Protein AF-A0A7T4WI26-F1 (afdb_monomer)

Solvent-accessible surface area (backbone atoms only — not comparable to full-atom values): 23220 Å² total; per-residue (Å²): 137,88,83,84,83,81,80,79,80,78,77,78,85,73,77,81,78,72,50,79,90,61,32,33,71,66,49,49,51,47,50,52,51,41,65,68,49,72,62,89,90,49,84,56,43,46,54,55,53,50,51,37,53,61,72,53,69,54,66,39,54,59,80,36,38,50,37,51,36,39,54,72,37,63,37,57,17,46,11,59,50,67,81,56,75,70,71,50,78,82,57,56,75,50,53,47,66,34,52,34,29,29,56,88,60,37,35,33,38,39,61,42,70,64,84,82,88,61,97,58,57,65,65,54,50,51,51,51,50,52,37,50,32,52,14,35,74,78,47,44,79,46,75,45,53,58,44,35,48,100,85,68,45,77,47,51,72,68,59,38,50,54,46,42,53,50,50,38,52,50,53,52,52,49,47,53,40,42,60,73,57,78,40,92,85,47,69,88,58,76,73,59,41,55,46,68,60,57,45,53,59,54,38,29,71,59,28,40,49,47,20,49,67,68,58,61,28,70,39,71,15,24,58,28,46,55,69,79,68,40,76,88,70,44,61,57,76,96,62,87,66,46,59,47,83,46,88,98,50,72,43,33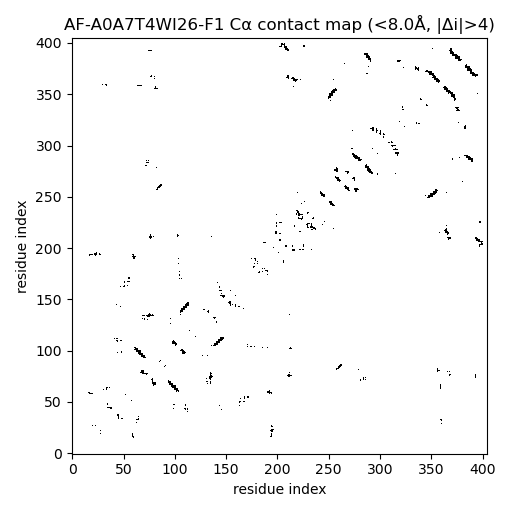,37,33,46,50,56,53,32,47,49,34,97,90,77,44,77,40,56,72,53,93,84,44,44,35,25,46,79,46,70,62,78,84,44,43,34,42,26,40,28,66,44,26,69,70,35,52,52,53,34,50,52,31,56,76,69,67,47,79,82,64,66,75,84,42,61,52,76,54,68,75,59,55,66,44,68,80,73,65,94,75,96,70,70,49,85,72,80,74,88,78,50,74,69,47,74,14,31,30,44,30,27,41,49,39,50,52,78,78,61,55,63,28,31,33,54,58,22,26,23,40,30,63,66,20,56,46,79,55,97,83,39,48,18,48,25,19,44,62,75,36,47,50,49,81,36,70,47,82,84,67,78,85,126

Sequence (405 aa):
MIDSVMGTHESTDAAPLTDLRQATRDNFEYLVATLSRRTTGKKYENYVVNAIWNALSDETLRPVTQQYVNRRVQRDGLALVNLAPERTLAESKQRAYIDLYFPALRLGIECDEAQHDAQDPEAADDARRQDIERAIPGYREERVRVQTDETGKAVSPATVLERIDKVVAIIRERKSQVERGDFEWALAGPVAWPLDVPDWQLALRAGALRAADGFFFRSNGEVRELFGRGNGTGTGSDHFTTNIELTGSSDVVWCPTLAVHDPKTGFRTTNTAGWLNWIMTEGDEVLIGQAAPSEASAARRKAASLAKAKPLPAWEYGVPADVAAQFESSIDREPVAWTPDGHRWDGARRITFVRTKDAIGRRGFQFVGVFSAPIGHRAIDGVWFEVCRLVSDSVQLPRLGAPTR

Structure (mmCIF, N/CA/C/O backbone):
data_AF-A0A7T4WI26-F1
#
_entry.id   AF-A0A7T4WI26-F1
#
loop_
_atom_site.group_PDB
_atom_site.id
_atom_site.type_symbol
_atom_site.label_atom_id
_atom_site.label_alt_id
_atom_site.label_comp_id
_atom_site.label_asym_id
_atom_site.label_entity_id
_atom_site.label_seq_id
_atom_site.pdbx_PDB_ins_code
_atom_site.Cartn_x
_atom_site.Cartn_y
_atom_site.Cartn_z
_atom_site.occupancy
_atom_site.B_iso_or_equiv
_atom_site.auth_seq_id
_atom_site.auth_comp_id
_atom_site.auth_asym_id
_atom_site.auth_atom_id
_atom_site.pdbx_PDB_model_num
ATOM 1 N N . MET A 1 1 ? -18.652 -51.851 45.544 1.00 38.41 1 MET A N 1
ATOM 2 C CA . MET A 1 1 ? -17.285 -51.386 45.251 1.00 38.41 1 MET A CA 1
ATOM 3 C C . MET A 1 1 ? -17.381 -50.499 44.035 1.00 38.41 1 MET A C 1
ATOM 5 O O . MET A 1 1 ? -17.984 -50.897 43.049 1.00 38.41 1 MET A O 1
ATOM 9 N N . ILE A 1 2 ? -16.945 -49.266 44.229 1.00 38.03 2 ILE A N 1
ATOM 10 C CA . ILE A 1 2 ? -16.929 -48.161 43.279 1.00 38.03 2 ILE A CA 1
ATOM 11 C C . ILE A 1 2 ? -15.772 -48.423 42.316 1.00 38.03 2 ILE A C 1
ATOM 13 O O . ILE A 1 2 ? -14.705 -48.770 42.801 1.00 38.03 2 ILE A O 1
ATOM 17 N N . ASP A 1 3 ? -15.972 -48.235 41.013 1.00 32.22 3 ASP A N 1
ATOM 18 C CA . ASP A 1 3 ? -14.936 -47.614 40.188 1.00 32.22 3 ASP A CA 1
ATOM 19 C C . ASP A 1 3 ? -15.569 -46.870 39.009 1.00 32.22 3 ASP A C 1
ATOM 21 O O . ASP A 1 3 ? -16.196 -47.435 38.114 1.00 32.22 3 ASP A O 1
ATOM 25 N N . SER A 1 4 ? -15.438 -45.551 39.109 1.00 32.75 4 SER A N 1
ATOM 26 C CA . SER A 1 4 ? -15.793 -44.530 38.138 1.00 32.75 4 SER A CA 1
ATOM 27 C C . SER A 1 4 ? -14.542 -44.246 37.317 1.00 32.75 4 SER A C 1
ATOM 29 O O . SER A 1 4 ? -13.552 -43.762 37.863 1.00 32.75 4 SER A O 1
ATOM 31 N N . VAL A 1 5 ? -14.571 -44.533 36.017 1.00 37.41 5 VAL A N 1
ATOM 32 C CA . VAL A 1 5 ? -13.546 -44.054 35.085 1.00 37.41 5 VAL A CA 1
ATOM 33 C C . VAL A 1 5 ? -14.124 -42.837 34.377 1.00 37.41 5 VAL A C 1
ATOM 35 O O . VAL A 1 5 ? -14.843 -42.947 33.385 1.00 37.41 5 VAL A O 1
ATOM 38 N N . MET A 1 6 ? -13.840 -41.662 34.940 1.00 33.81 6 MET A N 1
ATOM 39 C CA . MET A 1 6 ? -14.014 -40.386 34.255 1.00 33.81 6 MET A CA 1
ATOM 40 C C . MET A 1 6 ? -12.980 -40.299 33.132 1.00 33.81 6 MET A C 1
ATOM 42 O O . MET A 1 6 ? -11.792 -40.117 33.388 1.00 33.81 6 MET A O 1
ATOM 46 N N . GLY A 1 7 ? -13.441 -40.426 31.890 1.00 32.00 7 GLY A N 1
ATOM 47 C CA . GLY A 1 7 ? -12.686 -39.989 30.724 1.00 32.00 7 GLY A CA 1
ATOM 48 C C . GLY A 1 7 ? -12.643 -38.466 30.709 1.00 32.00 7 GLY A C 1
ATOM 49 O O . GLY A 1 7 ? -13.657 -37.808 30.483 1.00 32.00 7 GLY A O 1
ATOM 50 N N . THR A 1 8 ? -11.475 -37.903 30.987 1.00 30.62 8 THR A N 1
ATOM 51 C CA . THR A 1 8 ? -11.181 -36.492 30.756 1.00 30.62 8 THR A CA 1
ATOM 52 C C . THR A 1 8 ? -11.174 -36.245 29.252 1.00 30.62 8 THR A C 1
ATOM 54 O O . THR A 1 8 ? -10.279 -36.702 28.545 1.00 30.62 8 THR A O 1
ATOM 57 N N . HIS A 1 9 ? -12.183 -35.528 28.761 1.00 33.47 9 HIS A N 1
ATOM 58 C CA . HIS A 1 9 ? -12.097 -34.838 27.481 1.00 33.47 9 HIS A CA 1
ATOM 59 C C . HIS A 1 9 ? -11.007 -33.767 27.603 1.00 33.47 9 HIS A C 1
ATOM 61 O O . HIS A 1 9 ? -11.250 -32.689 28.144 1.00 33.47 9 HIS A O 1
ATOM 67 N N . GLU A 1 10 ? -9.798 -34.076 27.135 1.00 32.38 10 GLU A N 1
ATOM 68 C CA . GLU A 1 10 ? -8.818 -33.047 26.803 1.00 32.38 10 GLU A CA 1
ATOM 69 C C . GLU A 1 10 ? -9.390 -32.223 25.649 1.00 32.38 10 GLU A C 1
ATOM 71 O O . GLU A 1 10 ? -9.673 -32.728 24.559 1.00 32.38 10 GLU A O 1
ATOM 76 N N . SER A 1 11 ? -9.654 -30.953 25.949 1.00 32.59 11 SER A N 1
ATOM 77 C CA . SER A 1 11 ? -10.083 -29.968 24.976 1.00 32.59 11 SER A CA 1
ATOM 78 C C . SER A 1 11 ? -8.985 -29.773 23.939 1.00 32.59 11 SER A C 1
ATOM 80 O O . SER A 1 11 ? -7.839 -29.493 24.281 1.00 32.59 11 SER A O 1
ATOM 82 N N . THR A 1 12 ? -9.390 -29.882 22.684 1.00 35.44 12 THR A N 1
ATOM 83 C CA . THR A 1 12 ? -8.663 -29.516 21.471 1.00 35.44 12 THR A CA 1
ATOM 84 C C . THR A 1 12 ? -7.848 -28.228 21.605 1.00 35.44 12 THR A C 1
ATOM 86 O O . THR A 1 12 ? -8.375 -27.198 22.026 1.00 35.44 12 THR A O 1
ATOM 89 N N . ASP A 1 13 ? -6.588 -28.333 21.182 1.00 36.16 13 ASP A N 1
ATOM 90 C CA . ASP A 1 13 ? -5.569 -27.302 20.986 1.00 36.16 13 ASP A CA 1
ATOM 91 C C . ASP A 1 13 ? -6.115 -25.900 20.666 1.00 36.16 13 ASP A C 1
ATOM 93 O O . ASP A 1 13 ? -6.513 -25.597 19.538 1.00 36.16 13 ASP A O 1
ATOM 97 N N . ALA A 1 14 ? -6.061 -25.003 21.651 1.00 37.41 14 ALA A N 1
ATOM 98 C CA . ALA A 1 14 ? -6.063 -23.572 21.385 1.00 37.41 14 ALA A CA 1
ATOM 99 C C . ALA A 1 14 ? -4.677 -23.197 20.840 1.00 37.41 14 ALA A C 1
ATOM 101 O O . ALA A 1 14 ? -3.666 -23.406 21.514 1.00 37.41 14 ALA A O 1
ATOM 102 N N . ALA A 1 15 ? -4.621 -22.660 19.618 1.00 42.78 15 ALA A N 1
ATOM 103 C CA . ALA A 1 15 ? -3.386 -22.128 19.051 1.00 42.78 15 ALA A CA 1
ATOM 104 C C . ALA A 1 15 ? -2.741 -21.138 20.047 1.00 42.78 15 ALA A C 1
ATOM 106 O O . ALA A 1 15 ? -3.463 -20.329 20.639 1.00 42.78 15 ALA A O 1
ATOM 107 N N . PRO A 1 16 ? -1.414 -21.193 20.267 1.00 43.28 16 PRO A N 1
ATOM 108 C CA . PRO A 1 16 ? -0.763 -20.324 21.235 1.00 43.28 16 PRO A CA 1
ATOM 109 C C . PRO A 1 16 ? -0.997 -18.862 20.849 1.00 43.28 16 PRO A C 1
ATOM 111 O O . PRO A 1 16 ? -0.675 -18.441 19.737 1.00 43.28 16 PRO A O 1
ATOM 114 N N . LEU A 1 17 ? -1.585 -18.102 21.775 1.00 48.31 17 LEU A N 1
ATOM 115 C CA . LEU A 1 17 ? -1.710 -16.651 21.675 1.00 48.31 17 LEU A CA 1
ATOM 116 C C . LEU A 1 17 ? -0.313 -16.068 21.434 1.00 48.31 17 LEU A C 1
ATOM 118 O O . LEU A 1 17 ? 0.615 -16.325 22.201 1.00 48.31 17 LEU A O 1
ATOM 122 N N . THR A 1 18 ? -0.161 -15.326 20.341 1.00 57.12 18 THR A N 1
ATOM 123 C CA . THR A 1 18 ? 1.068 -14.601 20.012 1.00 57.12 18 THR A CA 1
ATOM 124 C C . THR A 1 18 ? 1.370 -13.607 21.141 1.00 57.12 18 THR A C 1
ATOM 126 O O . THR A 1 18 ? 0.496 -12.825 21.501 1.00 57.12 18 THR A O 1
ATOM 129 N N . ASP A 1 19 ? 2.574 -13.678 21.720 1.00 67.56 19 ASP A N 1
ATOM 130 C CA . ASP A 1 19 ? 3.070 -12.780 22.778 1.00 67.56 19 ASP A CA 1
ATOM 131 C C . ASP A 1 19 ? 4.104 -11.824 22.162 1.00 67.56 19 ASP A C 1
ATOM 133 O O . ASP A 1 19 ? 5.041 -12.273 21.497 1.00 67.56 19 ASP A O 1
ATOM 137 N N . LEU A 1 20 ? 3.989 -10.519 22.413 1.00 71.06 20 LEU A N 1
ATOM 138 C CA . LEU A 1 20 ? 4.940 -9.466 22.046 1.00 71.06 20 LEU A CA 1
ATOM 139 C C . LEU A 1 20 ? 6.375 -9.823 22.451 1.00 71.06 20 LEU A C 1
ATOM 141 O O . LEU A 1 20 ? 7.327 -9.399 21.797 1.00 71.06 20 LEU A O 1
ATOM 145 N N . ARG A 1 21 ? 6.554 -10.634 23.501 1.00 75.31 21 ARG A N 1
ATOM 146 C CA . ARG A 1 21 ? 7.862 -11.169 23.917 1.00 75.31 21 ARG A CA 1
ATOM 147 C C . ARG A 1 21 ? 8.518 -12.078 22.876 1.00 75.31 21 ARG A C 1
ATOM 149 O O . ARG A 1 21 ? 9.731 -12.263 22.927 1.00 75.31 21 ARG A O 1
ATOM 156 N N . GLN A 1 22 ? 7.738 -12.653 21.968 1.00 77.94 22 GLN A N 1
ATOM 157 C CA . GLN A 1 22 ? 8.192 -13.498 20.863 1.00 77.94 22 GLN A CA 1
ATOM 158 C C . GLN A 1 22 ? 8.282 -12.726 19.539 1.00 77.94 22 GLN A C 1
ATOM 160 O O . GLN A 1 22 ? 8.737 -13.282 18.540 1.00 77.94 22 GLN A O 1
ATOM 165 N N . ALA A 1 23 ? 7.884 -11.449 19.515 1.00 77.25 23 ALA A N 1
ATOM 166 C CA . ALA A 1 23 ? 7.947 -10.631 18.316 1.00 77.25 23 ALA A CA 1
ATOM 167 C C . ALA A 1 23 ? 9.378 -10.540 17.772 1.00 77.25 23 ALA A C 1
ATOM 169 O O . ALA A 1 23 ? 10.348 -10.346 18.513 1.00 77.25 23 ALA A O 1
ATOM 170 N N . THR A 1 24 ? 9.514 -10.588 16.447 1.00 78.38 24 THR A N 1
ATOM 171 C CA . THR A 1 24 ? 10.774 -10.199 15.812 1.00 78.38 24 THR A CA 1
ATOM 172 C C . THR A 1 24 ? 11.098 -8.737 16.130 1.00 78.38 24 THR A C 1
ATOM 174 O O . THR A 1 24 ? 10.202 -7.911 16.337 1.00 78.38 24 THR A O 1
ATOM 177 N N . ARG A 1 25 ? 12.391 -8.376 16.102 1.00 80.81 25 ARG A N 1
ATOM 178 C CA . ARG A 1 25 ? 12.811 -6.976 16.282 1.00 80.81 25 ARG A CA 1
ATOM 179 C C . ARG A 1 25 ? 12.097 -6.039 15.307 1.00 80.81 25 ARG A C 1
ATOM 181 O O . ARG A 1 25 ? 11.693 -4.953 15.702 1.00 80.81 25 ARG A O 1
ATOM 188 N N . ASP A 1 26 ? 11.907 -6.473 14.067 1.00 76.62 26 ASP A N 1
ATOM 189 C CA . ASP A 1 26 ? 11.273 -5.669 13.022 1.00 76.62 26 ASP A CA 1
ATOM 190 C C . ASP A 1 26 ? 9.788 -5.408 13.294 1.00 76.62 26 ASP A C 1
ATOM 192 O O . ASP A 1 26 ? 9.314 -4.294 13.063 1.00 76.62 26 ASP A O 1
ATOM 196 N N . ASN A 1 27 ? 9.054 -6.404 13.798 1.00 80.06 27 ASN A N 1
ATOM 197 C CA . ASN A 1 27 ? 7.641 -6.239 14.140 1.00 80.06 27 ASN A CA 1
ATOM 198 C C . ASN A 1 27 ? 7.461 -5.404 15.413 1.00 80.06 27 ASN A C 1
ATOM 200 O O . ASN A 1 27 ? 6.549 -4.580 15.482 1.00 80.06 27 ASN A O 1
ATOM 204 N N . PHE A 1 28 ? 8.384 -5.517 16.371 1.00 84.25 28 PHE A N 1
ATOM 205 C CA . PHE A 1 28 ? 8.432 -4.608 17.514 1.00 84.25 28 PHE A CA 1
ATOM 206 C C . PHE A 1 28 ? 8.674 -3.151 17.077 1.00 84.25 28 PHE A C 1
ATOM 208 O O . PHE A 1 28 ? 7.911 -2.259 17.444 1.00 84.25 28 PHE A O 1
ATOM 215 N N . GLU A 1 29 ? 9.689 -2.898 16.242 1.00 86.81 29 GLU A N 1
ATOM 216 C CA . GLU A 1 29 ? 9.980 -1.557 15.703 1.00 86.81 29 GLU A CA 1
ATOM 217 C C . GLU A 1 29 ? 8.819 -1.007 14.867 1.00 86.81 29 GLU A C 1
ATOM 219 O O . GLU A 1 29 ? 8.525 0.188 14.911 1.00 86.81 29 GLU A O 1
ATOM 224 N N . TYR A 1 30 ? 8.116 -1.877 14.135 1.00 86.56 30 TYR A N 1
ATOM 225 C CA . TYR A 1 30 ? 6.904 -1.500 13.420 1.00 86.56 30 TYR A CA 1
ATOM 226 C C . TYR A 1 30 ? 5.824 -0.968 14.361 1.00 86.56 30 TYR A C 1
ATOM 228 O O . TYR A 1 30 ? 5.269 0.100 14.101 1.00 86.56 30 TYR A O 1
ATOM 236 N N . LEU A 1 31 ? 5.538 -1.681 15.453 1.00 89.19 31 LEU A N 1
ATOM 237 C CA . LEU A 1 31 ? 4.540 -1.259 16.436 1.00 89.19 31 LEU A CA 1
ATOM 238 C C . LEU A 1 31 ? 4.943 0.052 17.115 1.00 89.19 31 LEU A C 1
ATOM 240 O O . LEU A 1 31 ? 4.127 0.970 17.194 1.00 89.19 31 LEU A O 1
ATOM 244 N N . VAL A 1 32 ? 6.212 0.192 17.512 1.00 89.06 32 VAL A N 1
ATOM 245 C CA . VAL A 1 32 ? 6.739 1.441 18.085 1.00 89.06 32 VAL A CA 1
ATOM 246 C C . VAL A 1 32 ? 6.556 2.605 17.111 1.00 89.06 32 VAL A C 1
ATOM 248 O O . VAL A 1 32 ? 6.011 3.643 17.488 1.00 89.06 32 VAL A O 1
ATOM 251 N N . ALA A 1 33 ? 6.959 2.449 15.849 1.00 88.75 33 ALA A N 1
ATOM 252 C CA . ALA A 1 33 ? 6.829 3.499 14.841 1.00 88.75 33 ALA A CA 1
ATOM 253 C C . ALA A 1 33 ? 5.364 3.820 14.497 1.00 88.75 33 ALA A C 1
ATOM 255 O O . ALA A 1 33 ? 5.038 4.972 14.212 1.00 88.75 33 ALA A O 1
ATOM 256 N N . THR A 1 34 ? 4.482 2.820 14.547 1.00 89.25 34 THR A N 1
ATOM 257 C CA . THR A 1 34 ? 3.044 2.964 14.283 1.00 89.25 34 THR A CA 1
ATOM 258 C C . THR A 1 34 ? 2.354 3.752 15.399 1.00 89.25 34 THR A C 1
ATOM 260 O O . THR A 1 34 ? 1.633 4.708 15.119 1.00 89.25 34 THR A O 1
ATOM 263 N N . LEU A 1 35 ? 2.612 3.409 16.663 1.00 89.81 35 LEU A N 1
ATOM 264 C CA . LEU A 1 35 ? 1.913 3.969 17.829 1.00 89.81 35 LEU A CA 1
ATOM 265 C C . LEU A 1 35 ? 2.509 5.293 18.337 1.00 89.81 35 LEU A C 1
ATOM 267 O O . LEU A 1 35 ? 1.809 6.103 18.950 1.00 89.81 35 LEU A O 1
ATOM 271 N N . SER A 1 36 ? 3.790 5.549 18.052 1.00 87.06 36 SER A N 1
ATOM 272 C CA . SER A 1 36 ? 4.445 6.833 18.356 1.00 87.06 36 SER A CA 1
ATOM 273 C C . SER A 1 36 ? 4.150 7.927 17.327 1.00 87.06 36 SER A C 1
ATOM 275 O O . SER A 1 36 ? 4.506 9.092 17.532 1.00 87.06 36 SER A O 1
ATOM 277 N N . ARG A 1 37 ? 3.506 7.574 16.209 1.00 78.44 37 ARG A N 1
ATOM 278 C CA . ARG A 1 37 ? 3.208 8.516 15.137 1.00 78.44 37 ARG A CA 1
ATOM 279 C C . ARG A 1 37 ? 2.201 9.559 15.618 1.00 78.44 37 ARG A C 1
ATOM 281 O O . ARG A 1 37 ? 1.164 9.234 16.194 1.00 78.44 37 ARG A O 1
ATOM 288 N N . ARG A 1 38 ? 2.522 10.830 15.380 1.00 69.12 38 ARG A N 1
ATOM 289 C CA . ARG A 1 38 ? 1.674 11.970 15.734 1.00 69.12 38 ARG A CA 1
ATOM 290 C C . ARG A 1 38 ? 1.463 12.855 14.516 1.00 69.12 38 ARG A C 1
ATOM 292 O O . ARG A 1 38 ? 2.436 13.301 13.908 1.00 69.12 38 ARG A O 1
ATOM 299 N N . THR A 1 39 ? 0.209 13.169 14.206 1.00 65.50 39 THR A N 1
ATOM 300 C CA . THR A 1 39 ? -0.124 14.235 13.257 1.00 65.50 39 THR A CA 1
ATOM 301 C C . THR A 1 39 ? -0.002 15.593 13.942 1.00 65.50 39 THR A C 1
ATOM 303 O O . THR A 1 39 ? -0.584 15.835 15.002 1.00 65.50 39 THR A O 1
ATOM 306 N N . THR A 1 40 ? 0.748 16.519 13.347 1.00 63.09 40 THR A N 1
ATOM 307 C CA . THR A 1 40 ? 0.762 17.916 13.801 1.00 63.09 40 THR A CA 1
ATOM 308 C C . THR A 1 40 ? -0.640 18.507 13.649 1.00 63.09 40 THR A C 1
ATOM 310 O O . THR A 1 40 ? -1.161 18.556 12.541 1.00 63.09 40 THR A O 1
ATOM 313 N N . GLY A 1 41 ? -1.241 18.968 14.747 1.00 63.78 41 GLY A N 1
ATOM 314 C CA . GLY A 1 41 ? -2.554 19.626 14.734 1.00 63.78 41 GLY A CA 1
ATOM 315 C C . GLY A 1 41 ? -3.748 18.742 15.107 1.00 63.78 41 GLY A C 1
ATOM 316 O O . GLY A 1 41 ? -4.788 19.303 15.424 1.00 63.78 41 GLY A O 1
ATOM 317 N N . LYS A 1 42 ? -3.590 17.411 15.171 1.00 70.81 42 LYS A N 1
ATOM 318 C CA . LYS A 1 42 ? -4.594 16.493 15.737 1.00 70.81 42 LYS A CA 1
ATOM 319 C C . LYS A 1 42 ? -4.145 16.036 17.126 1.00 70.81 42 LYS A C 1
ATOM 321 O O . LYS A 1 42 ? -3.240 15.211 17.278 1.00 70.81 42 LYS A O 1
ATOM 326 N N . LYS A 1 43 ? -4.654 16.697 18.167 1.00 78.31 43 LYS A N 1
ATOM 327 C CA . LYS A 1 43 ? -4.148 16.549 19.544 1.00 78.31 43 LYS A CA 1
ATOM 328 C C . LYS A 1 43 ? -4.681 15.301 20.248 1.00 78.31 43 LYS A C 1
ATOM 330 O O . LYS A 1 43 ? -4.007 14.801 21.145 1.00 78.31 43 LYS A O 1
ATOM 335 N N . TYR A 1 44 ? -5.858 14.825 19.859 1.00 87.19 44 TYR A N 1
ATOM 336 C CA . TYR A 1 44 ? -6.538 13.678 20.451 1.00 87.19 44 TYR A CA 1
ATOM 337 C C . TYR A 1 44 ? -6.318 12.385 19.664 1.00 87.19 44 TYR A C 1
ATOM 339 O O . TYR A 1 44 ? -6.383 11.324 20.279 1.00 87.19 44 TYR A O 1
ATOM 347 N N . GLU A 1 45 ? -6.000 12.460 18.367 1.00 88.44 45 GLU A N 1
ATOM 348 C CA . GLU A 1 45 ? -5.747 11.289 17.508 1.00 88.44 45 GLU A CA 1
ATOM 349 C C . GLU A 1 45 ? -4.813 10.279 18.184 1.00 88.44 45 GLU A C 1
ATOM 351 O O . GLU A 1 45 ? -5.194 9.135 18.419 1.00 88.44 45 GLU A O 1
ATOM 356 N N . ASN A 1 46 ? -3.615 10.713 18.589 1.00 89.44 46 ASN A N 1
ATOM 357 C CA . ASN A 1 46 ? -2.635 9.809 19.190 1.00 89.44 46 ASN A CA 1
ATOM 358 C C . ASN A 1 46 ? -3.139 9.181 20.504 1.00 89.44 46 ASN A C 1
ATOM 360 O O . ASN A 1 46 ? -2.864 8.009 20.758 1.00 89.44 46 ASN A O 1
ATOM 364 N N . TYR A 1 47 ? -3.908 9.922 21.312 1.00 90.88 47 TYR A N 1
ATOM 365 C CA . TYR A 1 47 ? -4.507 9.383 22.535 1.00 90.88 47 TYR A CA 1
ATOM 366 C C . TYR A 1 47 ? -5.543 8.302 22.217 1.00 90.88 47 TYR A C 1
ATOM 368 O O . TYR A 1 47 ? -5.450 7.206 22.761 1.00 90.88 47 TYR A O 1
ATOM 376 N N . VAL A 1 48 ? -6.493 8.589 21.321 1.00 93.12 48 VAL A N 1
ATOM 377 C CA . VAL A 1 48 ? -7.563 7.653 20.942 1.00 93.12 48 VAL A CA 1
ATOM 378 C C . VAL A 1 48 ? -6.980 6.378 20.341 1.00 93.12 48 VAL A C 1
ATOM 380 O O . VAL A 1 48 ? -7.349 5.284 20.762 1.00 93.12 48 VAL A O 1
ATOM 383 N N . VAL A 1 49 ? -6.025 6.506 19.416 1.00 93.31 49 VAL A N 1
ATOM 384 C CA . VAL A 1 49 ? -5.353 5.366 18.776 1.00 93.31 49 VAL A CA 1
ATOM 385 C C . VAL A 1 49 ? -4.677 4.469 19.813 1.00 93.31 49 VAL A C 1
ATOM 387 O O . VAL A 1 49 ? -4.899 3.258 19.820 1.00 93.31 49 VAL A O 1
ATOM 390 N N . ASN A 1 50 ? -3.886 5.049 20.722 1.00 93.25 50 ASN A N 1
ATOM 391 C CA . ASN A 1 50 ? -3.195 4.277 21.756 1.00 93.25 50 ASN A CA 1
ATOM 392 C C . ASN A 1 50 ? -4.171 3.679 22.781 1.00 93.25 50 ASN A C 1
ATOM 394 O O . ASN A 1 50 ? -3.968 2.551 23.226 1.00 93.25 50 ASN A O 1
ATOM 398 N N . ALA A 1 51 ? -5.237 4.396 23.145 1.00 95.06 51 ALA A N 1
ATOM 399 C CA . ALA A 1 51 ? -6.258 3.894 24.059 1.00 95.06 51 ALA A CA 1
ATOM 400 C C . ALA A 1 51 ? -6.985 2.673 23.475 1.00 95.06 51 ALA A C 1
ATOM 402 O O . ALA A 1 51 ? -7.107 1.661 24.161 1.00 95.06 51 ALA A O 1
ATOM 403 N N . ILE A 1 52 ? -7.388 2.735 22.201 1.00 96.81 52 ILE A N 1
ATOM 404 C CA . ILE A 1 52 ? -8.014 1.608 21.497 1.00 96.81 52 ILE A CA 1
ATOM 405 C C . ILE A 1 52 ? -7.052 0.425 21.411 1.00 96.81 52 ILE A C 1
ATOM 407 O O . ILE A 1 52 ? -7.436 -0.681 21.778 1.00 96.81 52 ILE A O 1
ATOM 411 N N . TRP A 1 53 ? -5.810 0.641 20.962 1.00 94.81 53 TRP A N 1
ATOM 412 C CA . TRP A 1 53 ? -4.821 -0.434 20.819 1.00 94.81 53 TRP A CA 1
ATOM 413 C C . TRP A 1 53 ? -4.575 -1.172 22.143 1.00 94.81 53 TRP A C 1
ATOM 415 O O . TRP A 1 53 ? -4.645 -2.400 22.200 1.00 94.81 53 TRP A O 1
ATOM 425 N N . ASN A 1 54 ? -4.365 -0.423 23.228 1.00 93.75 54 ASN A N 1
ATOM 426 C CA . ASN A 1 54 ? -4.103 -1.002 24.543 1.00 93.75 54 ASN A CA 1
ATOM 427 C C . ASN A 1 54 ? -5.335 -1.710 25.132 1.00 93.75 54 ASN A C 1
ATOM 429 O O . ASN A 1 54 ? -5.194 -2.769 25.734 1.00 93.75 54 ASN A O 1
ATOM 433 N N . ALA A 1 55 ? -6.540 -1.155 24.958 1.00 95.56 55 ALA A N 1
ATOM 434 C CA . ALA A 1 55 ? -7.779 -1.769 25.446 1.00 95.56 55 ALA A CA 1
ATOM 435 C C . ALA A 1 55 ? -8.187 -3.012 24.635 1.00 95.56 55 ALA A C 1
ATOM 437 O O . ALA A 1 55 ? -8.766 -3.960 25.177 1.00 95.56 55 ALA A O 1
ATOM 438 N N . LEU A 1 56 ? -7.873 -3.021 23.336 1.00 94.94 56 LEU A N 1
ATOM 439 C CA . LEU A 1 56 ? -8.047 -4.176 22.465 1.00 94.94 56 LEU A CA 1
ATOM 440 C C . LEU A 1 56 ? -7.182 -5.346 22.945 1.00 94.94 56 LEU A C 1
ATOM 442 O O . LEU A 1 56 ? -7.722 -6.447 23.081 1.00 94.94 56 LEU A O 1
ATOM 446 N N . SER A 1 57 ? -5.907 -5.076 23.267 1.00 90.56 57 SER A N 1
ATOM 447 C CA . SER A 1 57 ? -4.933 -6.050 23.785 1.00 90.56 57 SER A CA 1
ATOM 448 C C . SER A 1 57 ? -4.859 -7.323 22.929 1.00 90.56 57 SER A C 1
ATOM 450 O O . SER A 1 57 ? -4.778 -8.436 23.450 1.00 90.56 57 SER A O 1
ATOM 452 N N . ASP A 1 58 ? -4.922 -7.150 21.608 1.00 87.56 58 ASP A N 1
ATOM 453 C CA . ASP A 1 58 ? -4.925 -8.233 20.629 1.00 87.56 58 ASP A CA 1
ATOM 454 C C . ASP A 1 58 ? -3.827 -8.013 19.585 1.00 87.56 58 ASP A C 1
ATOM 456 O O . ASP A 1 58 ? -4.005 -7.352 18.562 1.00 87.56 58 ASP A O 1
ATOM 460 N N . GLU A 1 59 ? -2.665 -8.585 19.872 1.00 83.44 59 GLU A N 1
ATOM 461 C CA . GLU A 1 59 ? -1.451 -8.476 19.061 1.00 83.44 59 GLU A CA 1
ATOM 462 C C . GLU A 1 59 ? -1.508 -9.303 17.775 1.00 83.44 59 GLU A C 1
ATOM 464 O O . GLU A 1 59 ? -0.656 -9.161 16.900 1.00 83.44 59 GLU A O 1
ATOM 469 N N . THR A 1 60 ? -2.537 -10.141 17.635 1.00 84.31 60 THR A N 1
ATOM 470 C CA . THR A 1 60 ? -2.784 -10.891 16.405 1.00 84.31 60 THR A CA 1
ATOM 471 C C . THR A 1 60 ? -3.371 -10.003 15.306 1.00 84.31 60 THR A C 1
ATOM 473 O O . THR A 1 60 ? -3.458 -10.431 14.162 1.00 84.31 60 THR A O 1
ATOM 476 N N . LEU A 1 61 ? -3.749 -8.757 15.608 1.00 87.69 61 LEU A N 1
ATOM 477 C CA 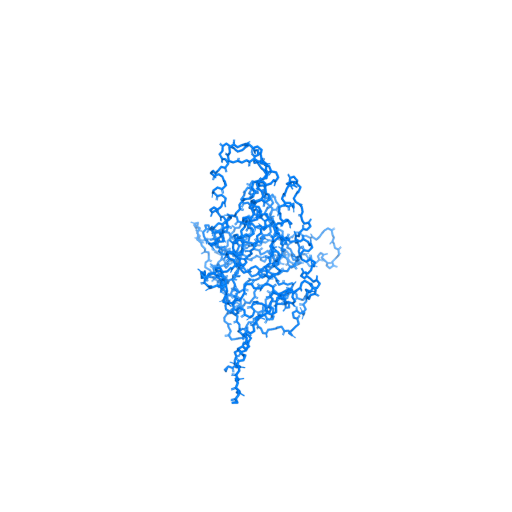. LEU A 1 61 ? -4.179 -7.778 14.616 1.00 87.69 61 LEU A CA 1
ATOM 478 C C . LEU A 1 61 ? -3.038 -6.819 14.280 1.00 87.69 61 LEU A C 1
ATOM 480 O O . LEU A 1 61 ? -2.437 -6.214 15.161 1.00 87.69 61 LEU A O 1
ATOM 484 N N . ARG A 1 62 ? -2.777 -6.618 12.984 1.00 88.31 62 ARG A N 1
ATOM 485 C CA . ARG A 1 62 ? -1.807 -5.622 12.513 1.00 88.31 62 ARG A CA 1
ATOM 486 C C . ARG A 1 62 ? -2.447 -4.230 12.465 1.00 88.31 62 ARG A C 1
ATOM 488 O O . ARG A 1 62 ? -3.323 -4.023 11.623 1.00 88.31 62 ARG A O 1
ATOM 495 N N . PRO A 1 63 ? -2.009 -3.260 13.288 1.00 91.50 63 PRO A N 1
ATOM 496 C CA . PRO A 1 63 ? -2.474 -1.886 13.175 1.00 91.50 63 PRO A CA 1
ATOM 497 C C . PRO A 1 63 ? -1.697 -1.156 12.075 1.00 91.50 63 PRO A C 1
ATOM 499 O O . PRO A 1 63 ? -0.510 -1.410 11.861 1.00 91.50 63 PRO A O 1
ATOM 502 N N . VAL A 1 64 ? -2.340 -0.205 11.409 1.00 89.56 64 VAL A N 1
ATOM 503 C CA . VAL A 1 64 ? -1.698 0.784 10.539 1.00 89.56 64 VAL A CA 1
ATOM 504 C C . VAL A 1 64 ? -2.219 2.157 10.938 1.00 89.56 64 VAL A C 1
ATOM 506 O O . VAL A 1 64 ? -3.424 2.378 10.913 1.00 89.56 64 VAL A O 1
ATOM 509 N N . THR A 1 65 ? -1.341 3.089 11.302 1.00 90.12 65 THR A N 1
ATOM 510 C CA . THR A 1 65 ? -1.742 4.477 11.566 1.00 90.12 65 THR A CA 1
ATOM 511 C C . THR A 1 65 ? -1.529 5.341 10.338 1.00 90.12 65 THR A C 1
ATOM 513 O O . THR A 1 65 ? -0.566 5.142 9.593 1.00 90.12 65 THR A O 1
ATOM 516 N N . GLN A 1 66 ? -2.424 6.307 10.126 1.00 86.19 66 GLN A N 1
ATOM 517 C CA . GLN A 1 66 ? -2.401 7.192 8.958 1.00 86.19 66 GLN A CA 1
ATOM 518 C C . GLN A 1 66 ? -2.315 6.405 7.638 1.00 86.19 66 GLN A C 1
ATOM 520 O O . GLN A 1 66 ? -1.479 6.697 6.776 1.00 86.19 66 GLN A O 1
ATOM 525 N N . GLN A 1 67 ? -3.153 5.377 7.479 1.00 86.94 67 GLN A N 1
ATOM 526 C CA . GLN A 1 67 ? -3.193 4.605 6.238 1.00 86.94 67 GLN A CA 1
ATOM 527 C C . GLN A 1 67 ? -3.614 5.528 5.095 1.00 86.94 67 GLN A C 1
ATOM 529 O O . GLN A 1 67 ? -4.710 6.081 5.097 1.00 86.94 67 GLN A O 1
ATOM 534 N N . TYR A 1 68 ? -2.734 5.678 4.110 1.00 83.31 68 TYR A N 1
ATOM 535 C CA . TYR A 1 68 ? -3.008 6.440 2.902 1.00 83.31 68 TYR A CA 1
ATOM 536 C C . TYR A 1 68 ? -4.044 5.725 2.031 1.00 83.31 68 TYR A C 1
ATOM 538 O O . TYR A 1 68 ? -3.919 4.524 1.788 1.00 83.31 68 TYR A O 1
ATOM 546 N N . VAL A 1 69 ? -5.011 6.474 1.509 1.00 80.50 69 VAL A N 1
ATOM 547 C CA . VAL A 1 69 ? -5.950 5.998 0.491 1.00 80.50 69 VAL A CA 1
ATOM 548 C C . VAL A 1 69 ? -5.954 6.974 -0.682 1.00 80.50 69 VAL A C 1
ATOM 550 O O . VAL A 1 69 ? -6.281 8.158 -0.531 1.00 80.50 69 VAL A O 1
ATOM 553 N N . ASN A 1 70 ? -5.585 6.477 -1.863 1.00 77.50 70 ASN A N 1
ATOM 554 C CA . ASN A 1 70 ? -5.703 7.212 -3.115 1.00 77.50 70 ASN A CA 1
ATOM 555 C C . ASN A 1 70 ? -7.134 7.112 -3.653 1.00 77.50 70 ASN A C 1
ATOM 557 O O . ASN A 1 70 ? -7.489 6.118 -4.281 1.00 77.50 70 ASN A O 1
ATOM 561 N N . ARG A 1 71 ? -7.937 8.166 -3.469 1.00 74.75 71 ARG A N 1
ATOM 562 C CA . ARG A 1 71 ? -9.353 8.174 -3.876 1.00 74.75 71 ARG A CA 1
ATOM 563 C C . ARG A 1 71 ? -9.576 8.218 -5.395 1.00 74.75 71 ARG A C 1
ATOM 565 O O . ARG A 1 71 ? -10.711 8.104 -5.840 1.00 74.75 71 ARG A O 1
ATOM 572 N N . ARG A 1 72 ? -8.515 8.362 -6.203 1.00 69.19 72 ARG A N 1
ATOM 573 C CA . ARG A 1 72 ? -8.583 8.225 -7.674 1.00 69.19 72 ARG A CA 1
ATOM 574 C C . ARG A 1 72 ? -8.640 6.780 -8.133 1.00 69.19 72 ARG A C 1
ATOM 576 O O . ARG A 1 72 ? -9.160 6.493 -9.204 1.00 69.19 72 ARG A O 1
ATOM 583 N N . VAL A 1 73 ? -8.053 5.885 -7.349 1.00 70.81 73 VAL A N 1
ATOM 584 C CA . VAL A 1 73 ? -7.890 4.491 -7.731 1.00 70.81 73 VAL A CA 1
ATOM 585 C C . VAL A 1 73 ? -9.112 3.727 -7.241 1.00 70.81 73 VAL A C 1
ATOM 587 O O . VAL A 1 73 ? -9.219 3.411 -6.062 1.00 70.81 73 VAL A O 1
ATOM 590 N N . GLN A 1 74 ? -10.033 3.412 -8.147 1.00 69.81 74 GLN A N 1
ATOM 591 C CA . GLN A 1 74 ? -11.215 2.598 -7.841 1.00 69.81 74 GLN A CA 1
ATOM 592 C C . GLN A 1 74 ? -10.937 1.111 -8.125 1.00 69.81 74 GLN A C 1
ATOM 594 O O . GLN A 1 74 ? -11.629 0.460 -8.903 1.00 69.81 74 GLN A O 1
ATOM 599 N N . ARG A 1 75 ? -9.852 0.580 -7.542 1.00 72.88 75 ARG A N 1
ATOM 600 C CA . ARG A 1 75 ? -9.449 -0.835 -7.647 1.00 72.88 75 ARG A CA 1
ATOM 601 C C . ARG A 1 75 ? -8.993 -1.364 -6.295 1.00 72.88 75 ARG A C 1
ATOM 603 O O . ARG A 1 75 ? -8.198 -0.698 -5.627 1.00 72.88 75 ARG A O 1
ATOM 610 N N . ASP A 1 76 ? -9.467 -2.566 -5.951 1.00 71.25 76 ASP A N 1
ATOM 611 C CA . ASP A 1 76 ? -9.227 -3.189 -4.646 1.00 71.25 76 ASP A CA 1
ATOM 612 C C . ASP A 1 76 ? -7.724 -3.264 -4.348 1.00 71.25 76 ASP A C 1
ATOM 614 O O . ASP A 1 76 ? -6.914 -3.716 -5.162 1.00 71.25 76 ASP A O 1
ATOM 618 N N . GLY A 1 77 ? -7.343 -2.746 -3.184 1.00 70.00 77 GLY A N 1
ATOM 619 C CA . GLY A 1 77 ? -5.981 -2.779 -2.665 1.00 70.00 77 GLY A CA 1
ATOM 620 C C . GLY A 1 77 ? -4.984 -1.826 -3.315 1.00 70.00 77 GLY A C 1
ATOM 621 O O . GLY A 1 77 ? -4.099 -1.320 -2.628 1.00 70.00 77 GLY A O 1
ATOM 622 N N . LEU A 1 78 ? -5.126 -1.498 -4.600 1.00 75.31 78 LEU A N 1
ATOM 623 C CA . LEU A 1 78 ? -4.194 -0.585 -5.268 1.00 75.31 78 LEU A CA 1
ATOM 624 C C . LEU A 1 78 ? -4.272 0.837 -4.695 1.00 75.31 78 LEU A C 1
ATOM 626 O O . LEU A 1 78 ? -3.260 1.534 -4.610 1.00 75.31 78 LEU A O 1
ATOM 630 N N . ALA A 1 79 ? -5.454 1.249 -4.240 1.00 76.00 79 ALA A N 1
ATOM 631 C CA . ALA A 1 79 ? -5.659 2.528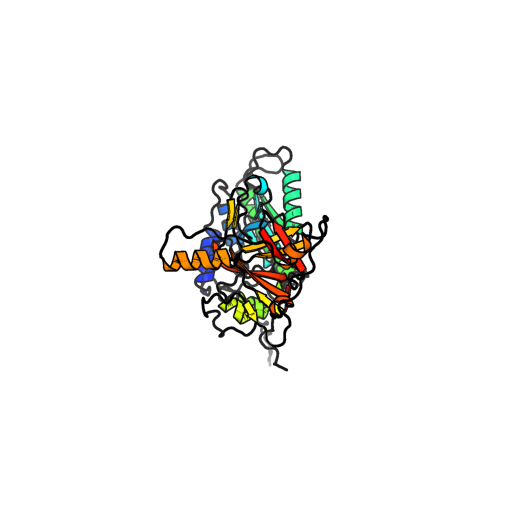 -3.571 1.00 76.00 79 ALA A CA 1
ATOM 632 C C . ALA A 1 79 ? -4.895 2.662 -2.240 1.00 76.00 79 ALA A C 1
ATOM 634 O O . ALA A 1 79 ? -4.635 3.783 -1.801 1.00 76.00 79 ALA A O 1
ATOM 635 N N . LEU A 1 80 ? -4.514 1.543 -1.613 1.00 74.56 80 LEU A N 1
ATOM 636 C CA . LEU A 1 80 ? -3.744 1.512 -0.364 1.00 74.56 80 LEU A CA 1
ATOM 637 C C . LEU A 1 80 ? -2.243 1.717 -0.585 1.00 74.56 80 LEU A C 1
ATOM 639 O O . LEU A 1 80 ? -1.492 1.939 0.370 1.00 74.56 80 LEU A O 1
ATOM 643 N N . VAL A 1 81 ? -1.790 1.646 -1.837 1.00 69.81 81 VAL A N 1
ATOM 644 C CA . VAL A 1 81 ? -0.387 1.824 -2.189 1.00 69.81 81 VAL A CA 1
ATOM 645 C C . VAL A 1 81 ? -0.110 3.306 -2.405 1.00 69.81 81 VAL A C 1
ATOM 647 O O . VAL A 1 81 ? -0.741 3.987 -3.214 1.00 69.81 81 VAL A O 1
ATOM 650 N N . ASN A 1 82 ? 0.884 3.829 -1.690 1.00 68.75 82 ASN A N 1
ATOM 651 C CA . ASN A 1 82 ? 1.349 5.197 -1.890 1.00 68.75 82 ASN A CA 1
ATOM 652 C C . ASN A 1 82 ? 2.216 5.278 -3.158 1.00 68.75 82 ASN A C 1
ATOM 654 O O . ASN A 1 82 ? 3.445 5.188 -3.105 1.00 68.75 82 ASN A O 1
ATOM 658 N N . LEU A 1 83 ? 1.555 5.402 -4.308 1.00 64.38 83 LEU A N 1
ATOM 659 C CA . LEU A 1 83 ? 2.149 5.485 -5.643 1.00 64.38 83 LEU A CA 1
ATOM 660 C C . LEU A 1 83 ? 2.830 6.841 -5.885 1.00 64.38 83 LEU A C 1
ATOM 662 O O . LEU A 1 83 ? 2.412 7.600 -6.741 1.00 64.38 83 LEU A O 1
ATOM 666 N N . ALA A 1 84 ? 3.887 7.136 -5.124 1.00 55.34 84 ALA A N 1
ATOM 667 C CA . ALA A 1 84 ? 4.633 8.396 -5.125 1.00 55.34 84 ALA A CA 1
ATOM 668 C C . ALA A 1 84 ? 3.778 9.664 -4.857 1.00 55.34 84 ALA A C 1
ATOM 670 O O . ALA A 1 84 ? 2.616 9.788 -5.231 1.00 55.34 84 ALA A O 1
ATOM 671 N N . PRO A 1 85 ? 4.348 10.682 -4.195 1.00 50.59 85 PRO A N 1
ATOM 672 C CA . PRO A 1 85 ? 3.627 11.923 -3.987 1.00 50.59 85 PRO A CA 1
ATOM 673 C C . PRO A 1 85 ? 3.574 12.695 -5.311 1.00 50.59 85 PRO A C 1
ATOM 675 O O . PRO A 1 85 ? 4.505 13.435 -5.617 1.00 50.59 85 PRO A O 1
ATOM 678 N N . GLU A 1 86 ? 2.479 12.579 -6.066 1.00 50.06 86 GLU A N 1
ATOM 679 C CA . GLU A 1 86 ? 2.036 13.661 -6.957 1.00 50.06 86 GLU A CA 1
ATOM 680 C C . GLU A 1 86 ? 2.038 14.945 -6.106 1.00 50.06 86 GLU A C 1
ATOM 682 O O . GLU A 1 86 ? 1.373 15.028 -5.063 1.00 50.06 86 GLU A O 1
ATOM 687 N N . ARG A 1 87 ? 2.921 15.894 -6.431 1.00 45.38 87 ARG A N 1
ATOM 688 C CA . ARG A 1 87 ? 3.176 17.105 -5.623 1.00 45.38 87 ARG A CA 1
ATOM 689 C C . ARG A 1 87 ? 2.287 18.283 -6.025 1.00 45.38 87 ARG A C 1
ATOM 691 O O . ARG A 1 87 ? 2.641 19.444 -5.839 1.00 45.38 87 ARG A O 1
ATOM 698 N N . THR A 1 88 ? 1.122 18.008 -6.574 1.00 47.78 88 THR A N 1
ATOM 699 C CA . THR A 1 88 ? 0.106 19.008 -6.895 1.00 47.78 88 THR A CA 1
ATOM 700 C C . THR A 1 88 ? -0.657 19.421 -5.638 1.00 47.78 88 THR A C 1
ATOM 702 O O . TH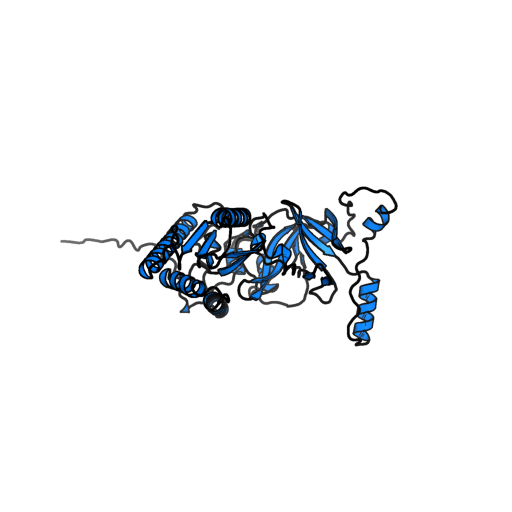R A 1 88 ? -1.275 18.610 -4.948 1.00 47.78 88 THR A O 1
ATOM 705 N N . LEU A 1 89 ? -0.672 20.725 -5.346 1.00 42.03 89 LEU A N 1
ATOM 706 C CA . LEU A 1 89 ? -1.504 21.282 -4.272 1.00 42.03 89 LEU A CA 1
ATOM 707 C C . LEU A 1 89 ? -3.006 21.063 -4.528 1.00 42.03 89 LEU A C 1
ATOM 709 O O . LEU A 1 89 ? -3.752 20.843 -3.578 1.00 42.03 89 LEU A O 1
ATOM 713 N N . ALA A 1 90 ? -3.450 21.090 -5.790 1.00 45.12 90 ALA A N 1
ATOM 714 C CA . ALA A 1 90 ? -4.862 20.940 -6.150 1.00 45.12 90 ALA A CA 1
ATOM 715 C C . ALA A 1 90 ? -5.402 19.509 -5.933 1.00 45.12 90 ALA A C 1
ATOM 717 O O . ALA A 1 90 ? -6.584 19.342 -5.642 1.00 45.12 90 ALA A O 1
ATOM 718 N N . GLU A 1 91 ? -4.539 18.488 -6.002 1.00 47.50 91 GLU A N 1
ATOM 719 C CA . GLU A 1 91 ? -4.917 17.065 -5.916 1.00 47.50 91 GLU A CA 1
ATOM 720 C C . GLU A 1 91 ? -4.717 16.484 -4.510 1.00 47.50 91 GLU A C 1
ATOM 722 O O . GLU A 1 91 ? -5.213 15.401 -4.206 1.00 47.50 91 GLU A O 1
ATOM 727 N N . SER A 1 92 ? -4.085 17.245 -3.608 1.00 49.00 92 SER A N 1
ATOM 728 C CA . SER A 1 92 ? -4.002 16.933 -2.174 1.00 49.00 92 SER A CA 1
ATOM 729 C C . SER A 1 92 ? -5.374 16.682 -1.539 1.00 49.00 92 SER A C 1
ATOM 731 O O . SER A 1 92 ? -5.478 15.885 -0.610 1.00 49.00 92 SER A O 1
ATOM 733 N N . LYS A 1 93 ? -6.434 17.287 -2.098 1.00 53.53 93 LYS A N 1
ATOM 734 C CA . LYS A 1 93 ? -7.815 17.056 -1.679 1.00 53.53 93 LYS A CA 1
ATOM 735 C C . LYS A 1 93 ? -8.254 15.614 -1.889 1.00 53.53 93 LYS A C 1
ATOM 737 O O . LYS A 1 93 ? -9.075 15.168 -1.114 1.00 53.53 93 LYS A O 1
ATOM 742 N N . GLN A 1 94 ? -7.728 14.877 -2.870 1.00 58.56 94 GLN A N 1
ATOM 743 C CA . GLN A 1 94 ? -8.157 13.506 -3.198 1.00 58.56 94 GLN A CA 1
ATOM 744 C C . GLN A 1 94 ? -7.397 12.417 -2.424 1.00 58.56 94 GLN A C 1
ATOM 746 O O . GLN A 1 94 ? -7.572 11.226 -2.666 1.00 58.56 94 GLN A O 1
ATOM 751 N N . ARG A 1 95 ? -6.573 12.818 -1.456 1.00 66.88 95 ARG A N 1
ATOM 752 C CA . ARG A 1 95 ? -5.906 11.914 -0.522 1.00 66.88 95 ARG A CA 1
ATOM 753 C C . ARG A 1 95 ? -6.734 11.829 0.747 1.00 66.88 95 ARG A C 1
ATOM 755 O O . ARG A 1 95 ? -7.132 12.861 1.280 1.00 66.88 95 ARG A O 1
ATOM 762 N N . ALA A 1 96 ? -6.982 10.618 1.223 1.00 77.31 96 ALA A N 1
ATOM 763 C CA . ALA A 1 96 ? -7.515 10.398 2.558 1.00 77.31 96 ALA A CA 1
ATOM 764 C C . ALA A 1 96 ? -6.478 9.656 3.400 1.00 77.31 96 ALA A C 1
ATOM 766 O O . ALA A 1 96 ? -5.661 8.897 2.874 1.00 77.31 96 ALA A O 1
ATOM 767 N N . TYR A 1 97 ? -6.507 9.914 4.700 1.00 84.62 97 TYR A N 1
ATOM 768 C CA . TYR A 1 97 ? -5.768 9.144 5.684 1.00 84.62 97 TYR A CA 1
ATOM 769 C C . TYR A 1 97 ? -6.775 8.553 6.650 1.00 84.62 97 TYR A C 1
ATOM 771 O O . TYR A 1 97 ? -7.674 9.275 7.071 1.00 84.62 97 TYR A O 1
ATOM 779 N N . ILE A 1 98 ? -6.610 7.268 6.951 1.00 88.44 98 ILE A N 1
ATOM 780 C CA . ILE A 1 98 ? -7.342 6.589 8.015 1.00 88.44 98 ILE A CA 1
ATOM 781 C C . ILE A 1 98 ? -6.478 6.634 9.270 1.00 88.44 98 ILE A C 1
ATOM 783 O O . ILE A 1 98 ? -5.344 6.144 9.236 1.00 88.44 98 ILE A O 1
ATOM 787 N N . ASP A 1 99 ? -6.978 7.235 10.351 1.00 90.75 99 ASP A N 1
ATOM 788 C CA . ASP A 1 99 ? -6.185 7.469 11.568 1.00 90.75 99 ASP A CA 1
ATOM 789 C C . ASP A 1 99 ? -5.654 6.154 12.170 1.00 90.75 99 ASP A C 1
ATOM 791 O O . ASP A 1 99 ? -4.452 6.041 12.428 1.00 90.75 99 ASP A O 1
ATOM 795 N N . LEU A 1 100 ? -6.510 5.134 12.303 1.00 93.31 100 LEU A N 1
ATOM 796 C CA . LEU A 1 100 ? -6.135 3.754 12.632 1.00 93.31 100 LEU A CA 1
ATOM 797 C C . LEU A 1 100 ? -6.878 2.769 11.725 1.00 93.31 100 LEU A C 1
ATOM 799 O O . LEU A 1 100 ? -8.098 2.782 11.650 1.00 93.31 100 LEU A O 1
ATOM 803 N N . TYR A 1 101 ? -6.148 1.881 11.062 1.00 92.06 101 TYR A N 1
ATOM 804 C CA . TYR A 1 101 ? -6.683 0.898 10.128 1.00 92.06 101 TYR A CA 1
ATOM 805 C C . TYR A 1 101 ? -6.214 -0.513 10.484 1.00 92.06 101 TYR A C 1
ATOM 807 O O . TYR A 1 101 ? -5.038 -0.728 10.780 1.00 92.06 101 TYR A O 1
ATOM 815 N N . PHE A 1 102 ? -7.131 -1.477 10.411 1.00 91.56 102 PHE A N 1
ATOM 816 C CA . PHE A 1 102 ? -6.858 -2.907 10.540 1.00 91.56 102 PHE A CA 1
ATOM 817 C C . PHE A 1 102 ? -7.101 -3.592 9.185 1.00 91.56 102 PHE A C 1
ATOM 819 O O . PHE A 1 102 ? -8.253 -3.918 8.874 1.00 91.56 102 PHE A O 1
ATOM 826 N N . PRO A 1 103 ? -6.049 -3.835 8.372 1.00 86.62 103 PRO A N 1
ATOM 827 C CA . PRO A 1 103 ? -6.193 -4.351 7.009 1.00 86.62 103 PRO A CA 1
ATOM 828 C C . PRO A 1 103 ? -6.990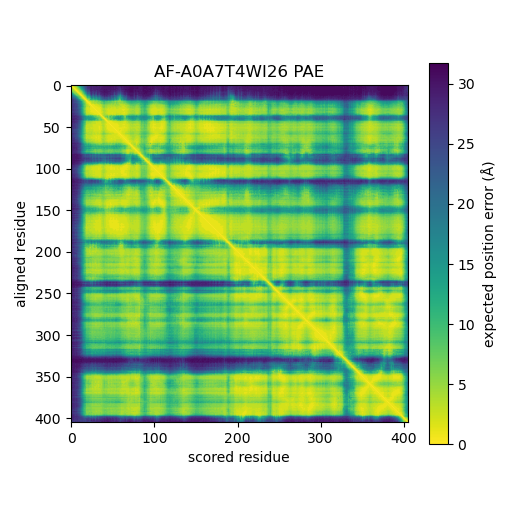 -5.648 6.921 1.00 86.62 103 PRO A C 1
ATOM 830 O O . PRO A 1 103 ? -7.920 -5.756 6.127 1.00 86.62 103 PRO A O 1
ATOM 833 N N . ALA A 1 104 ? -6.695 -6.598 7.808 1.00 85.62 104 ALA A N 1
ATOM 834 C CA . ALA A 1 104 ? -7.341 -7.903 7.805 1.00 85.62 104 ALA A CA 1
ATOM 835 C C . ALA A 1 104 ? -8.813 -7.874 8.263 1.00 85.62 104 ALA A C 1
ATOM 837 O O . ALA A 1 104 ? -9.504 -8.880 8.167 1.00 85.62 104 ALA A O 1
ATOM 838 N N . LEU A 1 105 ? -9.304 -6.725 8.743 1.00 90.81 105 LEU A N 1
ATOM 839 C CA . LEU A 1 105 ? -10.710 -6.501 9.093 1.00 90.81 105 LEU A CA 1
ATOM 840 C C . LEU A 1 105 ? -11.435 -5.588 8.092 1.00 90.81 105 LEU A C 1
ATOM 842 O O . LEU A 1 105 ? -12.653 -5.409 8.213 1.00 90.81 105 LEU A O 1
ATOM 846 N N . ARG A 1 106 ? -10.682 -4.973 7.162 1.00 90.19 106 ARG A N 1
ATOM 847 C CA . ARG A 1 106 ? -11.094 -3.810 6.360 1.00 90.19 106 ARG A CA 1
ATOM 848 C C . ARG A 1 106 ? -11.797 -2.754 7.236 1.00 90.19 106 ARG A C 1
ATOM 850 O O . ARG A 1 106 ? -12.816 -2.195 6.857 1.00 90.19 106 ARG A O 1
ATOM 857 N N . LEU A 1 107 ? -11.278 -2.506 8.443 1.00 93.44 107 LEU A N 1
ATOM 858 C CA . LEU A 1 107 ? -11.903 -1.637 9.451 1.00 93.44 107 LEU A CA 1
ATOM 859 C C . LEU A 1 107 ? -11.007 -0.435 9.755 1.00 93.44 107 LEU A C 1
ATOM 861 O O . LEU A 1 107 ? -9.882 -0.602 10.227 1.00 93.44 107 LEU A O 1
ATOM 865 N N . GLY A 1 108 ? -11.515 0.762 9.480 1.00 94.38 108 GLY A N 1
ATOM 866 C CA . GLY A 1 108 ? -10.906 2.041 9.822 1.00 94.38 108 GLY A CA 1
ATOM 867 C C . GLY A 1 108 ? -11.564 2.691 11.033 1.00 94.38 108 GLY A C 1
ATOM 868 O O . GLY A 1 108 ? -12.765 2.551 11.267 1.00 94.38 108 GLY A O 1
ATOM 869 N N . ILE A 1 109 ? -10.757 3.398 11.811 1.00 94.88 109 ILE A N 1
ATOM 870 C CA . ILE A 1 109 ? -11.163 4.182 12.964 1.00 94.88 109 ILE A CA 1
ATOM 871 C C . ILE A 1 109 ? -10.636 5.600 12.760 1.00 94.88 109 ILE A C 1
ATOM 873 O O . ILE A 1 109 ? -9.440 5.795 12.544 1.00 94.88 109 ILE A O 1
ATOM 877 N N . GLU A 1 110 ? -11.530 6.576 12.859 1.00 91.69 110 GLU A N 1
ATOM 878 C CA . GLU A 1 110 ? -11.237 8.003 12.717 1.00 91.69 110 GLU A CA 1
ATOM 879 C C . GLU A 1 110 ? -11.400 8.728 14.053 1.00 91.69 110 GLU A C 1
ATOM 881 O O . GLU A 1 110 ? -12.405 8.558 14.756 1.00 91.69 110 GLU A O 1
ATOM 886 N N . CYS A 1 111 ? -10.430 9.577 14.393 1.00 89.50 111 CYS A N 1
ATOM 887 C CA . CYS A 1 111 ? -10.541 10.499 15.512 1.00 89.50 111 CYS A CA 1
ATOM 888 C C . CYS A 1 111 ? -11.111 11.829 15.010 1.00 89.50 111 CYS A C 1
ATOM 890 O O . CYS A 1 111 ? -10.425 12.630 14.373 1.00 89.50 111 CYS A O 1
ATOM 892 N N . ASP A 1 112 ? -12.376 12.083 15.333 1.00 86.06 112 ASP A N 1
ATOM 893 C CA . ASP A 1 112 ? -13.094 13.275 14.891 1.00 86.06 112 ASP A CA 1
ATOM 894 C C . ASP A 1 112 ? -12.895 14.420 15.900 1.00 86.06 112 ASP A C 1
ATOM 896 O O . ASP A 1 112 ? -13.585 14.553 16.924 1.00 86.06 112 ASP A O 1
ATOM 900 N N . GLU A 1 113 ? -11.864 15.215 15.622 1.00 74.44 113 GLU A N 1
ATOM 901 C CA . GLU A 1 113 ? -11.581 16.499 16.257 1.00 74.44 113 GLU A CA 1
ATOM 902 C C . GLU A 1 113 ? -12.363 17.580 15.496 1.00 74.44 113 GLU A C 1
ATOM 904 O O . GLU A 1 113 ? -11.855 18.092 14.504 1.00 74.44 113 GLU A O 1
ATOM 909 N N . ALA A 1 114 ? -13.616 17.826 15.909 1.00 64.94 114 ALA A N 1
ATOM 910 C CA . ALA A 1 114 ? -14.563 18.831 15.397 1.00 64.94 114 ALA A CA 1
ATOM 911 C C . ALA A 1 114 ? -14.050 19.673 14.207 1.00 64.94 114 ALA A C 1
ATOM 913 O O . ALA A 1 114 ? -13.230 20.580 14.376 1.00 64.94 114 ALA A O 1
ATOM 914 N N . GLN A 1 115 ? -14.555 19.396 13.001 1.00 55.25 115 GLN A N 1
ATOM 915 C CA . GLN A 1 115 ? -14.134 20.117 11.801 1.00 55.25 115 GLN A CA 1
ATOM 916 C C . GLN A 1 115 ? -14.502 21.607 11.864 1.00 55.25 115 GLN A C 1
ATOM 918 O O . GLN A 1 115 ? -15.662 21.980 12.039 1.00 55.25 115 GLN A O 1
ATOM 923 N N . HIS A 1 116 ? -13.499 22.460 11.661 1.00 50.72 116 HIS A N 1
ATOM 924 C CA . HIS A 1 116 ? -13.686 23.869 11.335 1.00 50.72 116 HIS A CA 1
ATOM 925 C C . HIS A 1 116 ? -14.017 24.019 9.833 1.00 50.72 116 HIS A C 1
ATOM 927 O O . HIS A 1 116 ? -13.305 23.492 8.979 1.00 50.72 116 HIS A O 1
ATOM 933 N N . ASP A 1 117 ? -15.070 24.786 9.536 1.00 47.28 117 ASP A N 1
ATOM 934 C CA . ASP A 1 117 ? -15.299 25.532 8.284 1.00 47.28 117 ASP A CA 1
ATOM 935 C C . ASP A 1 117 ? -15.763 24.795 7.001 1.00 47.28 117 ASP A C 1
ATOM 937 O O . ASP A 1 117 ? -15.568 25.315 5.899 1.00 47.28 117 ASP A O 1
ATOM 941 N N . ALA A 1 118 ? -16.452 23.649 7.085 1.00 52.81 118 ALA A N 1
ATOM 942 C CA . ALA A 1 118 ? -17.214 23.121 5.940 1.00 52.81 118 ALA A CA 1
ATOM 943 C C . ALA A 1 118 ? -18.690 23.568 5.990 1.00 52.81 118 ALA A C 1
ATOM 945 O O . ALA A 1 118 ? -19.335 23.478 7.031 1.00 52.81 118 ALA A O 1
ATOM 946 N N . GLN A 1 119 ? -19.233 24.039 4.857 1.00 52.69 119 GLN A N 1
ATOM 947 C CA . GLN A 1 119 ? -20.652 24.424 4.725 1.00 52.69 119 GLN A CA 1
ATOM 948 C C . GLN A 1 119 ? -21.609 23.224 4.864 1.00 52.69 119 GLN A C 1
ATOM 950 O O . GLN A 1 119 ? -22.745 23.416 5.283 1.00 52.69 119 GLN A O 1
ATOM 955 N N . ASP A 1 120 ? -21.133 22.013 4.541 1.00 60.06 120 ASP A N 1
ATOM 956 C CA . ASP A 1 120 ? -21.820 20.726 4.731 1.00 60.06 120 ASP A CA 1
ATOM 957 C C . ASP A 1 120 ? -20.780 19.618 5.043 1.00 60.06 120 ASP A C 1
ATOM 959 O O . ASP A 1 120 ? -20.249 18.975 4.130 1.00 60.06 120 ASP A O 1
ATOM 963 N N . PRO A 1 121 ? -20.391 19.451 6.322 1.00 63.12 121 PRO A N 1
ATOM 964 C CA . PRO A 1 121 ? -19.388 18.467 6.738 1.00 63.12 121 PRO A CA 1
ATOM 965 C C . PRO A 1 121 ? -19.844 17.019 6.513 1.00 63.12 121 PRO A C 1
ATOM 967 O O . PRO A 1 121 ? -19.030 16.155 6.196 1.00 63.12 121 PRO A O 1
ATOM 970 N N . GLU A 1 122 ? -21.146 16.761 6.647 1.00 65.75 122 GLU A N 1
ATOM 971 C CA . GLU A 1 122 ? -21.722 15.417 6.600 1.00 65.75 122 GLU A CA 1
ATOM 972 C C . GLU A 1 122 ? -21.696 14.853 5.177 1.00 65.75 122 GLU A C 1
ATOM 974 O O . GLU A 1 122 ? -21.194 13.748 4.963 1.00 65.75 122 GLU A O 1
ATOM 979 N N . ALA A 1 123 ? -22.102 15.643 4.176 1.00 63.38 123 ALA A N 1
ATOM 980 C CA . ALA A 1 123 ? -22.013 15.227 2.777 1.00 63.38 123 ALA A CA 1
ATOM 981 C C . ALA A 1 123 ? -20.558 15.012 2.315 1.00 63.38 123 ALA A C 1
ATOM 983 O O . ALA A 1 123 ? -20.275 14.104 1.527 1.00 63.38 123 ALA A O 1
ATOM 984 N N . ALA A 1 124 ? -19.618 15.828 2.805 1.00 65.62 124 ALA A N 1
ATOM 985 C CA . ALA A 1 124 ? -18.198 15.685 2.488 1.00 65.62 124 ALA A CA 1
ATOM 986 C C . ALA A 1 124 ? -17.591 14.410 3.101 1.00 65.62 124 ALA A C 1
ATOM 988 O O . ALA A 1 124 ? -16.811 13.713 2.442 1.00 65.62 124 ALA A O 1
ATOM 989 N N . ASP A 1 125 ? -17.971 14.087 4.337 1.00 70.62 125 ASP A N 1
ATOM 990 C CA . ASP A 1 125 ? -17.556 12.869 5.025 1.00 70.62 125 ASP A CA 1
ATOM 991 C C . ASP A 1 125 ? -18.151 11.608 4.392 1.00 70.62 125 ASP A C 1
ATOM 993 O O . ASP A 1 125 ? -17.429 10.627 4.185 1.00 70.62 125 ASP A O 1
ATOM 997 N N . ASP A 1 126 ? -19.426 11.645 4.007 1.00 75.94 126 ASP A N 1
ATOM 998 C CA . ASP A 1 126 ? -20.086 10.545 3.306 1.00 75.94 126 ASP A CA 1
ATOM 999 C C . ASP A 1 126 ? -19.461 10.289 1.932 1.00 75.94 126 ASP A C 1
ATOM 1001 O O . ASP A 1 126 ? -19.188 9.136 1.588 1.00 75.94 126 ASP A O 1
ATOM 1005 N N . ALA A 1 127 ? -19.160 11.343 1.167 1.00 73.00 127 ALA A N 1
ATOM 1006 C CA . ALA A 1 127 ? -18.455 11.216 -0.106 1.00 73.00 127 ALA A CA 1
ATOM 1007 C C . ALA A 1 127 ? -17.053 10.610 0.083 1.00 73.00 127 ALA A C 1
ATOM 1009 O O . ALA A 1 127 ? -16.671 9.692 -0.643 1.00 73.00 127 ALA A O 1
ATOM 1010 N N . ARG A 1 128 ? -16.303 11.053 1.105 1.00 79.56 128 ARG A N 1
ATOM 1011 C CA . ARG A 1 128 ? -14.995 10.469 1.452 1.00 79.56 128 ARG A CA 1
ATOM 1012 C C . ARG A 1 128 ? -15.132 8.986 1.799 1.00 79.56 128 ARG A C 1
ATOM 1014 O O . ARG A 1 128 ? -14.347 8.184 1.300 1.00 79.56 128 ARG A O 1
ATOM 1021 N N . ARG A 1 129 ? -16.103 8.617 2.641 1.00 80.81 129 ARG A N 1
ATOM 1022 C CA . ARG A 1 129 ? -16.336 7.220 3.037 1.00 80.81 129 ARG A CA 1
ATOM 1023 C C . ARG A 1 129 ? -16.678 6.358 1.825 1.00 80.81 129 ARG A C 1
ATOM 1025 O O . ARG A 1 129 ? -16.124 5.276 1.696 1.00 80.81 129 ARG A O 1
ATOM 1032 N N . GLN A 1 130 ? -17.540 6.840 0.929 1.00 76.50 130 GLN A N 1
ATOM 1033 C CA . GLN A 1 130 ? -17.887 6.130 -0.305 1.00 76.50 130 GLN A CA 1
ATOM 1034 C C . GLN A 1 130 ? -16.677 5.934 -1.222 1.00 76.50 130 GLN A C 1
ATOM 1036 O O . GLN A 1 130 ? -16.522 4.862 -1.797 1.00 76.50 130 GLN A O 1
ATOM 1041 N N . ASP A 1 131 ? -15.804 6.933 -1.346 1.00 74.69 131 ASP A N 1
ATOM 1042 C CA . ASP A 1 131 ? -14.580 6.793 -2.136 1.00 74.69 131 ASP A CA 1
ATOM 1043 C C . ASP A 1 131 ? -13.627 5.752 -1.530 1.00 74.69 131 ASP A C 1
ATOM 1045 O O . ASP A 1 131 ? -13.032 4.965 -2.265 1.00 74.69 131 ASP A O 1
ATOM 1049 N N . ILE A 1 132 ? -13.496 5.718 -0.198 1.00 80.94 132 ILE A N 1
ATOM 1050 C CA . ILE A 1 132 ? -12.686 4.704 0.495 1.00 80.94 132 ILE A CA 1
ATOM 1051 C C . ILE A 1 132 ? -13.315 3.315 0.343 1.00 80.94 132 ILE A C 1
ATOM 1053 O O . ILE A 1 132 ? -12.594 2.365 0.069 1.00 80.94 132 ILE A O 1
ATOM 1057 N N . GLU A 1 133 ? -14.639 3.194 0.444 1.00 82.75 133 GLU A N 1
ATOM 1058 C CA . GLU A 1 133 ? -15.365 1.935 0.223 1.00 82.75 133 GLU A CA 1
ATOM 1059 C C . GLU A 1 133 ? -15.167 1.399 -1.201 1.00 82.75 133 GLU A C 1
ATOM 1061 O O . GLU A 1 133 ? -14.958 0.207 -1.401 1.00 82.75 133 GLU A O 1
ATOM 1066 N N . ARG A 1 134 ? -15.170 2.277 -2.212 1.00 76.25 134 ARG A N 1
ATOM 1067 C CA . ARG A 1 134 ? -14.854 1.881 -3.597 1.00 76.25 134 ARG A CA 1
ATOM 1068 C C . ARG A 1 134 ? -13.402 1.424 -3.746 1.00 76.25 134 ARG A C 1
ATOM 1070 O O . ARG A 1 134 ? -13.119 0.526 -4.533 1.00 76.25 134 ARG A O 1
ATOM 1077 N N . ALA A 1 135 ? -12.487 2.049 -3.010 1.00 76.38 135 ALA A N 1
ATOM 1078 C CA . ALA A 1 135 ? -11.070 1.701 -2.980 1.00 76.38 135 ALA A CA 1
ATOM 1079 C C . ALA A 1 135 ? -10.778 0.402 -2.199 1.00 76.38 135 ALA A C 1
ATOM 1081 O O . ALA A 1 135 ? -9.811 -0.299 -2.504 1.00 76.38 135 ALA A O 1
ATOM 1082 N N . ILE A 1 136 ? -11.592 0.093 -1.188 1.00 80.62 136 ILE A N 1
ATOM 1083 C CA . ILE A 1 136 ? -11.452 -1.041 -0.272 1.00 80.62 136 ILE A CA 1
ATOM 1084 C C . ILE A 1 136 ? -12.850 -1.659 -0.078 1.00 80.62 136 ILE A C 1
ATOM 1086 O O . ILE A 1 136 ? -13.536 -1.327 0.885 1.00 80.62 136 ILE A O 1
ATOM 1090 N N . PRO A 1 137 ? -13.310 -2.554 -0.969 1.00 81.88 137 PRO A N 1
ATOM 1091 C CA . PRO A 1 137 ? -14.650 -3.131 -0.869 1.00 81.88 137 PRO A CA 1
ATOM 1092 C C . PRO A 1 137 ? -14.911 -3.823 0.477 1.00 81.88 137 PRO A C 1
ATOM 1094 O O . PRO A 1 137 ? -14.087 -4.598 0.958 1.00 81.88 137 PRO A O 1
ATOM 1097 N N . GLY A 1 138 ? -16.063 -3.601 1.099 1.00 85.81 138 GLY A N 1
ATOM 1098 C CA . GLY A 1 138 ? -16.360 -4.134 2.429 1.00 85.81 138 GLY A CA 1
ATOM 1099 C C . GLY A 1 138 ? -15.623 -3.407 3.555 1.00 85.81 138 GLY A C 1
ATOM 1100 O O . GLY A 1 138 ? -15.473 -3.983 4.643 1.00 85.81 138 GLY A O 1
ATOM 1101 N N . TYR A 1 139 ? -15.156 -2.183 3.296 1.00 89.12 139 TYR A N 1
ATOM 1102 C CA . TYR A 1 139 ? -14.600 -1.312 4.313 1.00 89.12 139 TYR A CA 1
ATOM 1103 C C . TYR A 1 139 ? -15.686 -0.884 5.304 1.00 89.12 139 TYR A C 1
ATOM 1105 O O . TYR A 1 139 ? -16.883 -0.795 5.033 1.00 89.12 139 TYR A O 1
ATOM 1113 N N . ARG A 1 140 ? -15.266 -0.688 6.545 1.00 92.12 140 ARG A N 1
ATOM 1114 C CA . ARG A 1 140 ? -16.116 -0.159 7.602 1.00 92.12 140 ARG A CA 1
ATOM 1115 C C . ARG A 1 140 ? -15.352 0.942 8.301 1.00 92.12 140 ARG A C 1
ATOM 1117 O O . ARG A 1 140 ? -14.181 0.767 8.617 1.00 92.12 140 ARG A O 1
ATOM 1124 N N . GLU A 1 141 ? -16.023 2.054 8.560 1.00 93.12 141 GLU A N 1
ATOM 1125 C CA . GLU A 1 141 ? -15.459 3.173 9.308 1.00 93.12 141 GLU A CA 1
ATOM 1126 C C . GLU A 1 141 ? -16.220 3.359 10.614 1.00 93.12 141 GLU A C 1
ATOM 1128 O O . GLU A 1 141 ? -17.448 3.440 10.615 1.00 93.12 141 GLU A O 1
ATOM 1133 N N . GLU A 1 142 ? -15.482 3.468 11.712 1.00 94.50 142 GLU A N 1
ATOM 1134 C CA . GLU A 1 142 ? -15.999 3.892 13.008 1.00 94.50 142 GLU A CA 1
ATOM 1135 C C . GLU A 1 142 ? -15.367 5.224 13.407 1.00 94.50 142 GLU A C 1
ATOM 1137 O O . GLU A 1 142 ? -14.190 5.476 13.152 1.00 94.50 142 GLU A O 1
ATOM 1142 N N . ARG A 1 143 ? -16.146 6.094 14.050 1.00 91.31 143 ARG A N 1
ATOM 1143 C CA . ARG A 1 143 ? -15.699 7.442 14.422 1.00 91.31 143 ARG A CA 1
ATOM 1144 C C . ARG A 1 143 ? -15.743 7.641 15.926 1.00 91.31 143 ARG A C 1
ATOM 1146 O O . ARG A 1 143 ? -16.770 7.412 16.564 1.00 91.31 143 ARG A O 1
ATOM 1153 N N . VAL A 1 144 ? -14.648 8.145 16.487 1.00 91.38 144 VAL A N 1
ATOM 1154 C CA . VAL A 1 144 ? -14.568 8.571 17.886 1.00 91.38 144 VAL A CA 1
ATOM 1155 C C . VAL A 1 144 ? -14.554 10.093 17.921 1.00 91.38 144 VAL A C 1
ATOM 1157 O O . VAL A 1 144 ? -13.511 10.720 17.747 1.00 91.38 144 VAL A O 1
ATOM 1160 N N . ARG A 1 145 ? -15.721 10.705 18.155 1.00 88.56 145 ARG A N 1
ATOM 1161 C CA . ARG A 1 145 ? -15.797 12.157 18.370 1.00 88.56 145 ARG A CA 1
ATOM 1162 C C . ARG A 1 145 ? -15.300 12.510 19.762 1.00 88.56 145 ARG A C 1
ATOM 1164 O O . ARG A 1 145 ? -15.792 11.961 20.752 1.00 88.56 145 ARG A O 1
ATOM 1171 N N . VAL A 1 146 ? -14.359 13.441 19.834 1.00 87.06 146 VAL A N 1
ATOM 1172 C CA . VAL A 1 146 ? -13.641 13.773 21.079 1.00 87.06 146 VAL A CA 1
ATOM 1173 C C . VAL A 1 146 ? -13.914 15.180 21.594 1.00 87.06 146 VAL A C 1
ATOM 1175 O O . VAL A 1 146 ? -13.738 15.436 22.781 1.00 87.06 146 VAL A O 1
ATOM 1178 N N . GLN A 1 147 ? -14.347 16.094 20.723 1.00 84.94 147 GLN A N 1
ATOM 1179 C CA . GLN A 1 147 ? -14.589 17.491 21.090 1.00 84.94 147 GLN A CA 1
ATOM 1180 C C . GLN A 1 147 ? -16.068 17.797 21.222 1.00 84.94 147 GLN A C 1
ATOM 1182 O O . GLN A 1 147 ? -16.491 18.236 22.288 1.00 84.94 147 GLN A O 1
ATOM 1187 N N . THR A 1 148 ? -16.844 17.552 20.167 1.00 82.31 148 THR A N 1
ATOM 1188 C CA . THR A 1 148 ? -18.277 17.850 20.131 1.00 82.31 148 THR A CA 1
ATOM 1189 C C . THR A 1 148 ? -19.102 16.633 19.720 1.00 82.31 148 THR A C 1
ATOM 1191 O O . THR A 1 148 ? -18.622 15.731 19.032 1.00 82.31 148 THR A O 1
ATOM 1194 N N . ASP A 1 149 ? -20.336 16.554 20.211 1.00 78.94 149 ASP A N 1
ATOM 1195 C CA . ASP A 1 149 ? -21.321 15.571 19.763 1.00 78.94 149 ASP A CA 1
ATOM 1196 C C . ASP A 1 149 ? -22.045 16.033 18.482 1.00 78.94 149 ASP A C 1
ATOM 1198 O O . ASP A 1 149 ? -21.696 17.050 17.885 1.00 78.94 149 ASP A O 1
ATOM 1202 N N . GLU A 1 150 ? -23.039 15.263 18.031 1.00 73.06 150 GLU A N 1
ATOM 1203 C CA . GLU A 1 150 ? -23.882 15.570 16.858 1.00 73.06 150 GLU A CA 1
ATOM 1204 C C . GLU A 1 150 ? -24.618 16.907 16.960 1.00 73.06 150 GLU A C 1
ATOM 1206 O O . GLU A 1 150 ? -24.972 17.491 15.943 1.00 73.06 150 GLU A O 1
ATOM 1211 N N . THR A 1 151 ? -24.797 17.426 18.173 1.00 75.06 151 THR A N 1
ATOM 1212 C CA . THR A 1 151 ? -25.469 18.703 18.429 1.00 75.06 151 THR A CA 1
ATOM 1213 C C . THR A 1 151 ? -24.487 19.865 18.595 1.00 75.06 151 THR A C 1
ATOM 1215 O O . THR A 1 151 ? -24.900 20.990 18.871 1.00 75.06 151 THR A O 1
ATOM 1218 N N . GLY A 1 152 ? -23.181 19.612 18.450 1.00 74.88 152 GLY A N 1
ATOM 1219 C CA . GLY A 1 152 ? -22.128 20.607 18.649 1.00 74.88 152 GLY A CA 1
ATOM 1220 C C . GLY A 1 152 ? -21.754 20.841 20.118 1.00 74.88 152 GLY A C 1
ATOM 1221 O O . GLY A 1 152 ? -20.977 21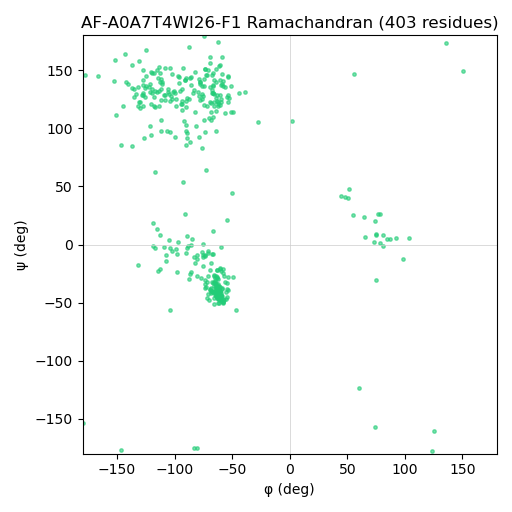.750 20.413 1.00 74.88 152 GLY A O 1
ATOM 1222 N N . LYS A 1 153 ? -22.269 20.042 21.062 1.00 81.25 153 LYS A N 1
ATOM 1223 C CA . LYS A 1 153 ? -21.986 20.203 22.495 1.00 81.25 153 LYS A CA 1
ATOM 1224 C C . LYS A 1 153 ? -20.704 19.478 22.889 1.00 81.25 153 LYS A C 1
ATOM 1226 O O . LYS A 1 153 ? -20.425 18.392 22.395 1.00 81.25 153 LYS A O 1
ATOM 1231 N N . ALA A 1 154 ? -19.947 20.062 23.821 1.00 85.38 154 ALA A N 1
ATOM 1232 C CA . ALA A 1 154 ? -18.720 19.469 24.345 1.00 85.38 154 ALA A CA 1
ATOM 1233 C C . ALA A 1 154 ? -18.937 18.037 24.873 1.00 85.38 154 ALA A C 1
ATOM 1235 O O . ALA A 1 154 ? -19.816 17.797 25.706 1.00 85.38 154 ALA A O 1
ATOM 1236 N N . VAL A 1 155 ? -18.105 17.102 24.415 1.00 86.06 155 VAL A N 1
ATOM 1237 C CA . VAL A 1 155 ? -18.130 15.694 24.831 1.00 86.06 155 VAL A CA 1
ATOM 1238 C C . VAL A 1 155 ? -17.362 15.541 26.142 1.00 86.06 155 VAL A C 1
ATOM 1240 O O . VAL A 1 155 ? -16.249 16.047 26.288 1.00 86.06 155 VAL A O 1
ATOM 1243 N N . SER A 1 156 ? -17.945 14.835 27.114 1.00 91.50 156 SER A N 1
ATOM 1244 C CA . SER A 1 156 ? -17.255 14.548 28.375 1.00 91.50 156 SER A CA 1
ATOM 1245 C C . SER A 1 156 ? -16.160 13.485 28.185 1.00 91.50 156 SER A C 1
ATOM 1247 O O . SER A 1 156 ? -16.329 12.589 27.355 1.00 91.50 156 SER A O 1
ATOM 1249 N N . PRO A 1 157 ? -15.075 13.494 28.983 1.00 91.62 157 PRO A N 1
ATOM 1250 C CA . PRO A 1 157 ? -14.071 12.431 28.935 1.00 91.62 157 PRO A CA 1
ATOM 1251 C C . PRO A 1 157 ? -14.658 11.025 29.127 1.00 91.62 157 PRO A C 1
ATOM 1253 O O . PRO A 1 157 ? -14.258 10.108 28.421 1.00 91.62 157 PRO A O 1
ATOM 1256 N N . ALA A 1 158 ? -15.646 10.860 30.016 1.00 93.81 158 ALA A N 1
ATOM 1257 C CA . ALA A 1 158 ? -16.324 9.578 30.227 1.00 93.81 158 ALA A CA 1
ATOM 1258 C C . ALA A 1 158 ? -17.005 9.077 28.943 1.00 93.81 158 ALA A C 1
ATOM 1260 O O . ALA A 1 158 ? -16.817 7.934 28.547 1.00 93.81 158 ALA A O 1
ATOM 1261 N N . THR A 1 159 ? -17.696 9.966 28.228 1.00 93.19 159 THR A N 1
ATOM 1262 C CA . THR A 1 159 ? -18.321 9.646 26.938 1.00 93.19 159 THR A CA 1
ATOM 1263 C C . THR A 1 159 ? -17.289 9.277 25.869 1.00 93.19 159 THR A C 1
ATOM 1265 O O . THR A 1 159 ? -17.553 8.420 25.029 1.00 93.19 159 THR A O 1
ATOM 1268 N N . VAL A 1 160 ? -16.103 9.899 25.873 1.00 93.31 160 VAL A N 1
ATOM 1269 C CA . VAL A 1 160 ? -15.007 9.500 24.971 1.00 93.31 160 VAL A CA 1
ATOM 1270 C C . VAL A 1 160 ? -14.530 8.081 25.290 1.00 93.31 160 VAL A C 1
ATOM 1272 O O . VAL A 1 160 ? -14.363 7.286 24.368 1.00 93.31 160 VAL A O 1
ATOM 1275 N N . LEU A 1 161 ? -14.356 7.745 26.571 1.00 95.06 161 LEU A N 1
ATOM 1276 C CA . LEU A 1 161 ? -13.953 6.401 27.001 1.00 95.06 161 LEU A CA 1
ATOM 1277 C C . LEU A 1 161 ? -15.005 5.342 26.634 1.00 95.06 161 LEU A C 1
ATOM 1279 O O . LEU A 1 161 ? -14.655 4.334 26.033 1.00 95.06 161 LEU A O 1
ATOM 1283 N N . GLU A 1 162 ? -16.293 5.614 26.863 1.00 96.19 162 GLU A N 1
ATOM 1284 C CA . GLU A 1 162 ? -17.393 4.726 26.445 1.00 96.19 162 GLU A CA 1
ATOM 1285 C C . GLU A 1 162 ? -17.401 4.483 24.926 1.00 96.19 162 GLU A C 1
ATOM 1287 O O . GLU A 1 162 ? -17.669 3.375 24.454 1.00 96.19 162 GLU A O 1
ATOM 1292 N N . ARG A 1 163 ? -17.086 5.514 24.128 1.00 95.75 163 ARG A N 1
ATOM 1293 C CA . ARG A 1 163 ? -16.951 5.384 22.668 1.00 95.75 163 ARG A CA 1
ATOM 1294 C C . ARG A 1 163 ? -15.756 4.514 22.287 1.00 95.75 163 ARG A C 1
ATOM 1296 O O . ARG A 1 163 ? -15.886 3.704 21.372 1.00 95.75 163 ARG A O 1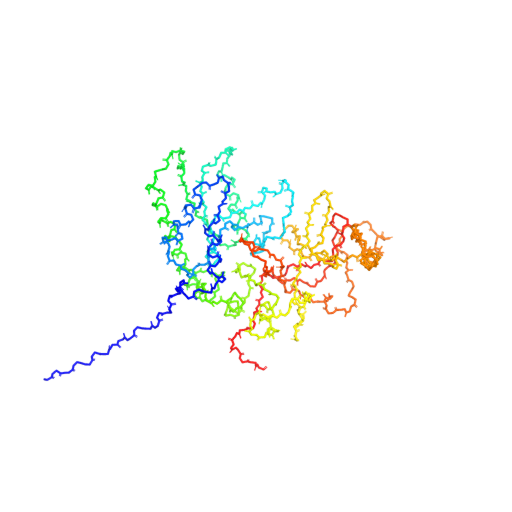
ATOM 1303 N N . ILE A 1 164 ? -14.626 4.655 22.979 1.00 96.81 164 ILE A N 1
ATOM 1304 C CA . ILE A 1 164 ? -13.450 3.795 22.785 1.00 96.81 164 ILE A CA 1
ATOM 1305 C C . ILE A 1 164 ? -13.809 2.337 23.100 1.00 96.81 164 ILE A C 1
ATOM 1307 O O . ILE A 1 164 ? -13.560 1.470 22.263 1.00 96.81 164 ILE A O 1
ATOM 1311 N N . ASP A 1 165 ? -14.480 2.069 24.220 1.00 97.69 165 ASP A N 1
ATOM 1312 C CA . ASP A 1 165 ? -14.916 0.716 24.593 1.00 97.69 165 ASP A CA 1
ATOM 1313 C C . ASP A 1 165 ? -15.854 0.105 23.542 1.00 97.69 165 ASP A C 1
ATOM 1315 O O . ASP A 1 165 ? -15.698 -1.055 23.145 1.00 97.69 165 ASP A O 1
ATOM 1319 N N . LYS A 1 166 ? -16.794 0.903 23.017 1.00 97.69 166 LYS A N 1
ATOM 1320 C CA . LYS A 1 166 ? -17.682 0.483 21.925 1.00 97.69 166 LYS A CA 1
ATOM 1321 C C . LYS A 1 166 ? -16.900 0.129 20.657 1.00 97.69 166 LYS A C 1
ATOM 1323 O O . LYS A 1 166 ? -17.189 -0.893 20.037 1.00 97.69 166 LYS A O 1
ATOM 1328 N N . VAL A 1 167 ? -15.916 0.941 20.269 1.00 97.88 167 VAL A N 1
ATOM 1329 C CA . VAL A 1 167 ? -15.067 0.662 19.099 1.00 97.88 167 VAL A CA 1
ATOM 1330 C C . VAL A 1 167 ? -14.251 -0.615 19.304 1.00 97.88 167 VAL A C 1
ATOM 1332 O O . VAL A 1 167 ? -14.186 -1.440 18.397 1.00 97.88 167 VAL A O 1
ATOM 1335 N N . VAL A 1 168 ? -13.700 -0.844 20.499 1.00 98.19 168 VAL A N 1
ATOM 1336 C CA . VAL A 1 168 ? -12.995 -2.094 20.828 1.00 98.19 168 VAL A CA 1
ATOM 1337 C C . VAL A 1 168 ? -13.919 -3.308 20.691 1.00 98.19 168 VAL A C 1
ATOM 1339 O O . VAL A 1 168 ? -13.524 -4.315 20.101 1.00 98.19 168 VAL A O 1
ATOM 1342 N N . ALA A 1 169 ? -15.164 -3.216 21.168 1.00 98.06 169 ALA A N 1
ATOM 1343 C CA . ALA A 1 169 ? -16.153 -4.277 20.987 1.00 98.06 169 ALA A CA 1
ATOM 1344 C C . ALA A 1 169 ? -16.465 -4.533 19.499 1.00 98.06 169 ALA A C 1
ATOM 1346 O O . ALA A 1 169 ? -16.551 -5.687 19.081 1.00 98.06 169 ALA A O 1
ATOM 1347 N N . ILE A 1 170 ? -16.564 -3.475 18.687 1.00 98.12 170 ILE A N 1
ATOM 1348 C CA . ILE A 1 170 ? -16.771 -3.578 17.234 1.00 98.12 170 ILE A CA 1
ATOM 1349 C C . ILE A 1 170 ? -15.585 -4.257 16.542 1.00 98.12 170 ILE A C 1
ATOM 1351 O O . ILE A 1 170 ? -15.804 -5.106 15.679 1.00 98.12 170 ILE A O 1
ATOM 1355 N N . ILE A 1 171 ? -14.348 -3.923 16.920 1.00 97.19 171 ILE A N 1
ATOM 1356 C CA . ILE A 1 171 ? -13.140 -4.560 16.373 1.00 97.19 171 ILE A CA 1
ATOM 1357 C C . ILE A 1 171 ? -13.158 -6.064 16.670 1.00 97.19 171 ILE A C 1
ATOM 1359 O O . ILE A 1 171 ? -12.950 -6.868 15.761 1.00 97.19 171 ILE A O 1
ATOM 1363 N N . ARG A 1 172 ? -13.460 -6.450 17.917 1.00 96.12 172 ARG A N 1
ATOM 1364 C CA . ARG A 1 172 ? -13.544 -7.860 18.330 1.00 96.12 172 ARG A CA 1
ATOM 1365 C C . ARG A 1 172 ? -14.626 -8.618 17.564 1.00 96.12 172 ARG A C 1
ATOM 1367 O O . ARG A 1 172 ? -14.347 -9.680 17.021 1.00 96.12 172 ARG A O 1
ATOM 1374 N N . GLU A 1 173 ? -15.825 -8.049 17.455 1.00 96.00 173 GLU A N 1
ATOM 1375 C CA . GLU A 1 173 ? -16.917 -8.668 16.696 1.00 96.00 173 GLU A CA 1
ATOM 1376 C C . GLU A 1 173 ? -16.562 -8.809 15.211 1.00 96.00 173 GLU A C 1
ATOM 1378 O O . GLU A 1 173 ? -16.755 -9.871 14.619 1.00 96.00 173 GLU A O 1
ATOM 1383 N N . ARG A 1 174 ? -15.982 -7.765 14.604 1.00 94.56 174 ARG A N 1
ATOM 1384 C CA . ARG A 1 174 ? -15.551 -7.811 13.203 1.00 94.56 174 ARG A CA 1
ATOM 1385 C C . ARG A 1 174 ? -14.495 -8.892 12.988 1.00 94.56 174 ARG A C 1
ATOM 1387 O O . ARG A 1 174 ? -14.590 -9.616 12.004 1.00 94.56 174 ARG A O 1
ATOM 1394 N N . LYS A 1 175 ? -13.533 -9.041 13.904 1.00 92.81 175 LYS A N 1
ATOM 1395 C CA . LYS A 1 175 ? -12.547 -10.130 13.867 1.00 92.81 175 LYS A CA 1
ATOM 1396 C C . LYS A 1 175 ? -13.227 -11.497 13.884 1.00 92.81 175 LYS A C 1
ATOM 1398 O O . LYS A 1 175 ? -12.953 -12.306 13.004 1.00 92.81 175 LYS A O 1
ATOM 1403 N N . SER A 1 176 ? -14.166 -11.723 14.801 1.00 91.81 176 SER A N 1
ATOM 1404 C CA . SER A 1 176 ? -14.903 -12.988 14.868 1.00 91.81 176 SER A CA 1
ATOM 1405 C C . SER A 1 176 ? -15.703 -13.281 13.594 1.00 91.81 176 SER A C 1
ATOM 1407 O O . SER A 1 176 ? -15.763 -14.431 13.173 1.00 91.81 176 SER A O 1
ATOM 1409 N N . GLN A 1 177 ? -16.285 -12.266 12.948 1.00 91.94 177 GLN A N 1
ATOM 1410 C CA . GLN A 1 177 ? -16.954 -12.426 11.648 1.00 91.94 177 GLN A CA 1
ATOM 1411 C C . GLN A 1 177 ? -15.979 -12.880 10.553 1.00 91.94 177 GLN A C 1
ATOM 1413 O O . GLN A 1 177 ? -16.268 -13.806 9.798 1.00 91.94 177 GLN A O 1
ATOM 1418 N N . VAL A 1 178 ? -14.795 -12.264 10.491 1.00 89.00 178 VAL A N 1
ATOM 1419 C CA . VAL A 1 178 ? -13.750 -12.644 9.529 1.00 89.00 178 VAL A CA 1
ATOM 1420 C C . VAL A 1 178 ? -13.272 -14.076 9.775 1.00 89.00 178 VAL A C 1
ATOM 1422 O O . VAL A 1 178 ? -13.189 -14.855 8.831 1.00 89.00 178 VAL A O 1
ATOM 1425 N N . GLU A 1 179 ? -13.030 -14.456 11.030 1.00 86.94 179 GLU A N 1
ATOM 1426 C CA . GLU A 1 179 ? -12.578 -15.807 11.399 1.00 86.94 179 GLU A CA 1
ATOM 1427 C C . GLU A 1 179 ? -13.615 -16.900 11.102 1.00 86.94 179 GLU A C 1
ATOM 1429 O O . GLU A 1 179 ? -13.240 -18.033 10.802 1.00 86.94 179 GLU A O 1
ATOM 1434 N N . ARG A 1 180 ? -14.914 -16.573 11.134 1.00 87.69 180 ARG A N 1
ATOM 1435 C CA . ARG A 1 180 ? -15.992 -17.482 10.705 1.00 87.69 180 ARG A CA 1
ATOM 1436 C C . ARG A 1 180 ? -16.109 -17.624 9.187 1.00 87.69 180 ARG A C 1
ATOM 1438 O O . ARG A 1 180 ? -16.824 -18.511 8.724 1.00 87.69 180 ARG A O 1
ATOM 1445 N N . GLY A 1 181 ? -15.411 -16.787 8.420 1.00 86.94 181 GLY A N 1
ATOM 1446 C CA . GLY A 1 181 ? -15.524 -16.749 6.966 1.00 86.94 181 GLY A CA 1
ATOM 1447 C C . GLY A 1 181 ? -16.767 -16.006 6.477 1.00 86.94 181 GLY A C 1
ATOM 1448 O O . GLY A 1 181 ? -17.230 -16.273 5.372 1.00 86.94 181 GLY A O 1
ATOM 1449 N N . ASP A 1 182 ? -17.293 -15.058 7.264 1.00 89.62 182 ASP A N 1
ATOM 1450 C CA . ASP A 1 182 ? -18.480 -14.272 6.895 1.00 89.62 182 ASP A CA 1
ATOM 1451 C C . ASP A 1 182 ? -18.209 -13.323 5.697 1.00 89.62 182 ASP A C 1
ATOM 1453 O O . ASP A 1 182 ? -19.137 -12.708 5.169 1.00 89.62 182 ASP A O 1
ATOM 1457 N N . PHE A 1 183 ? -16.950 -13.192 5.245 1.00 86.50 183 PHE A N 1
ATOM 1458 C CA . PHE A 1 183 ? -16.548 -12.328 4.131 1.00 86.50 183 PHE A CA 1
ATOM 1459 C C . PHE A 1 183 ? -15.733 -13.064 3.065 1.00 86.50 183 PHE A C 1
ATOM 1461 O O . PHE A 1 183 ? -14.695 -13.647 3.361 1.00 86.50 183 PHE A O 1
ATOM 1468 N N . GLU A 1 184 ? -16.117 -12.915 1.795 1.00 82.38 184 GLU A N 1
ATOM 1469 C CA . GLU A 1 184 ? -15.392 -13.490 0.646 1.00 82.38 184 GLU A CA 1
ATOM 1470 C C . GLU A 1 184 ? -13.973 -12.924 0.467 1.00 82.38 184 GLU A C 1
ATOM 1472 O O . GLU A 1 184 ? -13.075 -13.564 -0.095 1.00 82.38 184 GLU A O 1
ATOM 1477 N N . TRP A 1 185 ? -13.755 -11.691 0.933 1.00 78.75 185 TRP A N 1
ATOM 1478 C CA . TRP A 1 185 ? -12.445 -11.058 0.869 1.00 78.75 185 TRP A CA 1
ATOM 1479 C C . TRP A 1 185 ? -11.472 -11.607 1.920 1.00 78.75 185 TRP A C 1
ATOM 1481 O O . TRP A 1 185 ? -10.263 -11.429 1.756 1.00 78.75 185 TRP A O 1
ATOM 1491 N N . ALA A 1 186 ? -11.965 -12.272 2.970 1.00 78.12 186 ALA A N 1
ATOM 1492 C CA . ALA A 1 186 ? -11.128 -12.829 4.021 1.00 78.12 186 ALA A CA 1
ATOM 1493 C C . ALA A 1 186 ? -10.287 -13.989 3.473 1.00 78.12 186 ALA A C 1
ATOM 1495 O O . ALA A 1 186 ? -10.791 -14.877 2.782 1.00 78.12 186 ALA A O 1
ATOM 1496 N N . LEU A 1 187 ? -8.987 -13.985 3.774 1.00 65.75 187 LEU A N 1
ATOM 1497 C CA . LEU A 1 187 ? -8.138 -15.141 3.502 1.00 65.75 187 LEU A CA 1
ATOM 1498 C C . LEU A 1 187 ? -8.592 -16.312 4.385 1.00 65.75 187 LEU A C 1
ATOM 1500 O O . LEU A 1 187 ? -8.955 -16.119 5.543 1.00 65.75 187 LEU A O 1
ATOM 1504 N N . ALA A 1 188 ? -8.568 -17.533 3.846 1.00 52.69 188 ALA A N 1
ATOM 1505 C CA . ALA A 1 188 ? -8.929 -18.721 4.612 1.00 52.69 188 ALA A CA 1
ATOM 1506 C C . ALA A 1 188 ? -7.877 -18.989 5.704 1.00 52.69 188 ALA A C 1
ATOM 1508 O O . ALA A 1 188 ? -6.731 -19.315 5.396 1.00 52.69 188 ALA A O 1
ATOM 1509 N N . GLY A 1 189 ? -8.271 -18.866 6.972 1.00 53.84 189 GLY A N 1
ATOM 1510 C CA . GLY A 1 189 ? -7.406 -19.090 8.132 1.00 53.84 189 GLY A CA 1
ATOM 1511 C C . GLY A 1 189 ? -7.574 -18.012 9.209 1.00 53.84 189 GLY A C 1
ATOM 1512 O O . GLY A 1 189 ? -8.299 -17.041 8.999 1.00 53.84 189 GLY A O 1
ATOM 1513 N N . PRO A 1 190 ? -6.934 -18.174 10.380 1.00 50.16 190 PRO A N 1
ATOM 1514 C CA . PRO A 1 190 ? -6.992 -17.172 11.436 1.00 50.16 190 PRO A CA 1
ATOM 1515 C C . PRO A 1 190 ? -6.415 -15.840 10.947 1.00 50.16 190 PRO A C 1
ATOM 1517 O O . PRO A 1 190 ? -5.378 -15.810 10.285 1.00 50.16 190 PRO A O 1
ATOM 1520 N N . VAL A 1 191 ? -7.046 -14.736 11.358 1.00 59.59 191 VAL A N 1
ATOM 1521 C CA . VAL A 1 191 ? -6.666 -13.333 11.069 1.00 59.59 191 VAL A CA 1
ATOM 1522 C C . VAL A 1 191 ? -5.337 -12.939 11.735 1.00 59.59 191 VAL A C 1
ATOM 1524 O O . VAL A 1 191 ? -4.962 -11.771 11.796 1.00 59.59 191 VAL A O 1
ATOM 1527 N N . ALA A 1 192 ? -4.607 -13.922 12.257 1.00 69.50 192 ALA A N 1
ATOM 1528 C CA . ALA A 1 192 ? -3.403 -13.706 13.010 1.00 69.50 192 ALA A CA 1
ATOM 1529 C C . ALA A 1 192 ? -2.321 -13.109 12.114 1.00 69.50 192 ALA A C 1
ATOM 1531 O O . ALA A 1 192 ? -1.905 -13.691 11.111 1.00 69.50 192 ALA A O 1
ATOM 1532 N N . TRP A 1 193 ? -1.833 -11.955 12.538 1.00 76.44 193 TRP A N 1
ATOM 1533 C CA . TRP A 1 193 ? -0.533 -11.419 12.209 1.00 76.44 193 TRP A CA 1
ATOM 1534 C C . TRP A 1 193 ? 0.464 -11.920 13.264 1.00 76.44 193 TRP A C 1
ATOM 1536 O O . TRP A 1 193 ? 0.672 -11.259 14.281 1.00 76.44 193 TRP A O 1
ATOM 1546 N N . PRO A 1 194 ? 1.048 -13.118 13.086 1.00 72.88 194 PRO A N 1
ATOM 1547 C CA . PRO A 1 194 ? 2.053 -13.619 14.008 1.00 72.88 194 PRO A CA 1
ATOM 1548 C C . PRO A 1 194 ? 3.303 -12.736 13.928 1.00 72.88 194 PRO A C 1
ATOM 1550 O O . PRO A 1 194 ? 3.943 -12.599 12.882 1.00 72.88 194 PRO A O 1
ATOM 1553 N N . LEU A 1 195 ? 3.641 -12.116 15.058 1.00 71.12 195 LEU A N 1
ATOM 1554 C CA . LEU A 1 195 ? 4.724 -11.141 15.184 1.00 71.12 195 LEU A CA 1
ATOM 1555 C C . LEU A 1 195 ? 6.126 -11.743 14.972 1.00 71.12 195 LEU A C 1
ATOM 1557 O O . LEU A 1 195 ? 7.109 -11.001 14.883 1.00 71.12 195 LEU A O 1
ATOM 1561 N N . ASP A 1 196 ? 6.243 -13.058 14.870 1.00 75.38 196 ASP A N 1
ATOM 1562 C CA . ASP A 1 196 ? 7.476 -13.810 14.650 1.00 75.38 196 ASP A CA 1
ATOM 1563 C C . ASP A 1 196 ? 7.657 -14.288 13.191 1.00 75.38 196 ASP A C 1
ATOM 1565 O O . ASP A 1 196 ? 8.726 -14.787 12.839 1.00 75.38 196 ASP A O 1
ATOM 1569 N N . VAL A 1 197 ? 6.663 -14.091 12.313 1.00 81.81 197 VAL A N 1
ATOM 1570 C CA . VAL A 1 197 ? 6.680 -14.585 10.923 1.00 81.81 197 VAL A CA 1
ATOM 1571 C C . VAL A 1 197 ? 6.743 -13.421 9.922 1.00 81.81 197 VAL A C 1
ATOM 1573 O O . VAL A 1 197 ? 5.959 -12.477 10.022 1.00 81.81 197 VAL A O 1
ATOM 1576 N N . PRO A 1 198 ? 7.637 -13.462 8.915 1.00 83.88 198 PRO A N 1
ATOM 1577 C CA . PRO A 1 198 ? 7.691 -12.439 7.874 1.00 83.88 198 PRO A CA 1
ATOM 1578 C C . PRO A 1 198 ? 6.532 -12.558 6.869 1.00 83.88 198 PRO A C 1
ATOM 1580 O O . PRO A 1 198 ? 6.070 -13.657 6.551 1.00 83.88 198 PRO A O 1
ATOM 1583 N N . ASP A 1 199 ? 6.133 -11.425 6.284 1.00 86.44 199 ASP A N 1
ATOM 1584 C CA . ASP A 1 199 ? 4.978 -11.314 5.375 1.00 86.44 199 ASP A CA 1
ATOM 1585 C C . ASP A 1 199 ? 5.028 -12.293 4.184 1.00 86.44 199 ASP A C 1
ATOM 1587 O O . ASP A 1 199 ? 3.993 -12.808 3.769 1.00 86.44 199 ASP A O 1
ATOM 1591 N N . TRP A 1 200 ? 6.212 -12.631 3.657 1.00 88.50 200 TRP A N 1
ATOM 1592 C CA . TRP A 1 200 ? 6.328 -13.592 2.550 1.00 88.50 200 TRP A CA 1
ATOM 1593 C C . TRP A 1 200 ? 5.951 -15.027 2.926 1.00 88.50 200 TRP A C 1
ATOM 1595 O O . TRP A 1 200 ? 5.400 -15.754 2.100 1.00 88.50 200 TRP A O 1
ATOM 1605 N N . GLN A 1 201 ? 6.190 -15.438 4.172 1.00 87.94 201 GLN A N 1
ATOM 1606 C CA . GLN A 1 201 ? 5.746 -16.746 4.649 1.00 87.94 201 GLN A CA 1
ATOM 1607 C C . GLN A 1 201 ? 4.235 -16.755 4.874 1.00 87.94 201 GLN A C 1
ATOM 1609 O O . GLN A 1 201 ? 3.583 -17.751 4.568 1.00 87.94 201 GLN A O 1
ATOM 1614 N N . LEU A 1 202 ? 3.672 -15.646 5.365 1.00 85.06 202 LEU A N 1
ATOM 1615 C CA . LEU A 1 202 ? 2.224 -15.489 5.519 1.00 85.06 202 LEU A CA 1
ATOM 1616 C C . LEU A 1 202 ? 1.509 -15.542 4.166 1.00 85.06 202 LEU A C 1
ATOM 1618 O O . LEU A 1 202 ? 0.549 -16.294 4.017 1.00 85.06 202 LEU A O 1
ATOM 1622 N N . ALA A 1 203 ? 2.041 -14.850 3.161 1.00 87.31 203 ALA A N 1
ATOM 1623 C CA . ALA A 1 203 ? 1.554 -14.916 1.788 1.00 87.31 203 ALA A CA 1
ATOM 1624 C C . ALA A 1 203 ? 1.576 -16.347 1.215 1.00 87.31 203 ALA A C 1
ATOM 1626 O O . ALA A 1 203 ? 0.586 -16.812 0.652 1.00 87.31 203 ALA A O 1
ATOM 1627 N N . LEU A 1 204 ? 2.678 -17.088 1.391 1.00 87.81 204 LEU A N 1
ATOM 1628 C CA . LEU A 1 204 ? 2.767 -18.485 0.942 1.00 87.81 204 LEU A CA 1
ATOM 1629 C C . LEU A 1 204 ? 1.774 -19.409 1.664 1.00 87.81 204 LEU A C 1
ATOM 1631 O O . LEU A 1 204 ? 1.222 -20.313 1.036 1.00 87.81 204 LEU A O 1
ATOM 1635 N N . ARG A 1 205 ? 1.532 -19.190 2.965 1.00 85.81 205 ARG A N 1
ATOM 1636 C CA . ARG A 1 205 ? 0.518 -19.930 3.741 1.00 85.81 205 ARG A CA 1
ATOM 1637 C C . ARG A 1 205 ? -0.896 -19.635 3.244 1.00 85.81 205 ARG A C 1
ATOM 1639 O O . ARG A 1 205 ? -1.687 -20.564 3.122 1.00 85.81 205 ARG A O 1
ATOM 1646 N N . ALA A 1 206 ? -1.187 -18.376 2.912 1.00 81.69 206 ALA A N 1
ATOM 1647 C CA . ALA A 1 206 ? -2.459 -17.977 2.313 1.00 81.69 206 ALA A CA 1
ATOM 1648 C C . ALA A 1 206 ? -2.680 -18.621 0.930 1.00 81.69 206 ALA A C 1
ATOM 1650 O O . ALA A 1 206 ? -3.815 -18.846 0.515 1.00 81.69 206 ALA A O 1
ATOM 1651 N N . GLY A 1 207 ? -1.597 -18.943 0.212 1.00 86.19 207 GLY A N 1
ATOM 1652 C CA . GLY A 1 207 ? -1.638 -19.591 -1.103 1.00 86.19 207 GLY A CA 1
ATOM 1653 C C . GLY A 1 207 ? -2.086 -18.666 -2.237 1.00 86.19 207 GLY A C 1
ATOM 1654 O O . GLY A 1 207 ? -2.167 -19.093 -3.386 1.00 86.19 207 GLY A O 1
ATOM 1655 N N . ALA A 1 208 ? -2.347 -17.400 -1.933 1.00 87.38 208 ALA A N 1
ATOM 1656 C CA . ALA A 1 208 ? -2.655 -16.350 -2.884 1.00 87.38 208 ALA A CA 1
ATOM 1657 C C . ALA A 1 208 ? -2.206 -15.001 -2.313 1.00 87.38 208 ALA A C 1
ATOM 1659 O O . ALA A 1 208 ? -2.040 -14.846 -1.104 1.00 87.38 208 ALA A O 1
ATOM 1660 N N . LEU A 1 209 ? -2.024 -14.036 -3.205 1.00 88.31 209 LEU A N 1
ATOM 1661 C CA . LEU A 1 209 ? -1.798 -12.633 -2.886 1.00 88.31 209 LEU A CA 1
ATOM 1662 C C . LEU A 1 209 ? -2.880 -11.795 -3.536 1.00 88.31 209 LEU A C 1
ATOM 1664 O O . LEU A 1 209 ? -3.178 -11.993 -4.714 1.00 88.31 209 LEU A O 1
ATOM 1668 N N . ARG A 1 210 ? -3.393 -10.816 -2.803 1.00 86.94 210 ARG A N 1
ATOM 1669 C CA . ARG A 1 210 ? -4.215 -9.716 -3.304 1.00 86.94 210 ARG A CA 1
ATOM 1670 C C . ARG A 1 210 ? -3.518 -8.399 -2.992 1.00 86.94 210 ARG A C 1
ATOM 1672 O O . ARG A 1 210 ? -2.846 -8.272 -1.968 1.00 86.94 210 ARG A O 1
ATOM 1679 N N . ALA A 1 211 ? -3.694 -7.393 -3.846 1.00 85.00 211 ALA A N 1
ATOM 1680 C CA . ALA A 1 211 ? -3.145 -6.056 -3.598 1.00 85.00 211 ALA A CA 1
ATOM 1681 C C . ALA A 1 211 ? -3.627 -5.470 -2.251 1.00 85.00 211 ALA A C 1
ATOM 1683 O O . ALA A 1 211 ? -2.928 -4.679 -1.622 1.00 85.00 211 ALA A O 1
ATOM 1684 N N . ALA A 1 212 ? -4.807 -5.896 -1.786 1.00 79.00 212 ALA A N 1
ATOM 1685 C CA . ALA A 1 212 ? -5.447 -5.421 -0.563 1.00 79.00 212 ALA A CA 1
ATOM 1686 C C . ALA A 1 212 ? -4.965 -6.104 0.726 1.00 79.00 212 ALA A C 1
ATOM 1688 O O . ALA A 1 212 ? -5.288 -5.623 1.810 1.00 79.00 212 ALA A O 1
ATOM 1689 N N . ASP A 1 213 ? -4.189 -7.190 0.636 1.00 78.75 213 ASP A N 1
ATOM 1690 C CA . ASP A 1 213 ? -3.800 -7.985 1.812 1.00 78.75 213 ASP A CA 1
ATOM 1691 C C . ASP A 1 213 ? -2.843 -7.229 2.751 1.00 78.75 213 ASP A C 1
ATOM 1693 O O . ASP A 1 213 ? -2.643 -7.615 3.901 1.00 78.75 213 ASP A O 1
ATOM 1697 N N . GLY A 1 214 ? -2.228 -6.140 2.276 1.00 77.56 214 GLY A N 1
ATOM 1698 C CA . GLY A 1 214 ? -1.339 -5.303 3.084 1.00 77.56 214 GLY A CA 1
ATOM 1699 C C . GLY A 1 214 ? 0.041 -5.914 3.352 1.00 77.56 214 GLY A C 1
ATOM 1700 O O . GLY A 1 214 ? 0.817 -5.334 4.115 1.00 77.56 214 GLY A O 1
ATOM 1701 N N . PHE A 1 215 ? 0.377 -7.042 2.713 1.00 85.69 215 PHE A N 1
ATOM 1702 C CA . PHE A 1 215 ? 1.717 -7.622 2.778 1.00 85.69 215 PHE A CA 1
ATOM 1703 C C . PHE A 1 215 ? 2.777 -6.643 2.259 1.00 85.69 215 PHE A C 1
ATOM 1705 O O . PHE A 1 215 ? 2.605 -5.970 1.237 1.00 85.69 215 PHE A O 1
ATOM 1712 N N . PHE A 1 216 ? 3.899 -6.584 2.969 1.00 86.88 216 PHE A N 1
ATOM 1713 C CA . PHE A 1 216 ? 5.023 -5.716 2.671 1.00 86.88 216 PHE A CA 1
ATOM 1714 C C . PHE A 1 216 ? 6.327 -6.511 2.663 1.00 86.88 216 PHE A C 1
ATOM 1716 O O . PHE A 1 216 ? 6.767 -7.034 3.685 1.00 86.88 216 PHE A O 1
ATOM 1723 N N . PHE A 1 217 ? 6.981 -6.554 1.505 1.00 89.31 217 PHE A N 1
ATOM 1724 C CA . PHE A 1 217 ? 8.199 -7.333 1.301 1.00 89.31 217 PHE A CA 1
ATOM 1725 C C . PHE A 1 217 ? 9.422 -6.423 1.414 1.00 89.31 217 PHE A C 1
ATOM 1727 O O . PHE A 1 217 ? 9.586 -5.471 0.653 1.00 89.31 217 PHE A O 1
ATOM 1734 N N . ARG A 1 218 ? 10.311 -6.695 2.363 1.00 86.44 218 ARG A N 1
ATOM 1735 C CA . ARG A 1 218 ? 11.481 -5.862 2.688 1.00 86.44 218 ARG A CA 1
ATOM 1736 C C . ARG A 1 218 ? 12.495 -5.807 1.550 1.00 86.44 218 ARG A C 1
ATOM 1738 O O . ARG A 1 218 ? 13.184 -4.802 1.375 1.00 86.44 218 ARG A O 1
ATOM 1745 N N . SER A 1 219 ? 12.602 -6.882 0.778 1.00 86.00 219 SER A N 1
ATOM 1746 C CA . SER A 1 219 ? 13.623 -7.042 -0.253 1.00 86.00 219 SER A CA 1
ATOM 1747 C C . SER A 1 219 ? 13.074 -7.771 -1.480 1.00 86.00 219 SER A C 1
ATOM 1749 O O . SER A 1 219 ? 12.041 -8.437 -1.426 1.00 86.00 219 SER A O 1
ATOM 1751 N N . ASN A 1 220 ? 13.806 -7.688 -2.593 1.00 86.56 220 ASN A N 1
ATOM 1752 C CA . ASN A 1 220 ? 13.548 -8.540 -3.758 1.00 86.56 220 ASN A CA 1
ATOM 1753 C C . ASN A 1 220 ? 13.768 -10.028 -3.403 1.00 86.56 220 ASN A C 1
ATOM 1755 O O . ASN A 1 220 ? 13.092 -10.897 -3.940 1.00 86.56 220 ASN A O 1
ATOM 1759 N N . GLY A 1 221 ? 14.648 -10.329 -2.439 1.00 87.06 221 GLY A N 1
ATOM 1760 C CA . GLY A 1 221 ? 14.822 -11.675 -1.890 1.00 87.06 221 GLY A CA 1
ATOM 1761 C C . GLY A 1 221 ? 13.514 -12.269 -1.364 1.00 87.06 221 GLY A C 1
ATOM 1762 O O . GLY A 1 221 ? 13.172 -13.381 -1.743 1.00 87.06 221 GLY A O 1
ATOM 1763 N N . GLU A 1 222 ? 12.738 -11.510 -0.589 1.00 90.00 222 GLU A N 1
ATOM 1764 C CA . GLU A 1 222 ? 11.429 -11.963 -0.095 1.00 90.00 222 GLU A CA 1
ATOM 1765 C C . GLU A 1 222 ? 10.412 -12.169 -1.223 1.00 90.00 222 GLU A C 1
ATOM 1767 O O . GLU A 1 222 ? 9.686 -13.158 -1.214 1.00 90.00 222 GLU A O 1
ATOM 1772 N N . VAL A 1 223 ? 10.400 -11.297 -2.239 1.00 91.75 223 VAL A N 1
ATOM 1773 C CA . VAL A 1 223 ? 9.553 -11.492 -3.431 1.00 91.75 223 VAL A CA 1
ATOM 1774 C C . VAL A 1 223 ? 9.938 -12.779 -4.169 1.00 91.75 223 VAL A C 1
ATOM 1776 O O . VAL A 1 223 ? 9.066 -13.517 -4.613 1.00 91.75 223 VAL A O 1
ATOM 1779 N N . ARG A 1 224 ? 11.233 -13.100 -4.269 1.00 87.88 224 ARG A N 1
ATOM 1780 C CA . ARG A 1 224 ? 11.716 -14.338 -4.906 1.00 87.88 224 ARG A CA 1
ATOM 1781 C C . ARG A 1 224 ? 11.280 -15.603 -4.172 1.00 87.88 224 ARG A C 1
ATOM 1783 O O . ARG A 1 224 ? 11.041 -16.610 -4.842 1.00 87.88 224 ARG A O 1
ATOM 1790 N N . GLU A 1 225 ? 11.161 -15.569 -2.843 1.00 89.62 225 GLU A N 1
ATOM 1791 C CA . GLU A 1 225 ? 10.662 -16.715 -2.065 1.00 89.62 225 GLU A CA 1
ATOM 1792 C C . GLU A 1 225 ? 9.248 -17.118 -2.507 1.00 89.62 225 GLU A C 1
ATOM 1794 O O . GLU A 1 225 ? 8.964 -18.306 -2.650 1.00 89.62 225 GLU A O 1
ATOM 1799 N N . LEU A 1 226 ? 8.395 -16.140 -2.836 1.00 90.19 226 LEU A N 1
ATOM 1800 C CA . LEU A 1 226 ? 7.011 -16.367 -3.279 1.00 90.19 226 LEU A CA 1
ATOM 1801 C C . LEU A 1 226 ? 6.919 -17.216 -4.556 1.00 90.19 226 LEU A C 1
ATOM 1803 O O . LEU A 1 226 ? 5.897 -17.845 -4.814 1.00 90.19 226 LEU A O 1
ATOM 1807 N N . PHE A 1 227 ? 7.991 -17.248 -5.349 1.00 87.62 227 PHE A N 1
ATOM 1808 C CA . PHE A 1 227 ? 8.036 -17.912 -6.650 1.00 87.62 227 PHE A CA 1
ATOM 1809 C C . PHE A 1 227 ? 9.069 -19.045 -6.716 1.00 87.62 227 PHE A C 1
ATOM 1811 O O . PHE A 1 227 ? 9.484 -19.437 -7.807 1.00 87.62 227 PHE A O 1
ATOM 1818 N N . GLY A 1 228 ? 9.529 -19.555 -5.566 1.00 84.94 228 GLY A N 1
ATOM 1819 C CA . GLY A 1 228 ? 10.504 -20.654 -5.511 1.00 84.94 228 GLY A CA 1
ATOM 1820 C C . GLY A 1 228 ? 11.876 -20.297 -6.099 1.00 84.94 228 GLY A C 1
ATOM 1821 O O . GLY A 1 228 ? 12.609 -21.172 -6.556 1.00 84.94 228 GLY A O 1
ATOM 1822 N N . ARG A 1 229 ? 12.214 -19.002 -6.138 1.00 83.00 229 ARG A N 1
ATOM 1823 C CA . ARG A 1 229 ? 13.503 -18.474 -6.624 1.00 83.00 229 ARG A CA 1
ATOM 1824 C C . ARG A 1 229 ? 14.383 -17.923 -5.501 1.00 83.00 229 ARG A C 1
ATOM 1826 O O . ARG A 1 229 ? 15.468 -17.413 -5.776 1.00 83.00 229 ARG A O 1
ATOM 1833 N N . GLY A 1 230 ? 13.884 -17.948 -4.269 1.00 81.56 230 GLY A N 1
ATOM 1834 C CA . GLY A 1 230 ? 14.616 -17.530 -3.082 1.00 81.56 230 GLY A CA 1
ATOM 1835 C C . GLY A 1 230 ? 15.567 -18.610 -2.565 1.00 81.56 230 GLY A C 1
ATOM 1836 O O . GLY A 1 230 ? 15.758 -19.651 -3.194 1.00 81.56 230 GLY A O 1
ATOM 1837 N N . ASN A 1 231 ? 16.198 -18.339 -1.428 1.00 83.56 231 ASN A N 1
ATOM 1838 C CA . ASN A 1 231 ? 17.145 -19.247 -0.774 1.00 83.56 231 ASN A CA 1
ATOM 1839 C C . ASN A 1 231 ? 16.637 -19.727 0.597 1.00 83.56 231 ASN A C 1
ATOM 1841 O O . ASN A 1 231 ? 17.419 -20.248 1.391 1.00 83.56 231 ASN A O 1
ATOM 1845 N N . GLY A 1 232 ? 15.352 -19.512 0.890 1.00 83.81 232 GLY A N 1
ATOM 1846 C CA . GLY A 1 232 ? 14.710 -19.860 2.152 1.00 83.81 232 GLY A CA 1
ATOM 1847 C C . GLY A 1 232 ? 14.933 -18.852 3.279 1.00 83.81 232 GLY A C 1
ATOM 1848 O O . GLY A 1 232 ? 14.404 -19.047 4.370 1.00 83.81 232 GLY A O 1
ATOM 1849 N N . THR A 1 233 ? 15.691 -17.776 3.052 1.00 82.94 233 THR A N 1
ATOM 1850 C CA . THR A 1 233 ? 15.981 -16.773 4.092 1.00 82.94 233 THR A CA 1
ATOM 1851 C C . THR A 1 233 ? 15.247 -15.453 3.871 1.00 82.94 233 THR A C 1
ATOM 1853 O O . THR A 1 233 ? 15.229 -14.609 4.766 1.00 82.94 233 THR A O 1
ATOM 1856 N N . GLY A 1 234 ? 14.687 -15.221 2.676 1.00 80.19 234 GLY A N 1
ATOM 1857 C CA . GLY A 1 234 ? 14.214 -13.892 2.270 1.00 80.19 234 GLY A CA 1
ATOM 1858 C C . GLY A 1 234 ? 15.345 -12.859 2.122 1.00 80.19 234 GLY A C 1
ATOM 1859 O O . GLY A 1 234 ? 15.092 -11.675 1.885 1.00 80.19 234 GLY A O 1
ATOM 1860 N N . THR A 1 235 ? 16.604 -13.294 2.248 1.00 73.56 235 THR A N 1
ATOM 1861 C CA . THR A 1 235 ? 17.813 -12.485 2.070 1.00 73.56 235 THR A CA 1
ATOM 1862 C C . THR A 1 235 ? 18.534 -12.935 0.803 1.00 73.56 235 THR A C 1
ATOM 1864 O O . THR A 1 235 ? 18.610 -14.122 0.509 1.00 73.56 235 THR A O 1
ATOM 1867 N N . GLY A 1 236 ? 19.045 -12.010 -0.005 1.00 62.50 236 GLY A N 1
ATOM 1868 C CA . GLY A 1 236 ? 19.628 -12.363 -1.302 1.00 62.50 236 GLY A CA 1
ATOM 1869 C C . GLY A 1 236 ? 19.489 -11.241 -2.319 1.00 62.50 236 GLY A C 1
ATOM 1870 O O . GLY A 1 236 ? 18.563 -10.439 -2.248 1.00 62.50 236 GLY A O 1
ATOM 1871 N N . SER A 1 237 ? 20.462 -11.168 -3.226 1.00 54.62 237 SER A N 1
ATOM 1872 C CA . SER A 1 237 ? 21.154 -9.923 -3.573 1.00 54.62 237 SER A CA 1
ATOM 1873 C C . SER A 1 237 ? 20.318 -8.749 -4.094 1.00 54.62 237 SER A C 1
ATOM 1875 O O . SER A 1 237 ? 19.532 -8.857 -5.037 1.00 54.62 237 SER A O 1
ATOM 1877 N N . ASP A 1 238 ? 20.690 -7.591 -3.534 1.00 46.59 238 ASP A N 1
ATOM 1878 C CA . ASP A 1 238 ? 20.485 -6.187 -3.922 1.00 46.59 238 ASP A CA 1
ATOM 1879 C C . ASP A 1 238 ? 20.948 -5.824 -5.352 1.00 46.59 238 ASP A C 1
ATOM 1881 O O . ASP A 1 238 ? 21.207 -4.659 -5.673 1.00 46.59 238 ASP A O 1
ATOM 1885 N N . HIS A 1 239 ? 21.072 -6.802 -6.250 1.00 42.44 239 HIS A N 1
ATOM 1886 C CA . HIS A 1 239 ? 21.350 -6.547 -7.654 1.00 42.44 239 HIS A CA 1
ATOM 1887 C C . HIS A 1 239 ? 20.032 -6.406 -8.405 1.00 42.44 239 HIS A C 1
ATOM 1889 O O . HIS A 1 239 ? 19.235 -7.338 -8.458 1.00 42.44 239 HIS A O 1
ATOM 1895 N N . PHE A 1 240 ? 19.852 -5.207 -8.966 1.00 46.19 240 PHE A N 1
ATOM 1896 C CA . PHE A 1 240 ? 18.761 -4.650 -9.775 1.00 46.19 240 PHE A CA 1
ATOM 1897 C C . PHE A 1 240 ? 18.303 -5.505 -10.980 1.00 46.19 240 PHE A C 1
ATOM 1899 O O . PHE A 1 240 ? 18.063 -4.986 -12.064 1.00 46.19 240 PHE A O 1
ATOM 1906 N N . THR A 1 241 ? 18.135 -6.812 -10.828 1.00 49.28 241 THR A N 1
ATOM 1907 C CA . THR A 1 241 ? 17.305 -7.586 -11.747 1.00 49.28 241 THR A CA 1
ATOM 1908 C C . THR A 1 241 ? 15.873 -7.320 -11.317 1.00 49.28 241 THR A C 1
ATOM 1910 O O . THR A 1 241 ? 15.334 -7.936 -10.400 1.00 49.28 241 THR A O 1
ATOM 1913 N N . THR A 1 242 ? 15.281 -6.305 -11.944 1.00 56.44 242 THR A N 1
ATOM 1914 C CA . THR A 1 242 ? 13.896 -5.851 -11.754 1.00 56.44 242 THR A CA 1
ATOM 1915 C C . THR A 1 242 ? 12.864 -6.933 -12.071 1.00 56.44 242 THR A C 1
ATOM 1917 O O . THR A 1 242 ? 11.675 -6.689 -11.941 1.00 56.44 242 THR A O 1
ATOM 1920 N N . ASN A 1 243 ? 13.307 -8.109 -12.504 1.00 71.12 243 ASN A N 1
ATOM 1921 C CA . ASN A 1 243 ? 12.598 -9.003 -13.389 1.00 71.12 243 ASN A CA 1
ATOM 1922 C C . ASN A 1 243 ? 12.929 -10.449 -12.977 1.00 71.12 243 ASN A C 1
ATOM 1924 O O . ASN A 1 243 ? 14.103 -10.825 -12.989 1.00 71.12 243 ASN A O 1
ATOM 1928 N N . ILE A 1 244 ? 11.929 -11.250 -12.592 1.00 76.19 244 ILE A N 1
ATOM 1929 C CA . ILE A 1 244 ? 12.090 -12.683 -12.288 1.00 76.19 244 ILE A CA 1
ATOM 1930 C C . ILE A 1 244 ? 11.327 -13.479 -13.339 1.00 76.19 244 ILE A C 1
ATOM 1932 O O . ILE A 1 244 ? 10.107 -13.368 -13.454 1.00 76.19 244 ILE A O 1
ATOM 1936 N N . GLU A 1 245 ? 12.043 -14.3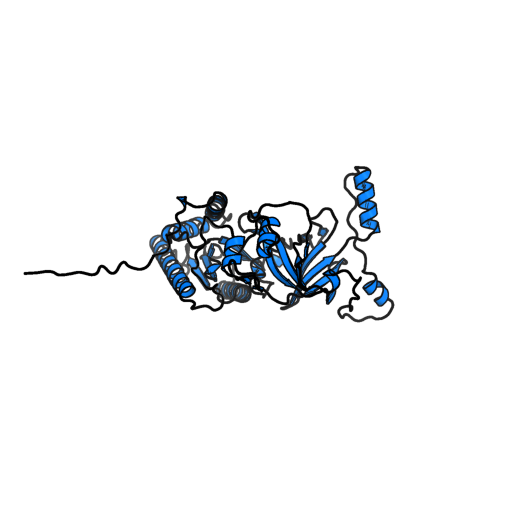10 -14.087 1.00 75.81 245 GLU A N 1
ATOM 1937 C CA . GLU A 1 245 ? 11.418 -15.228 -15.030 1.00 75.81 245 GLU A CA 1
ATOM 1938 C C . GLU A 1 245 ? 10.970 -16.512 -14.336 1.00 75.81 245 GLU A C 1
ATOM 1940 O O . GLU A 1 245 ? 11.733 -17.181 -13.624 1.00 75.81 245 GLU A O 1
ATOM 1945 N N . LEU A 1 246 ? 9.721 -16.887 -14.582 1.00 76.88 246 LEU A N 1
ATOM 1946 C CA . LEU A 1 246 ? 9.128 -18.103 -14.051 1.00 76.88 246 LEU A CA 1
ATOM 1947 C C . LEU A 1 246 ? 9.297 -19.232 -15.078 1.00 76.88 246 LEU A C 1
ATOM 1949 O O . LEU A 1 246 ? 8.924 -19.101 -16.248 1.00 76.88 246 LEU A O 1
ATOM 1953 N N . THR A 1 247 ? 9.923 -20.340 -14.672 1.00 72.38 247 THR A N 1
ATOM 1954 C CA . THR A 1 247 ? 10.083 -21.510 -15.551 1.00 72.38 247 THR A CA 1
ATOM 1955 C C . THR A 1 247 ? 8.702 -22.097 -15.845 1.00 72.38 247 THR A C 1
ATOM 1957 O O . THR A 1 247 ? 7.938 -22.337 -14.918 1.00 72.38 247 THR A O 1
ATOM 1960 N N . GLY A 1 248 ? 8.378 -22.325 -17.122 1.00 71.75 248 GLY A N 1
ATOM 1961 C CA . GLY A 1 248 ? 7.108 -22.943 -17.526 1.00 71.75 248 GLY A CA 1
ATOM 1962 C C . GLY A 1 248 ? 5.868 -22.040 -17.446 1.00 71.75 248 GLY A C 1
ATOM 1963 O O . GLY A 1 248 ? 4.764 -22.539 -17.623 1.00 71.75 248 GLY A O 1
ATOM 1964 N N . SER A 1 249 ? 6.025 -20.734 -17.203 1.00 78.50 249 SER A N 1
ATOM 1965 C CA . SER A 1 249 ? 4.921 -19.761 -17.193 1.00 78.50 249 SER A CA 1
ATOM 1966 C C . SER A 1 249 ? 5.102 -18.699 -18.279 1.00 78.50 249 SER A C 1
ATOM 1968 O O . SER A 1 249 ? 6.225 -18.324 -18.602 1.00 78.50 249 SER A O 1
ATOM 1970 N N . SER A 1 250 ? 4.016 -18.179 -18.846 1.00 81.81 250 SER A N 1
ATOM 1971 C CA . SER A 1 250 ? 4.056 -16.982 -19.702 1.00 81.81 250 SER A CA 1
ATOM 1972 C C . SER A 1 250 ? 4.274 -15.690 -18.910 1.00 81.81 250 SER A C 1
ATOM 1974 O O . SER A 1 250 ? 4.475 -14.638 -19.506 1.00 81.81 250 SER A O 1
ATOM 1976 N N . ASP A 1 251 ? 4.200 -15.760 -17.583 1.00 87.25 251 ASP A N 1
ATOM 1977 C CA . ASP A 1 251 ? 4.240 -14.597 -16.710 1.00 87.25 251 ASP A CA 1
ATOM 1978 C C . ASP A 1 251 ? 5.665 -14.297 -16.237 1.00 87.25 251 ASP A C 1
ATOM 1980 O O . ASP A 1 251 ? 6.513 -15.184 -16.072 1.00 87.25 251 ASP A O 1
ATOM 1984 N N . VAL A 1 252 ? 5.905 -13.021 -15.962 1.00 88.81 252 VAL A N 1
ATOM 1985 C CA . VAL A 1 252 ? 7.145 -12.509 -15.385 1.00 88.81 252 VAL A CA 1
ATOM 1986 C C . VAL A 1 252 ? 6.840 -11.714 -14.124 1.00 88.81 252 VAL A C 1
ATOM 1988 O O . VAL A 1 252 ? 5.822 -11.029 -14.043 1.00 88.81 252 VAL A O 1
ATOM 1991 N N . VAL A 1 253 ? 7.718 -11.782 -13.126 1.00 90.81 253 VAL A N 1
ATOM 1992 C CA . VAL A 1 253 ? 7.601 -10.933 -11.933 1.00 90.81 253 VAL A CA 1
ATOM 1993 C C . VAL A 1 253 ? 8.358 -9.646 -12.183 1.00 90.81 253 VAL A C 1
ATOM 1995 O O . VAL A 1 253 ? 9.541 -9.685 -12.517 1.00 90.81 253 VAL A O 1
ATOM 1998 N N . TRP A 1 254 ? 7.691 -8.515 -12.004 1.00 91.88 254 TRP A N 1
ATOM 1999 C CA . TRP A 1 254 ? 8.251 -7.197 -12.241 1.00 91.88 254 TRP A CA 1
ATOM 2000 C C . TRP A 1 254 ? 8.275 -6.377 -10.956 1.00 91.88 254 TRP A C 1
ATOM 2002 O O . TRP A 1 254 ? 7.255 -6.195 -10.300 1.00 91.88 254 TRP A O 1
ATOM 2012 N N . CYS A 1 255 ? 9.442 -5.841 -10.615 1.00 90.50 255 CYS A N 1
ATOM 2013 C CA . CYS A 1 255 ? 9.699 -5.079 -9.400 1.00 90.50 255 CYS A CA 1
ATOM 2014 C C . CYS A 1 255 ? 10.112 -3.625 -9.714 1.00 90.50 255 CYS A C 1
ATOM 2016 O O . CYS A 1 255 ? 11.255 -3.236 -9.429 1.00 90.50 255 CYS A O 1
ATOM 2018 N N . PRO A 1 256 ? 9.251 -2.808 -10.357 1.00 88.12 256 PRO A N 1
ATOM 2019 C CA . PRO A 1 256 ? 9.626 -1.469 -10.791 1.00 88.12 256 PRO A CA 1
ATOM 2020 C C . PRO A 1 256 ? 9.790 -0.505 -9.615 1.00 88.12 256 PRO A C 1
ATOM 2022 O O . PRO A 1 256 ? 9.099 -0.578 -8.599 1.00 88.12 256 PRO A O 1
ATOM 2025 N N . THR A 1 257 ? 10.677 0.477 -9.788 1.00 87.19 257 THR A N 1
ATOM 2026 C CA . THR A 1 257 ? 10.660 1.692 -8.961 1.00 87.19 257 THR A CA 1
ATOM 2027 C C . THR A 1 257 ? 9.945 2.789 -9.737 1.00 87.19 257 THR A C 1
ATOM 2029 O O . THR A 1 257 ? 10.331 3.085 -10.870 1.00 87.19 257 THR A O 1
ATOM 2032 N N . LEU A 1 258 ? 8.911 3.377 -9.136 1.00 87.94 258 LEU A N 1
ATOM 2033 C CA . LEU A 1 258 ? 8.101 4.412 -9.776 1.00 87.94 258 LEU A CA 1
ATOM 2034 C C . LEU A 1 258 ? 8.872 5.731 -9.901 1.00 87.94 258 LEU A C 1
ATOM 2036 O O . LEU A 1 258 ? 9.703 6.071 -9.053 1.00 87.94 258 LEU A O 1
ATOM 2040 N N . ALA A 1 259 ? 8.612 6.459 -10.980 1.00 89.31 259 A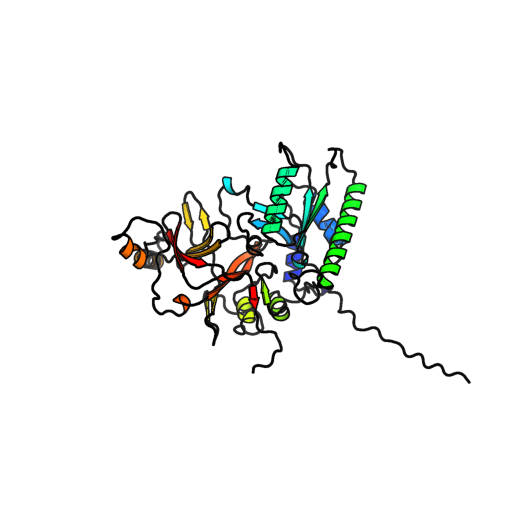LA A N 1
ATOM 2041 C CA . ALA A 1 259 ? 9.078 7.815 -11.204 1.00 89.31 259 ALA A CA 1
ATOM 2042 C C . ALA A 1 259 ? 8.380 8.794 -10.249 1.00 89.31 259 ALA A C 1
ATOM 2044 O O . ALA A 1 259 ? 7.330 8.506 -9.680 1.00 89.31 259 ALA A O 1
ATOM 2045 N N . VAL A 1 260 ? 8.973 9.975 -10.084 1.00 85.69 260 VAL A N 1
ATOM 2046 C CA . VAL A 1 260 ? 8.327 11.103 -9.404 1.00 85.69 260 VAL A CA 1
ATOM 2047 C C . VAL A 1 260 ? 7.852 12.078 -10.464 1.00 85.69 260 VAL A C 1
ATOM 2049 O O . VAL A 1 260 ? 8.660 12.514 -11.281 1.00 85.69 260 VAL A O 1
ATOM 2052 N N . HIS A 1 261 ? 6.580 12.452 -10.418 1.00 84.12 261 HIS A N 1
ATOM 2053 C CA . HIS A 1 261 ? 6.005 13.454 -11.306 1.00 84.12 261 HIS A CA 1
ATOM 2054 C C . HIS A 1 261 ? 5.773 14.776 -10.570 1.00 84.12 261 HIS A C 1
ATOM 2056 O O . HIS A 1 261 ? 5.286 14.809 -9.436 1.00 84.12 261 HIS A O 1
ATOM 2062 N N . ASP A 1 262 ? 6.181 15.868 -11.205 1.00 80.00 262 ASP A N 1
ATOM 2063 C CA . ASP A 1 262 ? 5.900 17.230 -10.772 1.00 80.00 262 ASP A CA 1
ATOM 2064 C C . ASP A 1 262 ? 5.386 18.006 -11.994 1.00 80.00 262 ASP A C 1
ATOM 2066 O O . ASP A 1 262 ? 6.134 18.153 -12.956 1.00 80.00 262 ASP A O 1
ATOM 2070 N N . PRO A 1 263 ? 4.158 18.547 -11.987 1.00 74.12 263 PRO A N 1
ATOM 2071 C CA . PRO A 1 263 ? 3.576 19.166 -13.182 1.00 74.12 263 PRO A CA 1
ATOM 2072 C C . PRO A 1 263 ? 4.358 20.361 -13.730 1.00 74.12 263 PRO A C 1
ATOM 2074 O O . PRO A 1 263 ? 4.158 20.754 -14.873 1.00 74.12 263 PRO A O 1
ATOM 2077 N N . LYS A 1 264 ? 5.217 20.990 -12.918 1.00 79.31 264 LYS A N 1
ATOM 2078 C CA . LYS A 1 264 ? 6.046 22.116 -13.363 1.00 79.31 264 LYS A CA 1
ATOM 2079 C C . LYS A 1 264 ? 7.359 21.654 -13.977 1.00 79.31 264 LYS A C 1
ATOM 2081 O O . LYS A 1 264 ? 7.925 22.370 -14.796 1.00 79.31 264 LYS A O 1
ATOM 2086 N N . THR A 1 265 ? 7.885 20.515 -13.527 1.00 81.62 265 THR A N 1
ATOM 2087 C CA . THR A 1 265 ? 9.231 20.041 -13.898 1.00 81.62 265 THR A CA 1
ATOM 2088 C C . THR A 1 265 ? 9.238 18.699 -14.633 1.00 81.62 265 THR A C 1
ATOM 2090 O O . THR A 1 265 ? 10.301 18.241 -15.046 1.00 81.62 265 THR A O 1
ATOM 2093 N N . GLY A 1 266 ? 8.068 18.095 -14.837 1.00 85.25 266 GLY A N 1
ATOM 2094 C CA . GLY A 1 266 ? 7.865 16.814 -15.497 1.00 85.25 266 GLY A CA 1
ATOM 2095 C C . GLY A 1 266 ? 8.285 15.611 -14.650 1.00 85.25 266 GLY A C 1
ATOM 2096 O O . GLY A 1 266 ? 8.340 15.644 -13.415 1.00 85.25 266 GLY A O 1
ATOM 2097 N N . PHE A 1 267 ? 8.577 14.511 -15.340 1.00 88.94 267 PHE A N 1
ATOM 2098 C CA . PHE A 1 267 ? 8.995 13.259 -14.723 1.00 88.94 267 PHE A CA 1
ATOM 2099 C C . PHE A 1 267 ? 10.464 13.268 -14.291 1.00 88.94 267 PHE A C 1
ATOM 2101 O O . PHE A 1 267 ? 11.365 13.688 -15.018 1.00 88.94 267 PHE A O 1
ATOM 2108 N N . ARG A 1 268 ? 10.730 12.694 -13.116 1.00 88.50 268 ARG A N 1
ATOM 2109 C CA . ARG A 1 268 ? 12.074 12.396 -12.615 1.00 88.50 268 ARG A CA 1
ATOM 2110 C C . ARG A 1 268 ? 12.242 10.918 -12.306 1.00 88.50 268 ARG A C 1
ATOM 2112 O O . ARG A 1 268 ? 11.422 10.290 -11.638 1.00 88.50 268 ARG A O 1
ATOM 2119 N N . THR A 1 269 ? 13.381 10.392 -12.736 1.00 88.31 269 THR A N 1
ATOM 2120 C CA . THR A 1 269 ? 13.779 8.996 -12.554 1.00 88.31 269 THR A CA 1
ATOM 2121 C C . THR A 1 269 ? 14.196 8.745 -11.114 1.00 88.31 269 THR A C 1
ATOM 2123 O O . THR A 1 269 ? 14.909 9.551 -10.514 1.00 88.31 269 THR A O 1
ATOM 2126 N N . THR A 1 270 ? 13.857 7.578 -10.585 1.00 84.75 270 THR A N 1
ATOM 2127 C CA . THR A 1 270 ? 14.279 7.118 -9.250 1.00 84.75 270 THR A CA 1
ATOM 2128 C C . THR A 1 270 ? 15.376 6.053 -9.306 1.00 84.75 270 THR A C 1
ATOM 2130 O O . THR A 1 270 ? 15.804 5.540 -8.273 1.00 84.75 270 THR A O 1
ATOM 2133 N N . ASN A 1 271 ? 15.864 5.740 -10.508 1.00 85.12 271 ASN A N 1
ATOM 2134 C CA . ASN A 1 271 ? 16.948 4.800 -10.770 1.00 85.12 271 ASN A CA 1
ATOM 2135 C C . ASN A 1 271 ? 18.075 5.463 -11.578 1.00 85.12 271 ASN A C 1
ATOM 2137 O O . ASN A 1 271 ? 17.931 6.559 -12.120 1.00 85.12 271 ASN A O 1
ATOM 2141 N N . THR A 1 272 ? 19.219 4.787 -11.642 1.00 84.06 272 THR A N 1
ATOM 2142 C CA . THR A 1 272 ? 20.433 5.275 -12.312 1.00 84.06 272 THR A CA 1
ATOM 2143 C C . THR A 1 272 ? 20.443 5.040 -13.818 1.00 84.06 272 THR A C 1
ATOM 2145 O O . THR A 1 272 ? 21.258 5.654 -14.499 1.00 84.06 272 THR A O 1
ATOM 2148 N N . ALA A 1 273 ? 19.564 4.175 -14.326 1.00 86.25 273 ALA A N 1
ATOM 2149 C CA . ALA A 1 273 ? 19.473 3.805 -15.737 1.00 86.25 273 ALA A CA 1
ATOM 2150 C C . ALA A 1 273 ? 18.523 4.708 -16.540 1.00 86.25 273 ALA A C 1
ATOM 2152 O O . ALA A 1 273 ? 18.487 4.619 -17.758 1.00 86.25 273 ALA A O 1
ATOM 2153 N N . GLY A 1 274 ? 17.789 5.595 -15.869 1.00 89.94 274 GLY A N 1
ATOM 2154 C CA . GLY A 1 274 ? 16.937 6.581 -16.521 1.00 89.94 274 GLY A CA 1
ATOM 2155 C C . GLY A 1 274 ? 15.528 6.099 -16.843 1.00 89.94 274 GLY A C 1
ATOM 2156 O O . GLY A 1 274 ? 14.769 6.843 -17.443 1.00 89.94 274 GLY A O 1
ATOM 2157 N N . TRP A 1 275 ? 15.153 4.887 -16.431 1.00 91.50 275 TRP A N 1
ATOM 2158 C CA . TRP A 1 275 ? 13.807 4.372 -16.671 1.00 91.50 275 TRP A CA 1
ATOM 2159 C C . TRP A 1 275 ? 12.765 5.174 -15.895 1.00 91.50 275 TRP A C 1
ATOM 2161 O O . TRP A 1 275 ? 12.938 5.438 -14.698 1.00 91.50 275 TRP A O 1
ATOM 2171 N N . LEU A 1 276 ? 11.659 5.504 -16.549 1.00 92.75 276 LEU A N 1
ATOM 2172 C CA . LEU A 1 276 ? 10.462 6.006 -15.889 1.00 92.75 276 LEU A CA 1
ATOM 2173 C C . LEU A 1 276 ? 9.451 4.873 -15.815 1.00 92.75 276 LEU A C 1
ATOM 2175 O O . LEU A 1 276 ? 9.121 4.292 -16.839 1.00 92.75 276 LEU A O 1
ATOM 2179 N N . ASN A 1 277 ? 8.962 4.572 -14.615 1.00 91.88 277 ASN A N 1
ATOM 2180 C CA . ASN A 1 277 ? 7.806 3.699 -14.437 1.00 91.88 277 ASN A CA 1
ATOM 2181 C C . ASN A 1 277 ? 6.702 4.521 -13.779 1.00 91.88 277 ASN A C 1
ATOM 2183 O O . ASN A 1 277 ? 6.975 5.215 -12.800 1.00 91.88 277 ASN A O 1
ATOM 2187 N N . TRP A 1 278 ? 5.483 4.469 -14.290 1.00 89.88 278 TRP A N 1
ATOM 2188 C CA . TRP A 1 278 ? 4.394 5.317 -13.813 1.00 89.88 278 TRP A CA 1
ATOM 2189 C C . TRP A 1 278 ? 3.095 4.529 -13.764 1.00 89.88 278 TRP A C 1
ATOM 2191 O O . TRP A 1 278 ? 2.828 3.760 -14.678 1.00 89.88 278 TRP A O 1
ATOM 2201 N N . ILE A 1 279 ? 2.303 4.696 -12.707 1.00 87.56 279 ILE A N 1
ATOM 2202 C CA . ILE A 1 279 ? 0.953 4.130 -12.660 1.00 87.56 279 ILE A CA 1
ATOM 2203 C C . ILE A 1 279 ? -0.033 5.238 -12.990 1.00 87.56 279 ILE A C 1
ATOM 2205 O O . ILE A 1 279 ? 0.047 6.336 -12.449 1.00 87.56 279 ILE A O 1
ATOM 2209 N N . MET A 1 280 ? -0.946 4.927 -13.895 1.00 84.75 280 MET A N 1
ATOM 2210 C CA . MET A 1 280 ? -1.958 5.827 -14.415 1.00 84.75 280 MET A CA 1
ATOM 2211 C C . MET A 1 280 ? -3.332 5.250 -14.103 1.00 84.75 280 MET A C 1
ATOM 2213 O O . MET A 1 280 ? -3.517 4.032 -14.135 1.00 84.75 280 MET A O 1
ATOM 2217 N N . THR A 1 281 ? -4.299 6.128 -13.870 1.00 78.38 281 THR A N 1
ATOM 2218 C CA . THR A 1 281 ? -5.712 5.755 -13.776 1.00 78.38 281 THR A CA 1
ATOM 2219 C C . THR A 1 281 ? -6.512 6.504 -14.829 1.00 78.38 281 THR A C 1
ATOM 2221 O O . THR A 1 281 ? -6.520 7.736 -14.831 1.00 78.38 281 THR A O 1
ATOM 2224 N N . GLU A 1 282 ? -7.181 5.764 -15.707 1.00 76.50 282 GLU A N 1
ATOM 2225 C CA . GLU A 1 282 ? -8.043 6.276 -16.776 1.00 76.50 282 GLU A CA 1
ATOM 2226 C C . GLU A 1 282 ? -9.455 5.711 -16.554 1.00 76.50 282 GLU A C 1
ATOM 2228 O O . GLU A 1 282 ? -9.756 4.581 -16.938 1.00 76.50 282 GLU A O 1
ATOM 2233 N N . GLY A 1 283 ? -10.316 6.465 -15.861 1.00 74.56 283 GLY A N 1
ATOM 2234 C CA . GLY A 1 283 ? -11.588 5.927 -15.364 1.00 74.56 283 GLY A CA 1
ATOM 2235 C C . GLY A 1 283 ? -11.347 4.756 -14.404 1.00 74.56 283 GLY A C 1
ATOM 2236 O O . GLY A 1 283 ? -10.601 4.902 -13.437 1.00 74.56 283 GLY A O 1
ATOM 2237 N N . ASP A 1 284 ? -11.930 3.595 -14.710 1.00 74.69 284 ASP A N 1
ATOM 2238 C CA . ASP A 1 284 ? -11.761 2.358 -13.932 1.00 74.69 284 ASP A CA 1
ATOM 2239 C C . ASP A 1 284 ? -10.557 1.514 -14.389 1.00 74.69 284 ASP A C 1
ATOM 2241 O O . ASP A 1 284 ? -10.290 0.434 -13.840 1.00 74.69 284 ASP A O 1
ATOM 2245 N N . GLU A 1 285 ? -9.833 1.958 -15.421 1.00 83.06 285 GLU A N 1
ATOM 2246 C CA . GLU A 1 285 ? -8.621 1.292 -15.884 1.00 83.06 285 GLU A CA 1
ATOM 2247 C C . GLU A 1 285 ? -7.405 1.760 -15.092 1.00 83.06 285 GLU A C 1
ATOM 2249 O O . GLU A 1 285 ? -7.193 2.949 -14.849 1.00 83.06 285 GLU A O 1
ATOM 2254 N N . VAL A 1 286 ? -6.564 0.795 -14.735 1.00 87.12 286 VAL A N 1
ATOM 2255 C CA . VAL A 1 286 ? -5.242 1.048 -14.177 1.00 87.12 286 VAL A CA 1
ATOM 2256 C C . VAL A 1 286 ? -4.227 0.591 -15.202 1.00 87.12 286 VAL A C 1
ATOM 2258 O O . VAL A 1 286 ? -4.221 -0.577 -15.604 1.00 87.12 286 VAL A O 1
ATOM 2261 N N . LEU A 1 287 ? -3.346 1.504 -15.584 1.00 89.88 287 LEU A N 1
ATOM 2262 C CA . LEU A 1 287 ? -2.219 1.216 -16.453 1.00 89.88 287 LEU A CA 1
ATOM 2263 C C . LEU A 1 287 ? -0.921 1.378 -15.670 1.00 89.88 287 LEU A C 1
ATOM 2265 O O . LEU A 1 287 ? -0.809 2.227 -14.787 1.00 89.88 287 LEU A O 1
ATOM 2269 N N . ILE A 1 288 ? 0.079 0.582 -16.020 1.00 91.44 288 ILE A N 1
ATOM 2270 C CA . ILE A 1 288 ? 1.459 0.826 -15.623 1.00 91.44 288 ILE A CA 1
ATOM 2271 C C . ILE A 1 288 ? 2.291 1.042 -16.881 1.00 91.44 288 ILE A C 1
ATOM 2273 O O . ILE A 1 288 ? 2.355 0.189 -17.765 1.00 91.44 288 ILE A O 1
ATOM 2277 N N . GLY A 1 289 ? 2.876 2.227 -16.971 1.00 91.31 289 GLY A N 1
ATOM 2278 C CA . GLY A 1 289 ? 3.714 2.669 -18.067 1.00 91.31 289 GLY A CA 1
ATOM 2279 C C . GLY A 1 289 ? 5.193 2.495 -17.756 1.00 91.31 289 GLY A C 1
ATOM 2280 O O . GLY A 1 289 ? 5.618 2.719 -16.620 1.00 91.31 289 GLY A O 1
ATOM 2281 N N . GLN A 1 290 ? 5.985 2.168 -18.772 1.00 92.50 290 GLN A N 1
ATOM 2282 C CA . GLN A 1 290 ? 7.441 2.227 -18.743 1.00 92.50 290 GLN A CA 1
ATOM 2283 C C . GLN A 1 290 ? 7.963 3.068 -19.916 1.00 92.50 290 GLN A C 1
ATOM 2285 O O . GLN A 1 290 ? 7.523 2.897 -21.046 1.00 92.50 290 GLN A O 1
ATOM 2290 N N . ALA A 1 291 ? 8.911 3.967 -19.656 1.00 92.62 291 ALA A N 1
ATOM 2291 C CA . ALA A 1 291 ? 9.605 4.731 -20.690 1.00 92.62 291 ALA A CA 1
ATOM 2292 C C . ALA A 1 291 ? 11.124 4.619 -20.517 1.00 92.62 291 ALA A C 1
ATOM 2294 O O . ALA A 1 291 ? 11.663 4.864 -19.427 1.00 92.62 291 ALA A O 1
ATOM 2295 N N . ALA A 1 292 ? 11.806 4.253 -21.602 1.00 91.06 292 ALA A N 1
ATOM 2296 C CA . ALA A 1 292 ? 13.260 4.227 -21.689 1.00 91.06 292 ALA A CA 1
ATOM 2297 C C . ALA A 1 292 ? 13.794 5.608 -22.105 1.00 91.06 292 ALA A C 1
ATOM 2299 O O . ALA A 1 292 ? 13.184 6.268 -22.953 1.00 91.06 292 ALA A O 1
ATOM 2300 N N . PRO A 1 293 ? 14.942 6.061 -21.573 1.00 93.00 293 PRO A N 1
ATOM 2301 C CA . PRO A 1 293 ? 15.619 7.215 -22.147 1.00 93.00 293 PRO A CA 1
ATOM 2302 C C . PRO A 1 293 ? 16.084 6.893 -23.573 1.00 93.00 293 PRO A C 1
ATOM 2304 O O . PRO A 1 293 ? 16.427 5.752 -23.882 1.00 93.00 293 PRO A O 1
ATOM 2307 N N . SER A 1 294 ? 16.162 7.910 -24.429 1.00 91.06 294 SER A N 1
ATOM 2308 C CA . SER A 1 294 ? 16.743 7.752 -25.766 1.00 91.06 294 SER A CA 1
ATOM 2309 C C . SER A 1 294 ? 18.195 7.263 -25.685 1.00 91.06 294 SER A C 1
ATOM 2311 O O . SER A 1 294 ? 18.945 7.648 -24.779 1.00 91.06 294 SER A O 1
ATOM 2313 N N . GLU A 1 295 ? 18.629 6.465 -26.665 1.00 90.19 295 GLU A N 1
ATOM 2314 C CA . GLU A 1 295 ? 20.007 5.954 -26.720 1.00 90.19 295 GLU A CA 1
ATOM 2315 C C . GLU A 1 295 ? 21.043 7.084 -26.673 1.00 90.19 295 GLU A C 1
ATOM 2317 O O . GLU A 1 295 ? 22.037 7.003 -25.947 1.00 90.19 295 GLU A O 1
ATOM 2322 N N . ALA A 1 296 ? 20.773 8.187 -27.379 1.00 92.06 296 ALA A N 1
ATOM 2323 C CA . ALA A 1 296 ? 21.617 9.377 -27.376 1.00 92.06 296 ALA A CA 1
ATOM 2324 C C . ALA A 1 296 ? 21.742 10.000 -25.974 1.00 92.06 296 ALA A C 1
ATOM 2326 O O . ALA A 1 296 ? 22.838 10.397 -25.565 1.00 92.06 296 ALA A O 1
ATOM 2327 N N . SER A 1 297 ? 20.646 10.058 -25.209 1.00 93.50 297 SER A N 1
ATOM 2328 C CA . SER A 1 297 ? 20.660 10.546 -23.826 1.00 93.50 297 SER A CA 1
ATOM 2329 C C . SER A 1 297 ? 21.463 9.620 -22.911 1.00 93.50 297 SER A C 1
ATOM 2331 O O . SER A 1 297 ? 22.342 10.081 -22.173 1.00 93.50 297 SER A O 1
ATOM 2333 N N . ALA A 1 298 ? 21.238 8.307 -23.014 1.00 92.00 298 ALA A N 1
ATOM 2334 C CA . ALA A 1 298 ? 21.975 7.305 -22.249 1.00 92.00 298 ALA A CA 1
ATOM 2335 C C . ALA A 1 298 ? 23.482 7.345 -22.534 1.00 92.00 298 ALA A C 1
ATOM 2337 O O . ALA A 1 298 ? 24.288 7.364 -21.597 1.00 92.00 298 ALA A O 1
ATOM 2338 N N . ALA A 1 299 ? 23.874 7.452 -23.804 1.00 92.94 299 ALA A N 1
ATOM 2339 C CA . ALA A 1 299 ? 25.267 7.585 -24.213 1.00 92.94 299 ALA A CA 1
ATOM 2340 C C . ALA A 1 299 ? 25.908 8.872 -23.667 1.00 92.94 299 ALA A C 1
ATOM 2342 O O . ALA A 1 299 ? 26.983 8.820 -23.060 1.00 92.94 299 ALA A O 1
ATOM 2343 N N . ARG A 1 300 ? 25.227 10.021 -23.799 1.00 94.31 300 ARG A N 1
ATOM 2344 C CA . ARG A 1 300 ? 25.709 11.324 -23.305 1.00 94.31 300 ARG A CA 1
ATOM 2345 C C . ARG A 1 300 ? 25.946 11.301 -21.800 1.00 94.31 300 ARG A C 1
ATOM 2347 O O . ARG A 1 300 ? 26.969 11.780 -21.308 1.00 94.31 300 ARG A O 1
ATOM 2354 N N . ARG A 1 301 ? 25.012 10.715 -21.053 1.00 93.56 301 ARG A N 1
ATOM 2355 C CA . ARG A 1 301 ? 25.088 10.648 -19.595 1.00 93.56 301 ARG A CA 1
ATOM 2356 C C . ARG A 1 301 ? 26.151 9.654 -19.121 1.00 93.56 301 ARG A C 1
ATOM 2358 O O . ARG A 1 301 ? 26.872 9.957 -18.169 1.00 93.56 301 ARG A O 1
ATOM 2365 N N . LYS A 1 302 ? 26.327 8.526 -19.821 1.00 93.12 302 LYS A N 1
ATOM 2366 C CA . LYS A 1 302 ? 27.438 7.585 -19.595 1.00 93.12 302 LYS A CA 1
ATOM 2367 C C . LYS A 1 302 ? 28.795 8.262 -19.815 1.00 93.12 302 LYS A C 1
ATOM 2369 O O . LYS A 1 302 ? 29.666 8.150 -18.955 1.00 93.12 302 LYS A O 1
ATOM 2374 N N . ALA A 1 303 ? 28.953 9.017 -20.903 1.00 93.81 303 ALA A N 1
ATOM 2375 C CA . ALA A 1 303 ? 30.171 9.778 -21.185 1.00 93.81 303 ALA A CA 1
ATOM 2376 C C . ALA A 1 303 ? 30.460 10.832 -20.100 1.00 93.81 303 ALA A C 1
ATOM 2378 O O . ALA A 1 303 ? 31.571 10.886 -19.574 1.00 93.81 303 ALA A O 1
ATOM 2379 N N . ALA A 1 304 ? 29.450 11.604 -19.685 1.00 93.44 304 ALA A N 1
ATOM 2380 C CA . ALA A 1 304 ? 29.580 12.580 -18.601 1.00 93.44 304 ALA A CA 1
ATOM 2381 C C . ALA A 1 304 ? 29.960 11.930 -17.257 1.00 93.44 304 ALA A C 1
ATOM 2383 O O . ALA A 1 304 ? 30.789 12.466 -16.521 1.00 93.44 304 ALA A O 1
ATOM 2384 N N . SER A 1 305 ? 29.400 10.753 -16.952 1.00 92.50 305 SER A N 1
ATOM 2385 C CA . SER A 1 305 ? 29.746 9.982 -15.752 1.00 92.50 305 SER A CA 1
ATOM 2386 C C . SER A 1 305 ? 31.196 9.500 -15.776 1.00 92.50 305 SER A C 1
ATOM 2388 O O . SER A 1 305 ? 31.884 9.609 -14.762 1.00 92.50 305 SER A O 1
ATOM 2390 N N . LEU A 1 306 ? 31.679 8.998 -16.918 1.00 94.50 306 LEU A N 1
ATOM 2391 C CA . LEU A 1 306 ? 33.082 8.603 -17.098 1.00 94.50 306 LEU A CA 1
ATOM 2392 C C . LEU A 1 306 ? 34.027 9.806 -16.958 1.00 94.50 306 LEU A C 1
ATOM 2394 O O . LEU A 1 306 ? 35.076 9.695 -16.328 1.00 94.50 306 LEU A O 1
ATOM 2398 N N . ALA A 1 307 ? 33.610 10.972 -17.455 1.00 95.19 307 ALA A N 1
ATOM 2399 C CA . ALA A 1 307 ? 34.322 12.239 -17.302 1.00 95.19 307 ALA A CA 1
ATOM 2400 C C . ALA A 1 307 ? 34.194 12.868 -15.898 1.00 95.19 307 ALA A C 1
ATOM 2402 O O . ALA A 1 307 ? 34.737 13.945 -15.660 1.00 95.19 307 ALA A O 1
ATOM 2403 N N . LYS A 1 308 ? 33.474 12.228 -14.961 1.00 94.50 308 LYS A N 1
ATOM 2404 C CA . LYS A 1 308 ? 33.179 12.743 -13.608 1.00 94.50 308 LYS A CA 1
ATOM 2405 C C . LYS A 1 308 ? 32.518 14.134 -13.600 1.00 94.50 308 LYS A C 1
ATOM 2407 O O . LYS A 1 308 ? 32.611 14.851 -12.602 1.00 94.50 308 LYS A O 1
ATOM 2412 N N . ALA A 1 309 ? 31.827 14.509 -14.676 1.00 92.75 309 ALA A N 1
ATOM 2413 C CA . ALA A 1 309 ? 31.118 15.779 -14.770 1.00 92.75 309 ALA A CA 1
ATOM 2414 C C . ALA A 1 309 ? 29.935 15.819 -13.788 1.00 92.75 309 ALA A C 1
ATOM 2416 O O . ALA A 1 309 ? 29.194 14.841 -13.640 1.00 92.75 309 ALA A O 1
ATOM 2417 N N . LYS A 1 310 ? 29.748 16.957 -13.110 1.00 90.75 310 LYS A N 1
ATOM 2418 C CA . LYS A 1 310 ? 28.611 17.211 -12.217 1.00 90.75 310 LYS A CA 1
ATOM 2419 C C . LYS A 1 310 ? 28.051 18.621 -12.471 1.00 90.75 310 LYS A C 1
ATOM 2421 O O . LYS A 1 310 ? 28.847 19.555 -12.508 1.00 90.75 310 LYS A O 1
ATOM 2426 N N . PRO A 1 311 ? 26.720 18.792 -12.581 1.00 89.88 311 PRO A N 1
ATOM 2427 C CA . PRO A 1 311 ? 25.699 17.742 -12.583 1.00 89.88 311 PRO A CA 1
ATOM 2428 C C . PRO A 1 311 ? 25.746 16.889 -13.863 1.00 89.88 311 PRO A C 1
ATOM 2430 O O . PRO A 1 311 ? 26.241 17.325 -14.898 1.00 89.88 311 PRO A O 1
ATOM 2433 N N . LEU A 1 312 ? 25.238 15.656 -13.787 1.00 90.94 312 LEU A N 1
ATOM 2434 C CA . LEU A 1 312 ? 25.064 14.826 -14.983 1.00 90.94 312 LEU A CA 1
ATOM 2435 C C . LEU A 1 312 ? 23.970 15.425 -15.890 1.00 90.94 312 LEU A C 1
ATOM 2437 O O . LEU A 1 312 ? 22.979 15.929 -15.352 1.00 90.94 312 LEU A O 1
ATOM 2441 N N . PRO A 1 313 ? 24.092 15.311 -17.229 1.00 91.94 313 PRO A N 1
ATOM 2442 C CA . PRO A 1 313 ? 23.063 15.749 -18.174 1.00 91.94 313 PRO A CA 1
ATOM 2443 C C . PRO A 1 313 ? 21.692 15.148 -17.858 1.00 91.94 313 PRO A C 1
ATOM 2445 O O . PRO A 1 313 ? 21.618 13.997 -17.421 1.00 91.94 313 PRO A O 1
ATOM 2448 N N . ALA A 1 314 ? 20.616 15.902 -18.082 1.00 90.62 314 ALA A N 1
ATOM 2449 C CA . ALA A 1 314 ? 19.254 15.410 -17.896 1.00 90.62 314 ALA A CA 1
ATOM 2450 C C . ALA A 1 314 ? 18.943 14.223 -18.828 1.00 90.62 314 ALA A C 1
ATOM 2452 O O . ALA A 1 314 ? 19.547 14.072 -19.891 1.00 90.62 314 ALA A O 1
ATOM 2453 N N . TRP A 1 315 ? 18.009 13.375 -18.398 1.00 92.94 315 TRP A N 1
ATOM 2454 C CA . TRP A 1 315 ? 17.469 12.313 -19.241 1.00 92.94 315 TRP A CA 1
ATOM 2455 C C . TRP A 1 315 ? 16.517 12.905 -20.278 1.00 92.94 315 TRP A C 1
ATOM 2457 O O . TRP A 1 315 ? 15.697 13.755 -19.940 1.00 92.94 315 TRP A O 1
ATOM 2467 N N . GLU A 1 316 ? 16.623 12.438 -21.517 1.00 91.62 316 GLU A N 1
ATOM 2468 C CA . GLU A 1 316 ? 15.762 12.829 -22.634 1.00 91.62 316 GLU A CA 1
ATOM 2469 C C . GLU A 1 316 ? 15.082 11.577 -23.186 1.00 91.62 316 GLU A C 1
ATOM 2471 O O . GLU A 1 316 ? 15.745 10.568 -23.451 1.00 91.62 316 GLU A O 1
ATOM 2476 N N . TYR A 1 317 ? 13.768 11.661 -23.372 1.00 91.88 317 TYR A N 1
ATOM 2477 C CA . TYR A 1 317 ? 12.916 10.566 -23.825 1.00 91.88 317 TYR A CA 1
ATOM 2478 C C . TYR A 1 317 ? 12.485 10.852 -25.260 1.00 91.88 317 TYR A C 1
ATOM 2480 O O . TYR A 1 317 ? 12.051 11.961 -25.566 1.00 91.88 317 TYR A O 1
ATOM 2488 N N . GLY A 1 318 ? 12.683 9.875 -26.141 1.00 83.38 318 GLY A N 1
ATOM 2489 C CA . GLY A 1 318 ? 12.294 9.980 -27.544 1.00 83.38 318 GLY A CA 1
ATOM 2490 C C . GLY A 1 318 ? 10.848 9.546 -27.770 1.00 83.38 318 GLY A C 1
ATOM 2491 O O . GLY A 1 318 ? 10.219 8.957 -26.892 1.00 83.38 318 GLY A O 1
ATOM 2492 N N . VAL A 1 319 ? 10.345 9.810 -28.975 1.00 82.31 319 VAL A N 1
ATOM 2493 C CA . VAL A 1 319 ? 9.140 9.144 -29.479 1.00 82.31 319 VAL A CA 1
ATOM 2494 C C . VAL A 1 319 ? 9.544 7.726 -29.909 1.00 82.31 319 VAL A C 1
ATOM 2496 O O . VAL A 1 319 ? 10.531 7.600 -30.640 1.00 82.31 319 VAL A O 1
ATOM 2499 N N . PRO A 1 320 ? 8.839 6.674 -29.461 1.00 79.31 320 PRO A N 1
ATOM 2500 C CA . PRO A 1 320 ? 9.062 5.307 -29.920 1.00 79.31 320 PRO A CA 1
ATOM 2501 C C . PRO A 1 320 ? 8.993 5.208 -31.450 1.00 79.31 320 PRO A C 1
ATOM 2503 O O . PRO A 1 320 ? 8.229 5.935 -32.086 1.00 79.31 320 PRO A O 1
ATOM 2506 N N . ALA A 1 321 ? 9.818 4.352 -32.056 1.00 74.19 321 ALA A N 1
ATOM 2507 C CA . ALA A 1 321 ? 9.970 4.296 -33.513 1.00 74.19 321 ALA A CA 1
ATOM 2508 C C . ALA A 1 321 ? 8.678 3.869 -34.236 1.00 74.19 321 ALA A C 1
ATOM 2510 O O . ALA A 1 321 ? 8.361 4.405 -35.296 1.00 74.19 321 ALA A O 1
ATOM 2511 N N . ASP A 1 322 ? 7.916 2.954 -33.636 1.00 68.06 322 ASP A N 1
ATOM 2512 C CA . ASP A 1 322 ? 6.593 2.511 -34.087 1.00 68.06 322 ASP A CA 1
ATOM 2513 C C . ASP A 1 322 ? 5.580 3.663 -34.094 1.00 68.06 322 ASP A C 1
ATOM 2515 O O . ASP A 1 322 ? 4.830 3.838 -35.054 1.00 68.06 322 ASP A O 1
ATOM 2519 N N . VAL A 1 323 ? 5.613 4.509 -33.064 1.00 73.31 323 VAL A N 1
ATOM 2520 C CA . VAL A 1 323 ? 4.770 5.703 -32.975 1.00 73.31 323 VAL A CA 1
ATOM 2521 C C . VAL A 1 323 ? 5.234 6.768 -33.984 1.00 73.31 323 VAL A C 1
ATOM 2523 O O . VAL A 1 323 ? 4.413 7.369 -34.676 1.00 73.31 323 VAL A O 1
ATOM 2526 N N . ALA A 1 324 ? 6.546 6.983 -34.123 1.00 71.25 324 ALA A N 1
ATOM 2527 C CA . ALA A 1 324 ? 7.125 7.934 -35.075 1.00 71.25 324 ALA A CA 1
ATOM 2528 C C . ALA A 1 324 ? 6.764 7.600 -36.534 1.00 71.25 324 ALA A C 1
ATOM 2530 O O . ALA A 1 324 ? 6.420 8.502 -37.294 1.00 71.25 324 ALA A O 1
ATOM 2531 N N . ALA A 1 325 ? 6.767 6.315 -36.901 1.00 63.81 325 ALA A N 1
ATOM 2532 C CA . ALA A 1 325 ? 6.378 5.850 -38.232 1.00 63.81 325 ALA A CA 1
ATOM 2533 C C . ALA A 1 325 ? 4.887 6.084 -38.543 1.00 63.81 325 ALA A C 1
ATOM 2535 O O . ALA A 1 325 ? 4.509 6.243 -39.702 1.00 63.81 325 ALA A O 1
ATOM 2536 N N . GLN A 1 326 ? 4.029 6.133 -37.521 1.00 59.75 326 GLN A N 1
ATOM 2537 C CA . GLN A 1 326 ? 2.592 6.367 -37.691 1.00 59.75 326 GLN A CA 1
ATOM 2538 C C . GLN A 1 326 ? 2.222 7.854 -37.729 1.00 59.75 326 GLN A C 1
ATOM 2540 O O . GLN A 1 326 ? 1.241 8.212 -38.387 1.00 59.75 326 GLN A O 1
ATOM 2545 N N . PHE A 1 327 ? 3.032 8.727 -37.115 1.00 52.81 327 PHE A N 1
ATOM 2546 C CA . PHE A 1 327 ? 2.867 10.186 -37.170 1.00 52.81 327 PHE A CA 1
ATOM 2547 C C . PHE A 1 327 ? 2.940 10.772 -38.585 1.00 52.81 327 PHE A C 1
ATOM 2549 O O . PHE A 1 327 ? 2.395 11.848 -38.823 1.00 52.81 327 PHE A O 1
ATOM 2556 N N . GLU A 1 328 ? 3.545 10.064 -39.538 1.00 48.12 328 GLU A N 1
ATOM 2557 C CA . GLU A 1 328 ? 3.536 10.464 -40.947 1.00 48.12 328 GLU A CA 1
ATOM 2558 C C . GLU A 1 328 ? 2.194 10.172 -41.653 1.00 48.12 328 GLU A C 1
ATOM 2560 O O . GLU A 1 328 ? 2.022 10.592 -42.797 1.00 48.12 328 GLU A O 1
ATOM 2565 N N . SER A 1 329 ? 1.224 9.495 -41.006 1.00 47.03 329 SER A N 1
ATOM 2566 C CA . SER A 1 329 ? 0.082 8.901 -41.726 1.00 47.03 329 SER A CA 1
ATOM 2567 C C . SER A 1 329 ? -1.354 9.128 -41.215 1.00 47.03 329 SER A C 1
ATOM 2569 O O . SER A 1 329 ? -2.251 8.959 -42.036 1.00 47.03 329 SER A O 1
ATOM 2571 N N . SER A 1 330 ? -1.662 9.550 -39.976 1.00 37.09 330 SER A N 1
ATOM 2572 C CA . SER A 1 330 ? -3.041 10.010 -39.657 1.00 37.09 330 SER A CA 1
ATOM 2573 C C . SER A 1 330 ? -3.202 10.769 -38.332 1.00 37.09 330 SER A C 1
ATOM 2575 O O . SER A 1 330 ? -2.554 10.478 -37.330 1.00 37.09 330 SER A O 1
ATOM 2577 N N . ILE A 1 331 ? -4.108 11.753 -38.356 1.00 42.16 331 ILE A N 1
ATOM 2578 C CA . ILE A 1 331 ? -4.658 12.487 -37.213 1.00 42.16 331 ILE A CA 1
ATOM 2579 C C . ILE A 1 331 ? -5.893 11.708 -36.752 1.00 42.16 331 ILE A C 1
ATOM 2581 O O . ILE A 1 331 ? -6.937 11.863 -37.367 1.00 42.16 331 ILE A O 1
ATOM 2585 N N . ASP A 1 332 ? -5.770 10.838 -35.749 1.00 37.94 332 ASP A N 1
ATOM 2586 C CA . ASP A 1 332 ? -6.795 10.612 -34.716 1.00 37.94 332 ASP A CA 1
ATOM 2587 C C . ASP A 1 332 ? -6.326 9.581 -33.677 1.00 37.94 332 ASP A C 1
ATOM 2589 O O . ASP A 1 332 ? -5.528 8.686 -33.944 1.00 37.94 332 ASP A O 1
ATOM 2593 N N . ARG A 1 333 ? -6.751 9.808 -32.431 1.00 47.66 333 ARG A N 1
ATOM 2594 C CA . ARG A 1 333 ? -6.158 9.275 -31.197 1.00 47.66 333 ARG A CA 1
ATOM 2595 C C . ARG A 1 333 ? -6.778 7.932 -30.791 1.00 47.66 333 ARG A C 1
ATOM 2597 O O . ARG A 1 333 ? -7.781 7.918 -30.089 1.00 47.66 333 ARG A O 1
ATOM 2604 N N . GLU A 1 334 ? -6.118 6.834 -31.138 1.00 41.31 334 GLU A N 1
ATOM 2605 C CA . GLU A 1 334 ? -6.337 5.479 -30.600 1.00 41.31 334 GLU A CA 1
ATOM 2606 C C . GLU A 1 334 ? -4.972 4.873 -30.184 1.00 41.31 334 GLU A C 1
ATOM 2608 O O . GLU A 1 334 ? -3.928 5.340 -30.651 1.00 41.31 334 GLU A O 1
ATOM 2613 N N . PRO A 1 335 ? -4.928 3.874 -29.280 1.00 43.00 335 PRO A N 1
ATOM 2614 C CA . PRO A 1 335 ? -3.699 3.162 -28.932 1.00 43.00 335 PRO A CA 1
ATOM 2615 C C . PRO A 1 335 ? -2.983 2.623 -30.177 1.00 43.00 335 PRO A C 1
ATOM 2617 O O . PRO A 1 335 ? -3.561 1.870 -30.958 1.00 43.00 335 PRO A O 1
ATOM 2620 N N . VAL A 1 336 ? -1.701 2.958 -30.327 1.00 50.66 336 VAL A N 1
ATOM 2621 C CA . VAL A 1 336 ? -0.854 2.404 -31.388 1.00 50.66 336 VAL A CA 1
ATOM 2622 C C . VAL A 1 336 ? -0.598 0.920 -31.118 1.00 50.66 336 VAL A C 1
ATOM 2624 O O . VAL A 1 336 ? -0.084 0.567 -30.055 1.00 50.66 336 VAL A O 1
ATOM 2627 N N . ALA A 1 337 ? -0.962 0.062 -32.076 1.00 48.78 337 ALA A N 1
ATOM 2628 C CA . ALA A 1 337 ? -0.685 -1.369 -32.022 1.00 48.78 337 ALA A CA 1
ATOM 2629 C C . ALA A 1 337 ? 0.831 -1.616 -32.034 1.00 48.78 337 ALA A C 1
ATOM 2631 O O . ALA A 1 337 ? 1.538 -1.167 -32.934 1.00 48.78 337 ALA A O 1
ATOM 2632 N N . TRP A 1 338 ? 1.305 -2.328 -31.016 1.00 47.81 338 TRP A N 1
ATOM 2633 C CA . TRP A 1 338 ? 2.715 -2.595 -30.764 1.00 47.81 338 TRP A CA 1
ATOM 2634 C C . TRP A 1 338 ? 3.176 -3.889 -31.461 1.00 47.81 338 TRP A C 1
ATOM 2636 O O . TRP A 1 338 ? 2.423 -4.865 -31.548 1.00 47.81 338 TRP A O 1
ATOM 2646 N N . THR A 1 339 ? 4.414 -3.896 -31.962 1.00 46.34 339 THR A N 1
ATOM 2647 C CA . THR A 1 339 ? 5.074 -5.069 -32.558 1.00 46.34 339 THR A CA 1
ATOM 2648 C C . THR A 1 339 ? 6.174 -5.589 -31.626 1.00 46.34 339 THR A C 1
ATOM 2650 O O . THR A 1 339 ? 7.070 -4.814 -31.309 1.00 46.34 339 THR A O 1
ATOM 2653 N N . PRO A 1 340 ? 6.150 -6.875 -31.221 1.00 53.75 340 PRO A N 1
ATOM 2654 C CA . PRO A 1 340 ? 7.185 -7.468 -30.373 1.00 53.75 340 PRO A CA 1
ATOM 2655 C C . PRO A 1 340 ? 8.590 -7.417 -30.981 1.00 53.75 340 PRO A C 1
ATOM 2657 O O . PRO A 1 340 ? 8.766 -7.823 -32.130 1.00 53.75 340 PRO A O 1
ATOM 2660 N N . ASP A 1 341 ? 9.598 -7.083 -30.169 1.00 51.44 341 ASP A N 1
ATOM 2661 C CA . ASP A 1 341 ? 11.027 -7.158 -30.527 1.00 51.44 341 ASP A CA 1
ATOM 2662 C C . ASP A 1 341 ? 11.613 -8.570 -30.291 1.00 51.44 341 ASP A C 1
ATOM 2664 O O . ASP A 1 341 ? 12.808 -8.824 -30.465 1.00 51.44 341 ASP A O 1
ATOM 2668 N N . GLY A 1 342 ? 10.760 -9.528 -29.909 1.00 53.75 342 GLY A N 1
ATOM 2669 C CA . GLY A 1 342 ? 11.111 -10.932 -29.690 1.00 53.75 342 GLY A CA 1
ATOM 2670 C C . GLY A 1 342 ? 11.664 -11.230 -28.294 1.00 53.75 342 GLY A C 1
ATOM 2671 O O . GLY A 1 342 ? 12.041 -12.372 -28.018 1.00 53.75 342 GLY A O 1
ATOM 2672 N N . HIS A 1 343 ? 11.691 -10.247 -27.390 1.00 63.03 343 HIS A N 1
ATOM 2673 C CA . HIS A 1 343 ? 12.064 -10.454 -25.998 1.00 63.03 343 HIS A CA 1
ATOM 2674 C C . HIS A 1 343 ? 10.875 -11.052 -25.229 1.00 63.03 343 HIS A C 1
ATOM 2676 O O . HIS A 1 343 ? 9.729 -10.691 -25.445 1.00 63.03 343 HIS A O 1
ATOM 2682 N N . ARG A 1 344 ? 11.085 -11.980 -24.286 1.00 64.31 344 ARG A N 1
ATOM 2683 C CA . ARG A 1 344 ? 9.959 -12.655 -23.592 1.00 64.31 344 ARG A CA 1
ATOM 2684 C C . ARG A 1 344 ? 9.004 -11.685 -22.873 1.00 64.31 344 ARG A C 1
ATOM 2686 O O . ARG A 1 344 ? 7.838 -12.002 -22.677 1.00 64.31 344 ARG A O 1
ATOM 2693 N N . TRP A 1 345 ? 9.502 -10.507 -22.504 1.00 71.81 345 TRP A N 1
ATOM 2694 C CA . TRP A 1 345 ? 8.771 -9.429 -21.823 1.00 71.81 345 TRP A CA 1
ATOM 2695 C C . TRP A 1 345 ? 7.723 -8.739 -22.689 1.00 71.81 345 TRP A C 1
ATOM 2697 O O . TRP A 1 345 ? 6.771 -8.165 -22.163 1.00 71.81 345 TRP A O 1
ATOM 2707 N N . ASP A 1 346 ? 7.903 -8.858 -23.993 1.00 72.12 346 ASP A N 1
ATOM 2708 C CA . ASP A 1 346 ? 7.099 -8.252 -25.036 1.00 72.12 346 ASP A CA 1
ATOM 2709 C C . ASP A 1 346 ? 5.714 -8.933 -25.049 1.00 72.12 346 ASP A C 1
ATOM 2711 O O . ASP A 1 346 ? 4.679 -8.289 -25.164 1.00 72.12 346 ASP A O 1
ATOM 2715 N N . GLY A 1 347 ? 5.661 -10.250 -24.827 1.00 79.06 347 GLY A N 1
ATOM 2716 C CA . GLY A 1 347 ? 4.406 -11.012 -24.778 1.00 79.06 347 GLY A CA 1
ATOM 2717 C C . GLY A 1 347 ? 3.927 -11.403 -23.377 1.00 79.06 347 GLY A C 1
ATOM 2718 O O . GLY A 1 347 ? 2.880 -12.040 -23.252 1.00 79.06 347 GLY A O 1
ATOM 2719 N N . ALA A 1 348 ? 4.689 -11.097 -22.324 1.00 84.75 348 ALA A N 1
ATOM 2720 C CA . ALA A 1 348 ? 4.437 -11.634 -20.988 1.00 84.75 348 ALA A CA 1
ATOM 2721 C C . ALA A 1 348 ? 3.516 -10.751 -20.144 1.00 84.75 348 ALA A C 1
ATOM 2723 O O . ALA A 1 348 ? 3.658 -9.528 -20.098 1.00 84.75 348 ALA A O 1
ATOM 2724 N N . ARG A 1 349 ? 2.635 -11.390 -19.365 1.00 92.06 349 ARG A N 1
ATOM 2725 C CA . ARG A 1 349 ? 1.934 -10.712 -18.265 1.00 92.06 349 ARG A CA 1
ATOM 2726 C C . ARG A 1 349 ? 2.901 -10.448 -17.116 1.00 92.06 349 ARG A C 1
ATOM 2728 O O . ARG A 1 349 ? 3.784 -11.260 -16.837 1.00 92.06 349 ARG A O 1
ATOM 2735 N N . ARG A 1 350 ? 2.705 -9.335 -16.414 1.00 92.62 350 ARG A N 1
ATOM 2736 C CA . ARG A 1 350 ? 3.613 -8.838 -15.375 1.00 92.62 350 ARG A CA 1
ATOM 2737 C C . ARG A 1 350 ? 2.968 -8.940 -13.992 1.00 92.62 350 ARG A C 1
ATOM 2739 O O . ARG A 1 350 ? 2.097 -8.141 -13.649 1.00 92.62 350 ARG A O 1
ATOM 2746 N N . ILE A 1 351 ? 3.416 -9.886 -13.170 1.00 94.19 351 ILE A N 1
ATOM 2747 C CA . ILE A 1 351 ? 3.081 -9.952 -11.739 1.00 94.19 351 ILE A CA 1
ATOM 2748 C C . ILE A 1 351 ? 3.894 -8.863 -11.038 1.00 94.19 351 ILE A C 1
ATOM 2750 O O . ILE A 1 351 ? 5.115 -8.970 -10.933 1.00 94.19 351 ILE A O 1
ATOM 2754 N N . THR A 1 352 ? 3.245 -7.784 -10.612 1.00 93.38 352 THR A N 1
ATOM 2755 C CA . THR A 1 352 ? 3.948 -6.528 -10.337 1.00 93.38 352 THR A CA 1
ATOM 2756 C C . THR A 1 352 ? 4.026 -6.217 -8.845 1.00 93.38 352 THR A C 1
ATOM 2758 O O . THR A 1 352 ? 3.018 -6.184 -8.140 1.00 93.38 352 THR A O 1
ATOM 2761 N N . PHE A 1 353 ? 5.243 -5.932 -8.380 1.00 93.00 353 PHE A N 1
ATOM 2762 C CA . PHE A 1 353 ? 5.571 -5.504 -7.025 1.00 93.00 353 PHE A CA 1
ATOM 2763 C C . PHE A 1 353 ? 6.265 -4.139 -7.068 1.00 93.00 353 PHE A C 1
ATOM 2765 O O . PHE A 1 353 ? 7.451 -4.038 -7.378 1.00 93.00 353 PHE A O 1
ATOM 2772 N N . VAL A 1 354 ? 5.563 -3.053 -6.760 1.00 89.94 354 VAL A N 1
ATOM 2773 C CA . VAL A 1 354 ? 6.181 -1.721 -6.827 1.00 89.94 354 VAL A CA 1
ATOM 2774 C C . VAL A 1 354 ? 7.064 -1.478 -5.617 1.00 89.94 354 VAL A C 1
ATOM 2776 O O . VAL A 1 354 ? 6.690 -1.763 -4.477 1.00 89.94 354 VAL A O 1
ATOM 2779 N N . ARG A 1 355 ? 8.234 -0.887 -5.853 1.00 87.12 355 ARG A N 1
ATOM 2780 C CA . ARG A 1 355 ? 9.075 -0.393 -4.769 1.00 87.12 355 ARG A CA 1
ATOM 2781 C C . ARG A 1 355 ? 8.443 0.855 -4.165 1.00 87.12 355 ARG A C 1
ATOM 2783 O O . ARG A 1 355 ? 8.304 1.872 -4.843 1.00 87.12 355 ARG A O 1
ATOM 2790 N N . THR A 1 356 ? 8.119 0.797 -2.882 1.00 84.62 356 THR A N 1
ATOM 2791 C CA . THR A 1 356 ? 7.386 1.855 -2.185 1.00 84.62 356 THR A CA 1
ATOM 2792 C C . THR A 1 356 ? 7.825 1.978 -0.726 1.00 84.62 356 THR A C 1
ATOM 2794 O O . THR A 1 356 ? 8.786 1.333 -0.285 1.00 84.62 356 THR A O 1
ATOM 2797 N N . LYS A 1 357 ? 7.167 2.877 0.006 1.00 82.75 357 LYS A N 1
ATOM 2798 C CA . LYS A 1 357 ? 7.269 2.995 1.452 1.00 82.75 357 LYS A CA 1
ATOM 2799 C C . LYS A 1 357 ? 5.947 2.613 2.101 1.00 82.75 357 LYS A C 1
ATOM 2801 O O . LYS A 1 357 ? 4.901 3.018 1.603 1.00 82.75 357 LYS A O 1
ATOM 2806 N N . ASP A 1 358 ? 6.010 1.898 3.216 1.00 78.75 358 ASP A N 1
ATOM 2807 C CA . ASP A 1 358 ? 4.830 1.680 4.054 1.00 78.75 358 ASP A CA 1
ATOM 2808 C C . ASP A 1 358 ? 4.458 2.943 4.857 1.00 78.75 358 ASP A C 1
ATOM 2810 O O . ASP A 1 358 ? 5.131 3.979 4.779 1.00 78.75 358 ASP A O 1
ATOM 2814 N N . ALA A 1 359 ? 3.380 2.858 5.644 1.00 77.06 359 ALA A N 1
ATOM 2815 C CA . ALA A 1 359 ? 2.867 3.970 6.447 1.00 77.06 359 ALA A CA 1
ATOM 2816 C C . ALA A 1 359 ? 3.915 4.552 7.416 1.00 77.06 359 ALA A C 1
ATOM 2818 O O . ALA A 1 359 ? 3.956 5.765 7.636 1.00 77.06 359 ALA A O 1
ATOM 2819 N N . ILE A 1 360 ? 4.829 3.720 7.929 1.00 79.25 360 ILE A N 1
ATOM 2820 C CA . ILE A 1 360 ? 5.900 4.156 8.833 1.00 79.25 360 ILE A CA 1
ATOM 2821 C C . ILE A 1 360 ? 7.181 4.594 8.104 1.00 79.25 360 ILE A C 1
ATOM 2823 O O . ILE A 1 360 ? 8.106 5.109 8.728 1.00 79.25 360 ILE A O 1
ATOM 2827 N N . GLY A 1 361 ? 7.224 4.484 6.775 1.00 79.31 361 GLY A N 1
ATOM 2828 C CA . GLY A 1 361 ? 8.316 4.970 5.936 1.00 79.31 361 GLY A CA 1
ATOM 2829 C C . GLY A 1 361 ? 9.413 3.944 5.636 1.00 79.31 361 GLY A C 1
ATOM 2830 O O . GLY A 1 361 ? 10.409 4.317 4.998 1.00 79.31 361 GLY A O 1
ATOM 2831 N N . ARG A 1 362 ? 9.250 2.676 6.043 1.00 82.62 362 ARG A N 1
ATOM 2832 C CA . ARG A 1 362 ? 10.165 1.585 5.666 1.00 82.62 362 ARG A CA 1
ATOM 2833 C C . ARG A 1 362 ? 10.089 1.378 4.163 1.00 82.62 362 ARG A C 1
ATOM 2835 O O . ARG A 1 362 ? 9.016 1.460 3.581 1.00 82.62 362 ARG A O 1
ATOM 2842 N N . ARG A 1 363 ? 11.230 1.131 3.520 1.00 85.69 363 ARG A N 1
ATOM 2843 C CA . ARG A 1 363 ? 11.299 0.866 2.075 1.00 85.69 363 ARG A CA 1
ATOM 2844 C C . ARG A 1 363 ? 11.188 -0.630 1.818 1.00 85.69 363 ARG A C 1
ATOM 2846 O O . ARG A 1 363 ? 11.798 -1.410 2.537 1.00 85.69 363 ARG A O 1
ATOM 2853 N N . GLY A 1 364 ? 10.480 -0.990 0.759 1.00 88.12 364 GLY A N 1
ATOM 2854 C CA . GLY A 1 364 ? 10.254 -2.376 0.373 1.00 88.12 364 GLY A CA 1
ATOM 2855 C C . GLY A 1 364 ? 9.408 -2.444 -0.888 1.00 88.12 364 GLY A C 1
ATOM 2856 O O . GLY A 1 364 ? 9.421 -1.510 -1.694 1.00 88.12 364 GLY A O 1
ATOM 2857 N N . PHE A 1 365 ? 8.683 -3.540 -1.045 1.00 89.69 365 PHE A N 1
ATOM 2858 C CA . PHE A 1 365 ? 7.859 -3.852 -2.195 1.00 89.69 365 PHE A CA 1
ATOM 2859 C C . PHE A 1 365 ? 6.441 -4.198 -1.747 1.00 89.69 365 PHE A C 1
ATOM 2861 O O . PHE A 1 365 ? 6.250 -4.878 -0.741 1.00 89.69 365 PHE A O 1
ATOM 2868 N N . GLN A 1 366 ? 5.455 -3.748 -2.516 1.00 90.31 366 GLN A N 1
ATOM 2869 C CA . GLN A 1 366 ? 4.053 -4.125 -2.347 1.00 90.31 366 GLN A CA 1
ATOM 2870 C C . GLN A 1 366 ? 3.522 -4.680 -3.658 1.00 90.31 366 GLN A C 1
ATOM 2872 O O . GLN A 1 366 ? 3.798 -4.127 -4.724 1.00 90.31 366 GLN A O 1
ATOM 2877 N N . PHE A 1 367 ? 2.769 -5.771 -3.569 1.00 91.94 367 PHE A N 1
ATOM 2878 C CA . PHE A 1 367 ? 2.062 -6.323 -4.713 1.00 91.94 367 PHE A CA 1
ATOM 2879 C C . PHE A 1 367 ? 0.952 -5.358 -5.146 1.00 91.94 367 PHE A C 1
ATOM 2881 O O . PHE A 1 367 ? 0.176 -4.895 -4.315 1.00 91.94 367 PHE A O 1
ATOM 2888 N N . VAL A 1 368 ? 0.895 -5.041 -6.438 1.00 89.88 368 VAL A N 1
ATOM 2889 C CA . VAL A 1 368 ? -0.090 -4.103 -7.016 1.00 89.88 368 VAL A CA 1
ATOM 2890 C C . VAL A 1 368 ? -1.020 -4.762 -8.032 1.00 89.88 368 VAL A C 1
ATOM 2892 O O . VAL A 1 368 ? -1.908 -4.101 -8.559 1.00 89.88 368 VAL A O 1
ATOM 2895 N N . GLY A 1 369 ? -0.809 -6.048 -8.320 1.00 92.31 369 GLY A N 1
ATOM 2896 C CA . GLY A 1 369 ? -1.617 -6.814 -9.260 1.00 92.31 369 GLY A CA 1
ATOM 2897 C C . GLY A 1 369 ? -0.819 -7.457 -10.392 1.00 92.31 369 GLY A C 1
ATOM 2898 O O . GLY A 1 369 ? 0.411 -7.378 -10.477 1.00 92.31 369 GLY A O 1
ATOM 2899 N N . VAL A 1 370 ? -1.558 -8.118 -11.274 1.00 93.81 370 VAL A N 1
ATOM 2900 C CA . VAL A 1 370 ? -1.081 -8.729 -12.512 1.00 93.81 370 VAL A CA 1
ATOM 2901 C C . VAL A 1 370 ? -1.505 -7.843 -13.672 1.00 93.81 370 VAL A C 1
ATOM 2903 O O . VAL A 1 370 ? -2.692 -7.574 -13.862 1.00 93.81 370 VAL A O 1
ATOM 2906 N N . PHE A 1 371 ? -0.532 -7.406 -14.459 1.00 94.19 371 PHE A N 1
ATOM 2907 C CA . PHE A 1 371 ? -0.738 -6.578 -15.639 1.00 94.19 371 PHE A CA 1
ATOM 2908 C C . PHE A 1 371 ? -0.593 -7.413 -16.912 1.00 94.19 371 PHE A C 1
ATOM 2910 O O . PHE A 1 371 ? 0.111 -8.422 -16.926 1.00 94.19 371 PHE A O 1
ATOM 2917 N N . SER A 1 372 ? -1.274 -7.012 -17.980 1.00 94.44 372 SER A N 1
ATOM 2918 C CA . SER A 1 372 ? -1.169 -7.617 -19.305 1.00 94.44 372 SER A CA 1
ATOM 2919 C C . SER A 1 372 ? 0.248 -7.491 -19.876 1.00 94.44 372 SER A C 1
ATOM 2921 O O . SER A 1 372 ? 1.102 -6.799 -19.319 1.00 94.44 372 SER A O 1
ATOM 2923 N N . ALA A 1 373 ? 0.476 -8.119 -21.027 1.00 91.69 373 ALA A N 1
ATOM 2924 C CA . ALA A 1 373 ? 1.547 -7.692 -21.921 1.00 91.69 373 ALA A CA 1
ATOM 2925 C C . ALA A 1 373 ? 1.340 -6.218 -22.346 1.00 91.69 373 ALA A C 1
ATOM 2927 O O . ALA A 1 373 ? 0.216 -5.708 -22.210 1.00 91.69 373 ALA A O 1
ATOM 2928 N N . PRO A 1 374 ? 2.384 -5.535 -22.843 1.00 90.62 374 PRO A N 1
ATOM 2929 C CA . PRO A 1 374 ? 2.260 -4.234 -23.493 1.00 90.62 374 PRO A CA 1
ATOM 2930 C C . PRO A 1 374 ? 1.079 -4.166 -24.466 1.00 90.62 374 PRO A C 1
ATOM 2932 O O . PRO A 1 374 ? 0.901 -5.044 -25.308 1.00 90.62 374 PRO A O 1
ATOM 2935 N N . ILE A 1 375 ? 0.256 -3.123 -24.338 1.00 90.12 375 ILE A N 1
ATOM 2936 C CA . ILE A 1 375 ? -0.926 -2.892 -25.191 1.00 90.12 375 ILE A CA 1
ATOM 2937 C C . ILE A 1 375 ? -0.776 -1.664 -26.098 1.00 90.12 375 ILE A C 1
ATOM 2939 O O . ILE A 1 375 ? -1.744 -1.237 -26.724 1.00 90.12 375 ILE A O 1
ATOM 2943 N N . GLY A 1 376 ? 0.417 -1.072 -26.140 1.00 88.31 376 GLY A N 1
ATOM 2944 C CA . GLY A 1 376 ? 0.727 0.121 -26.920 1.00 88.31 376 GLY A CA 1
ATOM 2945 C C . GLY A 1 376 ? 1.313 1.238 -26.066 1.00 88.31 376 GLY A C 1
ATOM 2946 O O . GLY A 1 376 ? 1.795 1.012 -24.954 1.00 88.31 376 GLY A O 1
ATOM 2947 N N . HIS A 1 377 ? 1.247 2.458 -26.595 1.00 89.38 377 HIS A N 1
ATOM 2948 C CA . HIS A 1 377 ? 1.879 3.626 -25.994 1.00 89.38 377 HIS A CA 1
ATOM 2949 C C . HIS A 1 377 ? 0.875 4.680 -25.492 1.00 89.38 377 HIS A C 1
ATOM 2951 O O . HIS A 1 377 ? -0.243 4.816 -26.004 1.00 89.38 377 HIS A O 1
ATOM 2957 N N . ARG A 1 378 ? 1.278 5.450 -24.474 1.00 85.06 378 ARG A N 1
ATOM 2958 C CA . ARG A 1 378 ? 0.549 6.609 -23.933 1.00 85.06 378 ARG A CA 1
ATOM 2959 C C . ARG A 1 378 ? 1.487 7.791 -23.738 1.00 85.06 378 ARG A C 1
ATOM 2961 O O . ARG A 1 378 ? 2.533 7.651 -23.111 1.00 85.06 378 ARG A O 1
ATOM 2968 N N . ALA A 1 379 ? 1.097 8.954 -24.254 1.00 87.88 379 ALA A N 1
ATOM 2969 C CA . ALA A 1 379 ? 1.829 10.198 -24.057 1.00 87.88 379 ALA A CA 1
ATOM 2970 C C . ALA A 1 379 ? 1.325 10.930 -22.808 1.00 87.88 379 ALA A C 1
ATOM 2972 O O . ALA A 1 379 ? 0.146 11.269 -22.723 1.00 87.88 379 ALA A O 1
ATOM 2973 N N . ILE A 1 380 ? 2.224 11.218 -21.868 1.00 83.62 380 ILE A N 1
ATOM 2974 C CA . ILE A 1 380 ? 1.955 12.048 -20.688 1.00 83.62 380 ILE A CA 1
ATOM 2975 C C . ILE A 1 380 ? 3.069 13.077 -20.577 1.00 83.62 380 ILE A C 1
ATOM 2977 O O . ILE A 1 380 ? 4.241 12.714 -20.510 1.00 83.62 380 ILE A O 1
ATOM 2981 N N . ASP A 1 381 ? 2.707 14.360 -20.565 1.00 83.25 381 ASP A N 1
ATOM 2982 C CA . ASP A 1 381 ? 3.646 15.483 -20.451 1.00 83.25 381 ASP A CA 1
ATOM 2983 C C . ASP A 1 381 ? 4.851 15.377 -21.402 1.00 83.25 381 ASP A C 1
ATOM 2985 O O . ASP A 1 381 ? 5.996 15.646 -21.043 1.00 83.25 381 ASP A O 1
ATOM 2989 N N . GLY A 1 382 ? 4.583 14.942 -22.638 1.00 84.06 382 GLY A N 1
ATOM 2990 C CA . GLY A 1 382 ? 5.591 14.785 -23.689 1.00 84.06 382 GLY A CA 1
ATOM 2991 C C . GLY A 1 382 ? 6.456 13.524 -23.588 1.00 84.06 382 GLY A C 1
ATOM 2992 O O . GLY A 1 382 ? 7.319 13.330 -24.438 1.00 84.06 382 GLY A O 1
ATOM 2993 N N . VAL A 1 383 ? 6.227 12.653 -22.600 1.00 89.81 383 VAL A N 1
ATOM 2994 C CA . VAL A 1 383 ? 6.892 11.348 -22.474 1.00 89.81 383 VAL A CA 1
ATOM 2995 C C . VAL A 1 383 ? 5.956 10.242 -22.947 1.00 89.81 383 VAL A C 1
ATOM 2997 O O . VAL A 1 383 ? 4.806 10.171 -22.518 1.00 89.81 383 VAL A O 1
ATOM 3000 N N . TRP A 1 384 ? 6.460 9.358 -23.805 1.00 91.69 384 TRP A N 1
ATOM 3001 C CA . TRP A 1 384 ? 5.738 8.179 -24.272 1.00 91.69 384 TRP A CA 1
ATOM 3002 C C . TRP A 1 384 ? 6.068 6.972 -23.403 1.00 91.69 384 TRP A C 1
ATOM 3004 O O . TRP A 1 384 ? 7.227 6.576 -23.290 1.00 91.69 384 TRP A O 1
ATOM 3014 N N . PHE A 1 385 ? 5.039 6.395 -22.799 1.00 91.31 385 PHE A N 1
ATOM 3015 C CA . PHE A 1 385 ? 5.126 5.193 -21.987 1.00 91.31 385 PHE A CA 1
ATOM 3016 C C . PHE A 1 385 ? 4.561 4.011 -22.759 1.00 91.31 385 PHE A C 1
ATOM 3018 O O . PHE A 1 385 ? 3.429 4.085 -23.230 1.00 91.31 385 PHE A O 1
ATOM 3025 N N . GLU A 1 386 ? 5.308 2.916 -22.837 1.00 91.75 386 GLU A N 1
ATOM 3026 C CA . GLU A 1 386 ? 4.750 1.603 -23.154 1.00 91.75 386 GLU A CA 1
ATOM 3027 C C . GLU A 1 386 ? 3.889 1.165 -21.967 1.00 91.75 386 GLU A C 1
ATOM 3029 O O . GLU A 1 386 ? 4.382 1.102 -20.837 1.00 91.75 386 GLU A O 1
ATOM 3034 N N . VAL A 1 387 ? 2.603 0.901 -22.190 1.00 92.25 387 VAL A N 1
ATOM 3035 C CA . VAL A 1 387 ? 1.645 0.643 -21.110 1.00 92.25 387 VAL A CA 1
ATOM 3036 C C . VAL A 1 387 ? 1.178 -0.804 -21.075 1.00 92.25 387 VAL A C 1
ATOM 3038 O O . VAL A 1 387 ? 0.879 -1.415 -22.096 1.00 92.25 387 VAL A O 1
ATOM 3041 N N . CYS A 1 388 ? 1.061 -1.333 -19.861 1.00 93.56 388 CYS A N 1
ATOM 3042 C CA . CYS A 1 388 ? 0.389 -2.592 -19.556 1.00 93.56 388 CYS A CA 1
ATOM 3043 C C . CYS A 1 388 ? -0.882 -2.293 -18.751 1.00 93.56 388 CYS A C 1
ATOM 3045 O O . CYS A 1 388 ? -0.867 -1.415 -17.886 1.00 93.56 388 CYS A O 1
ATOM 3047 N N . ARG A 1 389 ? -1.968 -3.032 -18.988 1.00 93.38 389 ARG A N 1
ATOM 3048 C CA . ARG A 1 389 ? -3.248 -2.862 -18.282 1.00 93.38 389 ARG A CA 1
ATOM 3049 C C . ARG A 1 389 ? -3.365 -3.834 -17.117 1.00 93.38 389 ARG A C 1
ATOM 3051 O O . ARG A 1 389 ? -3.019 -5.000 -17.265 1.00 93.38 389 ARG A O 1
ATOM 3058 N N . LEU A 1 390 ? -3.881 -3.392 -15.973 1.00 92.25 390 LEU A N 1
ATOM 3059 C CA . LEU A 1 390 ? -4.212 -4.276 -14.854 1.00 92.25 390 LEU A CA 1
ATOM 3060 C C . LEU A 1 390 ? -5.302 -5.273 -15.281 1.00 92.25 390 LEU A C 1
ATOM 3062 O O . LEU A 1 390 ? -6.383 -4.865 -15.702 1.00 92.25 390 LEU A O 1
ATOM 3066 N N . VAL A 1 391 ? -5.027 -6.572 -15.160 1.00 93.38 391 VAL A N 1
ATOM 3067 C CA . VAL A 1 391 ? -5.972 -7.650 -15.515 1.00 93.38 391 VAL A CA 1
ATOM 3068 C C . VAL A 1 391 ? -6.458 -8.447 -14.308 1.00 93.38 391 VAL A C 1
ATOM 3070 O O . VAL A 1 391 ? -7.502 -9.085 -14.386 1.00 93.38 391 VAL A O 1
ATOM 3073 N N . SER A 1 392 ? -5.718 -8.418 -13.199 1.00 91.06 392 SER A N 1
ATOM 3074 C CA . SER A 1 392 ? -6.106 -9.039 -11.930 1.00 91.06 392 SER A CA 1
ATOM 3075 C C . SER A 1 392 ? -5.452 -8.292 -10.772 1.00 91.06 392 SER A C 1
ATOM 3077 O O . SER A 1 392 ? -4.286 -7.920 -10.862 1.00 91.06 392 SER A O 1
ATOM 3079 N N . ASP A 1 393 ? -6.167 -8.105 -9.669 1.00 87.94 393 ASP A N 1
ATOM 3080 C CA . ASP A 1 393 ? -5.635 -7.593 -8.397 1.00 87.94 393 ASP A CA 1
ATOM 3081 C C . ASP A 1 393 ? -5.036 -8.700 -7.516 1.00 87.94 393 ASP A C 1
ATOM 3083 O O . ASP A 1 393 ? -4.543 -8.433 -6.418 1.00 87.94 393 ASP A O 1
ATOM 3087 N N . SER A 1 394 ? -5.079 -9.943 -8.000 1.00 89.69 394 SER A N 1
ATOM 3088 C CA . SER A 1 394 ? -4.674 -11.130 -7.267 1.00 89.69 394 SER A CA 1
ATOM 3089 C C . SER A 1 394 ? -3.862 -12.108 -8.109 1.00 89.69 394 SER A C 1
ATOM 3091 O O . SER A 1 394 ? -3.960 -12.150 -9.341 1.00 89.69 394 SER A O 1
ATOM 3093 N N . VAL A 1 395 ? -3.040 -12.906 -7.433 1.00 91.38 395 VAL A N 1
ATOM 3094 C CA . VAL A 1 395 ? -2.243 -13.978 -8.032 1.00 91.38 395 VAL A CA 1
ATOM 3095 C C . VAL A 1 395 ? -2.191 -15.179 -7.093 1.00 91.38 395 VAL A C 1
ATOM 3097 O O . VAL A 1 395 ? -2.080 -15.030 -5.879 1.00 91.38 395 VAL A O 1
ATOM 3100 N N . GLN A 1 396 ? -2.288 -16.384 -7.652 1.00 89.69 396 GLN A N 1
ATOM 3101 C CA . GLN A 1 396 ? -2.117 -17.620 -6.888 1.00 89.69 396 GLN A CA 1
ATOM 3102 C C . GLN A 1 396 ? -0.629 -17.879 -6.642 1.00 89.69 396 GLN A C 1
ATOM 3104 O O . GLN A 1 396 ? 0.195 -17.680 -7.536 1.00 89.69 396 GLN A O 1
ATOM 3109 N N . LEU A 1 397 ? -0.294 -18.349 -5.444 1.00 86.88 397 LEU A N 1
ATOM 3110 C CA . LEU A 1 397 ? 1.063 -18.729 -5.068 1.00 86.88 397 LEU A CA 1
ATOM 3111 C C . LEU A 1 397 ? 1.188 -20.254 -4.942 1.00 86.88 397 LEU A C 1
ATOM 3113 O O . LEU A 1 397 ? 0.212 -20.934 -4.609 1.00 86.88 397 LEU A O 1
ATOM 3117 N N . PRO A 1 398 ? 2.384 -20.826 -5.172 1.00 72.44 398 PRO A N 1
ATOM 3118 C CA . PRO A 1 398 ? 2.634 -22.223 -4.845 1.00 72.44 398 PRO A CA 1
ATOM 3119 C C . PRO A 1 398 ? 2.440 -22.438 -3.336 1.00 72.44 398 PRO A C 1
ATOM 3121 O O . PRO A 1 398 ? 3.119 -21.821 -2.518 1.00 72.44 398 PRO A O 1
ATOM 3124 N N . ARG A 1 399 ? 1.503 -23.314 -2.951 1.00 59.72 399 ARG A N 1
ATOM 3125 C CA . ARG A 1 399 ? 1.286 -23.660 -1.538 1.00 59.72 399 ARG A CA 1
ATOM 3126 C C . ARG A 1 399 ? 2.506 -24.403 -0.996 1.00 59.72 399 ARG A C 1
ATOM 3128 O O . ARG A 1 399 ? 2.928 -25.403 -1.581 1.00 59.72 399 ARG A O 1
ATOM 3135 N N . LEU A 1 400 ? 3.023 -23.968 0.154 1.00 52.66 400 LEU A N 1
ATOM 3136 C CA . LEU A 1 400 ? 3.979 -24.758 0.935 1.00 52.66 400 LEU A CA 1
ATOM 3137 C C . LEU A 1 400 ? 3.343 -26.125 1.255 1.00 52.66 400 LEU A C 1
ATOM 3139 O O . LEU A 1 400 ? 2.354 -26.191 1.979 1.00 52.66 400 LEU A O 1
ATOM 3143 N N . GLY A 1 401 ? 3.889 -27.207 0.687 1.00 44.12 401 GLY A N 1
ATOM 3144 C CA . GLY A 1 401 ? 3.469 -28.587 0.974 1.00 44.12 401 GLY A CA 1
ATOM 3145 C C . GLY A 1 401 ? 2.601 -29.292 -0.078 1.00 44.12 401 GLY A C 1
ATOM 3146 O O . GLY A 1 401 ? 2.187 -30.424 0.166 1.00 44.12 401 GLY A O 1
ATOM 3147 N N . ALA A 1 402 ? 2.340 -28.704 -1.251 1.00 31.08 402 ALA A N 1
ATOM 3148 C CA . ALA A 1 402 ? 1.803 -29.489 -2.367 1.00 31.08 402 ALA A CA 1
ATOM 3149 C C . ALA A 1 402 ? 2.938 -30.330 -2.992 1.00 31.08 402 ALA A C 1
ATOM 3151 O O . ALA A 1 402 ? 3.966 -29.753 -3.358 1.00 31.08 402 ALA A O 1
ATOM 3152 N N . PRO A 1 403 ? 2.802 -31.664 -3.122 1.00 29.11 403 PRO A N 1
ATOM 3153 C CA . PRO A 1 403 ? 3.815 -32.463 -3.796 1.00 29.11 403 PRO A CA 1
ATOM 3154 C C . PRO A 1 403 ? 3.951 -31.979 -5.241 1.00 29.11 403 PRO A C 1
ATOM 3156 O O . PRO A 1 403 ? 2.956 -31.856 -5.960 1.00 29.11 403 PRO A O 1
ATOM 3159 N N . THR A 1 404 ? 5.187 -31.703 -5.655 1.00 33.34 404 THR A N 1
ATOM 3160 C CA . THR A 1 404 ? 5.556 -31.580 -7.067 1.00 33.34 404 THR A CA 1
ATOM 3161 C C . THR A 1 404 ? 5.036 -32.816 -7.794 1.00 33.34 404 THR A C 1
ATOM 3163 O O . THR A 1 404 ? 5.467 -33.926 -7.476 1.00 33.34 404 THR A O 1
ATOM 3166 N N . ARG A 1 405 ? 4.069 -32.632 -8.697 1.00 30.73 405 ARG A N 1
ATOM 3167 C CA . ARG A 1 405 ? 3.683 -33.675 -9.652 1.00 30.73 405 ARG A CA 1
ATOM 3168 C C . ARG A 1 405 ? 4.702 -33.762 -10.770 1.00 30.73 405 ARG A C 1
ATOM 3170 O O . ARG A 1 405 ? 5.170 -32.683 -11.200 1.00 30.73 405 ARG A O 1
#

Secondary structure (DSSP, 8-state):
-------------PPPPP-GGG--HHHHHHHHHHHT---TT-TTHHHHHHHHHHHH--TTS--EEEEEEETT--STTGGGS-------TTTGGGEEEEEEEEGGGTEEEEEE----S-SSHHHHHHHHHHHHHHHSTT-EEEEEE-SB-TTSPBPPHHHHHHHHHHHHHHHHHHHHHHHTT--TTS-SS-----TTS-HHHHHHHHTEEEGGG---BSSHHHHHHTTT-S-SSS--------EEEPTT-SEEEE-PBPPEEETTTEEE-SSSS--EEEEEEETTEEEEEEEPPPHHHHHHHHHHHHTT-SSPPPP--PPPHHHHHHHTT-----PPPP---S-HHHH-EEEEEEEEE-TT--EEEEEEEEEEEEEEEEEETTEEEEEEEEEESEEE---TT----

pLDDT: mean 78.18, std 17.05, range [29.11, 98.19]

Radius of gyration: 24.84 Å; Cα contacts (8 Å, |Δi|>4): 713; chains: 1; bounding box: 60×77×87 Å

Foldseek 3Di:
DDDDDDDDPPDDDDDDQFDPVLFDPVLVVVVVLQLVDDDVPQPCLSVLQVLLCVVLVRQQFDKHAFQKAQLLALDELLRSFCQADQPDPVRVLRIDTFGIAGLLLLEGEEECPDDPDDPCVPVSVVVNVVSSCSHHPPHYYDYQYQQADPVRDGDDPVNSSVSSVVVSVVVVVSQVCLQVVVDPPHQPDHSGPRSNDALLVVCLQSQKDFSSNPHFQQDVLSVCVLQVNHPVPSDDDPPPPQWADHPPDLAIEGEDEAWHQHPVPGTDDPDPQGKHWHWDRDPNWIKIWIFGFDPVQNVQQVVCVVVVHPPGDDTHGDDDPQRVVCVVPDDDDDFRADDDPPDSLQFHKYQYWYFHAGSSGRTGTGGQAIWGHFRHWDDDPNHITRITIHPGSMDGTNHDDDDDD

Mean predicted aligned error: 10.57 Å

Nearest PDB structures (foldseek):
  4pbb-assembly1_B  TM=6.714E-01  e=6.816E-17  Acinetobacter baumannii SDF
  4oq2-assembly1_A  TM=6.788E-01  e=2.816E-15  Proteus vulgaris
  2q1x-assembly1_A  TM=4.096E-01  e=3.214E+00  Mycobacterium tuberculosis H37Rv